Protein AF-0000000072197653 (afdb_homodimer)

Foldseek 3Di:
DQDEDQQLLLLLQQCLQCLQVVVLVLNLVSLVSNLVSPDAQQNSLLLLVLSCVPRNPVSSVSSVVSNVVSQVVCVVVVHHTHHADFWDDADPVDALLVQLQVQVCQLLVHRDDDDVCVVPVPVVSCNRRPNSRVRVPTVSDDPLSNLSSVLSSQLNDPPRLVVNLSSLSSNCSRPQPPSNVLVSLVSCCVRVHDVSSVSSVVSNVVVVD/DQDEDQQLLLLLQQCLQCLQVVVLVLNLVSLVSNLVSPDAQQNSLLLLVLSCVPRNPVSSVSSVVSNVVSQVVCVVVVHHGHHADFWDDADPVDALLVQLQVQVCQLLVHGDDDDVCVVPVPVVSCNRRPNSRVRVPTVSDDVLSNLSSVLSSQLNDPPRLVVNLSSLSSNCSRPQPPSNVLVSLVSCCVRVHDVSSVSSVVSNVVVVD

Radius of gyration: 21.04 Å; Cα contacts (8 Å, |Δi|>4): 638; chains: 2; bounding box: 53×63×52 Å

Sequence (418 aa):
MQEHFSGKEQAIIPIAAFTASGELEKLKMSLVEGLNAGLTISETKEILVQMYAYTGFPRSLNALGAFMSVIEERKQQGIFDTEGEPASPLPTDVSSLSFGTKNQTQLVGQVVSGPLFDFAPEIDQYLKAHLFGDIFQRDVLTWKERELATIAALANMQGVNGQLQAHFGISLNNGITPALLKTFIGELKQHCGEDVALNADQVLDNILGMQEHFSGKEQAIIPIAAFTASGELEKLKMSLVEGLNAGLTISETKEILVQMYAYTGFPRSLNALGAFMSVIEERKQQGIFDTEGEPASPLPTDVSSLSFGTKNQTQLVGQVVSGPLFDFAPEIDQYLKAHLFGDIFQRDVLTWKERELATIAALANMQGVNGQLQAHFGISLNNGITPALLKTFIGELKQHCGEDVALNADQVLDNILG

pLDDT: mean 96.57, std 5.11, range [48.0, 98.94]

Solvent-accessible surface area (backbone atoms only — not comparable to full-atom values): 21501 Å² total; per-residue (Å²): 131,85,66,70,70,53,60,42,59,53,29,39,31,52,34,29,20,24,36,48,60,56,42,58,72,62,23,48,53,28,46,52,52,18,46,74,44,62,41,25,52,40,45,51,49,51,54,36,53,53,39,16,55,57,34,0,42,59,34,22,53,52,44,48,48,46,49,54,50,51,52,51,53,36,42,75,70,71,44,81,78,53,54,63,64,74,56,66,83,73,70,84,89,53,54,42,49,58,52,1,45,52,45,43,22,62,46,59,72,46,83,84,80,55,71,64,41,70,76,40,49,66,55,44,46,45,46,24,21,43,50,28,17,62,51,64,59,35,68,58,52,53,71,48,57,51,43,46,28,48,44,28,19,36,44,50,45,81,90,34,62,71,56,32,40,52,44,51,53,26,28,57,65,44,80,42,45,72,64,40,50,53,49,49,35,50,52,34,30,75,73,68,30,62,68,39,20,51,51,45,48,54,44,50,40,73,73,72,103,129,86,65,71,70,52,62,42,59,54,27,38,32,53,35,29,18,24,36,48,61,54,41,58,70,63,22,47,53,27,48,53,52,18,45,74,43,64,40,25,52,39,45,50,49,49,53,37,54,54,41,16,58,56,35,0,43,59,35,23,53,53,43,49,48,46,49,53,50,52,54,51,53,34,43,76,70,71,44,81,78,54,52,63,65,74,56,67,82,74,69,84,90,55,54,42,49,58,50,1,45,53,44,44,22,62,45,59,71,44,83,84,80,56,69,64,42,71,75,38,48,66,56,45,47,46,46,24,19,43,49,29,16,63,53,63,60,37,68,58,53,55,70,49,57,50,43,46,27,47,45,28,19,36,44,50,44,82,92,34,61,70,55,34,40,52,44,51,53,25,29,56,65,44,80,42,47,74,65,41,50,52,49,48,37,52,51,35,30,75,74,69,30,61,67,39,19,50,51,46,50,54,44,50,40,72,73,72,103

Organism: NCBI:txid1219067

Structure (mmCIF, N/CA/C/O backbone):
data_AF-0000000072197653-model_v1
#
loop_
_entity.id
_entity.type
_entity.pdbx_description
1 polymer '4-carboxymuconolactone decarboxylase'
#
loop_
_atom_site.group_PDB
_atom_site.id
_atom_site.type_symbol
_atom_site.label_atom_id
_atom_site.label_alt_id
_atom_site.label_comp_id
_atom_site.label_asym_id
_atom_site.label_entity_id
_atom_site.label_seq_id
_atom_site.pdbx_PDB_ins_code
_atom_site.Cartn_x
_atom_site.Cartn_y
_atom_site.Cartn_z
_atom_site.occupancy
_atom_site.B_iso_or_equiv
_atom_site.auth_seq_id
_atom_site.auth_comp_id
_atom_site.auth_asym_id
_atom_site.auth_atom_id
_atom_site.pdbx_PDB_model_num
ATOM 1 N N . MET A 1 1 ? 10.156 -28.578 -24.328 1 48.41 1 MET A N 1
ATOM 2 C CA . MET A 1 1 ? 8.727 -28.453 -24.031 1 48.41 1 MET A CA 1
ATOM 3 C C . MET A 1 1 ? 8.414 -27.078 -23.438 1 48.41 1 MET A C 1
ATOM 5 O O . MET A 1 1 ? 9.18 -26.562 -22.625 1 48.41 1 MET A O 1
ATOM 9 N N . GLN A 1 2 ? 7.465 -26.266 -24.016 1 64.12 2 GLN A N 1
ATOM 10 C CA . GLN A 1 2 ? 7.199 -24.906 -23.578 1 64.12 2 GLN A CA 1
ATOM 11 C C . GLN A 1 2 ? 6.633 -24.891 -22.156 1 64.12 2 GLN A C 1
ATOM 13 O O . GLN A 1 2 ? 5.648 -25.562 -21.875 1 64.12 2 GLN A O 1
ATOM 18 N N . GLU A 1 3 ? 7.359 -24.406 -21.219 1 83.62 3 GLU A N 1
ATOM 19 C CA . GLU A 1 3 ? 6.867 -24.344 -19.844 1 83.62 3 GLU A CA 1
ATOM 20 C C . GLU A 1 3 ? 5.613 -23.469 -19.75 1 83.62 3 GLU A C 1
ATOM 22 O O . GLU A 1 3 ? 5.504 -22.453 -20.438 1 83.62 3 GLU A O 1
ATOM 27 N N . HIS A 1 4 ? 4.648 -24.031 -19.188 1 90.06 4 HIS A N 1
ATOM 28 C CA . HIS A 1 4 ? 3.387 -23.312 -19.062 1 90.06 4 HIS A CA 1
ATOM 29 C C . HIS A 1 4 ? 2.965 -23.188 -17.609 1 90.06 4 HIS A C 1
ATOM 31 O O . HIS A 1 4 ? 3.395 -23.984 -16.766 1 90.06 4 HIS A O 1
ATOM 37 N N . PHE A 1 5 ? 2.268 -22.125 -17.344 1 94.25 5 PHE A N 1
ATOM 38 C CA . PHE A 1 5 ? 1.635 -21.984 -16.031 1 94.25 5 PHE A CA 1
ATOM 39 C C . PHE A 1 5 ? 0.454 -22.938 -15.906 1 94.25 5 PHE A C 1
ATOM 41 O O . PHE A 1 5 ? -0.219 -23.25 -16.891 1 94.25 5 PHE A O 1
ATOM 48 N N . SER A 1 6 ? 0.283 -23.484 -14.695 1 95.5 6 SER A N 1
ATOM 49 C CA . SER A 1 6 ? -0.998 -24.141 -14.438 1 95.5 6 SER A CA 1
ATOM 50 C C . SER A 1 6 ? -2.158 -23.172 -14.625 1 95.5 6 SER A C 1
ATOM 52 O O . SER A 1 6 ? -1.956 -21.953 -14.688 1 95.5 6 SER A O 1
ATOM 54 N N . GLY A 1 7 ? -3.369 -23.688 -14.773 1 96.12 7 GLY A N 1
ATOM 55 C CA . GLY A 1 7 ? -4.543 -22.844 -14.891 1 96.12 7 GLY A CA 1
ATOM 56 C C . GLY A 1 7 ? -4.668 -21.844 -13.758 1 96.12 7 GLY A C 1
ATOM 57 O O . GLY A 1 7 ? -4.973 -20.672 -13.984 1 96.12 7 GLY A O 1
ATOM 58 N N . LYS A 1 8 ? -4.359 -22.312 -12.555 1 97.12 8 LYS A N 1
ATOM 59 C CA . LYS A 1 8 ? -4.43 -21.453 -11.383 1 97.12 8 LYS A CA 1
ATOM 60 C C . LYS A 1 8 ? -3.387 -20.344 -11.461 1 97.12 8 LYS A C 1
ATOM 62 O O . LYS A 1 8 ? -3.693 -19.172 -11.195 1 97.12 8 LYS A O 1
ATOM 67 N N . GLU A 1 9 ? -2.205 -20.734 -11.797 1 97.56 9 GLU A N 1
ATOM 68 C CA . GLU A 1 9 ? -1.122 -19.75 -11.891 1 97.56 9 GLU A CA 1
ATOM 69 C C . GLU A 1 9 ? -1.422 -18.703 -12.961 1 97.56 9 GLU A C 1
ATOM 71 O O . GLU A 1 9 ? -1.179 -17.516 -12.75 1 97.56 9 GLU A O 1
ATOM 76 N N . GLN A 1 10 ? -1.92 -19.172 -14.055 1 98.12 10 GLN A N 1
ATOM 77 C CA . GLN A 1 10 ? -2.262 -18.266 -15.141 1 98.12 10 GLN A CA 1
ATOM 78 C C . GLN A 1 10 ? -3.33 -17.266 -14.711 1 98.12 10 GLN A C 1
ATOM 80 O O . GLN A 1 10 ? -3.279 -16.094 -15.086 1 98.12 10 GLN A O 1
ATOM 85 N N . ALA A 1 11 ? -4.281 -17.672 -13.906 1 98.62 11 ALA A N 1
ATOM 86 C CA . ALA A 1 11 ? -5.395 -16.844 -13.461 1 98.62 11 ALA A CA 1
ATOM 87 C C . ALA A 1 11 ? -4.93 -15.781 -12.461 1 98.62 11 ALA A C 1
ATOM 89 O O . ALA A 1 11 ? -5.543 -14.719 -12.344 1 98.62 11 ALA A O 1
ATOM 90 N N . ILE A 1 12 ? -3.822 -16.031 -11.758 1 98.88 12 ILE A N 1
ATOM 91 C CA . ILE A 1 12 ? -3.287 -15.117 -10.758 1 98.88 12 ILE A CA 1
ATOM 92 C C . ILE A 1 12 ? -2.865 -13.812 -11.43 1 98.88 12 ILE A C 1
ATOM 94 O O . ILE A 1 12 ? -3.025 -12.734 -10.852 1 98.88 12 ILE A O 1
ATOM 98 N N . ILE A 1 13 ? -2.424 -13.875 -12.664 1 98.88 13 ILE A N 1
ATOM 99 C CA . ILE A 1 13 ? -1.768 -12.766 -13.352 1 98.88 13 ILE A CA 1
ATOM 100 C C . ILE A 1 13 ? -2.76 -11.625 -13.555 1 98.88 13 ILE A C 1
ATOM 102 O O . ILE A 1 13 ? -2.574 -10.531 -13.008 1 98.88 13 ILE A O 1
ATOM 106 N N . PRO A 1 14 ? -3.916 -11.844 -14.211 1 98.94 14 PRO A N 1
ATOM 107 C CA . PRO A 1 14 ? -4.836 -10.719 -14.398 1 98.94 14 PRO A CA 1
ATOM 108 C C . PRO A 1 14 ? -5.492 -10.281 -13.094 1 98.94 14 PRO A C 1
ATOM 110 O O . PRO A 1 14 ? -5.816 -9.102 -12.93 1 98.94 14 PRO A O 1
ATOM 113 N N . ILE A 1 15 ? -5.699 -11.211 -12.094 1 98.94 15 ILE A N 1
ATOM 114 C CA . ILE A 1 15 ? -6.289 -10.844 -10.812 1 98.94 15 ILE A CA 1
ATOM 115 C C . ILE A 1 15 ? -5.414 -9.805 -10.117 1 98.94 15 ILE A C 1
ATOM 117 O O . ILE A 1 15 ? -5.902 -8.75 -9.695 1 98.94 15 ILE A O 1
ATOM 121 N N . ALA A 1 16 ? -4.094 -10.055 -10.078 1 98.94 16 ALA A N 1
ATOM 122 C CA . ALA A 1 16 ? -3.17 -9.133 -9.422 1 98.94 16 ALA A CA 1
ATOM 123 C C . ALA A 1 16 ? -2.988 -7.859 -10.234 1 98.94 16 ALA A C 1
ATOM 125 O O . ALA A 1 16 ? -2.986 -6.758 -9.688 1 98.94 16 ALA A O 1
ATOM 126 N N . ALA A 1 17 ? -2.906 -7.98 -11.562 1 98.94 17 ALA A N 1
ATOM 127 C CA . ALA A 1 17 ? -2.676 -6.84 -12.438 1 98.94 17 ALA A CA 1
ATOM 128 C C . ALA A 1 17 ? -3.83 -5.844 -12.359 1 98.94 17 ALA A C 1
ATOM 130 O O . ALA A 1 17 ? -3.607 -4.637 -12.234 1 98.94 17 ALA A O 1
ATOM 131 N N . PHE A 1 18 ? -5.062 -6.355 -12.359 1 98.94 18 PHE A N 1
ATOM 132 C CA . PHE A 1 18 ? -6.219 -5.465 -12.391 1 98.94 18 PHE A CA 1
ATOM 133 C C . PHE A 1 18 ? -6.535 -4.934 -11 1 98.94 18 PHE A C 1
ATOM 135 O O . PHE A 1 18 ? -7.156 -3.879 -10.859 1 98.94 18 PHE A O 1
ATOM 142 N N . THR A 1 19 ? -6.086 -5.668 -9.93 1 98.88 19 THR A N 1
ATOM 143 C CA . THR A 1 19 ? -6.125 -5.07 -8.602 1 98.88 19 THR A CA 1
ATOM 144 C C . THR A 1 19 ? -5.242 -3.826 -8.547 1 98.88 19 THR A C 1
ATOM 146 O O . THR A 1 19 ? -5.648 -2.795 -8.008 1 98.88 19 THR A O 1
ATOM 149 N N . ALA A 1 20 ? -4.094 -3.904 -9.18 1 98.62 20 ALA A N 1
ATOM 150 C CA . ALA A 1 20 ? -3.127 -2.811 -9.156 1 98.62 20 ALA A CA 1
ATOM 151 C C . ALA A 1 20 ? -3.648 -1.597 -9.914 1 98.62 20 ALA A C 1
ATOM 153 O O . ALA A 1 20 ? -3.48 -0.458 -9.477 1 98.62 20 ALA A O 1
ATOM 154 N N . SER A 1 21 ? -4.352 -1.846 -11.047 1 97.62 21 SER A N 1
ATOM 155 C CA . SER A 1 21 ? -4.824 -0.733 -11.867 1 97.62 21 SER A CA 1
ATOM 156 C C . SER A 1 21 ? -6.184 -0.234 -11.391 1 97.62 21 SER A C 1
ATOM 158 O O . SER A 1 21 ? -6.625 0.846 -11.789 1 97.62 21 SER A O 1
ATOM 160 N N . GLY A 1 22 ? -6.867 -1.019 -10.57 1 98 22 GLY A N 1
ATOM 161 C CA . GLY A 1 22 ? -8.172 -0.625 -10.07 1 98 22 GLY A CA 1
ATOM 162 C C . GLY A 1 22 ? -9.281 -0.789 -11.094 1 98 22 GLY A C 1
ATOM 163 O O . GLY A 1 22 ? -10.344 -0.168 -10.969 1 98 22 GLY A O 1
ATOM 164 N N . GLU A 1 23 ? -9.008 -1.558 -12.156 1 98.31 23 GLU A N 1
ATOM 165 C CA . GLU A 1 23 ? -10.047 -1.844 -13.148 1 98.31 23 GLU A CA 1
ATOM 166 C C . GLU A 1 23 ? -10.977 -2.951 -12.664 1 98.31 23 GLU A C 1
ATOM 168 O O . GLU A 1 23 ? -10.828 -4.109 -13.062 1 98.31 23 GLU A O 1
ATOM 173 N N . LEU A 1 24 ? -12.008 -2.605 -11.969 1 98.5 24 LEU A N 1
ATOM 174 C CA . LEU A 1 24 ? -12.789 -3.531 -11.156 1 98.5 24 LEU A CA 1
ATOM 175 C C . LEU A 1 24 ? -13.625 -4.453 -12.039 1 98.5 24 LEU A C 1
ATOM 177 O O . LEU A 1 24 ? -13.859 -5.613 -11.695 1 98.5 24 LEU A O 1
ATOM 181 N N . GLU A 1 25 ? -14.109 -3.926 -13.148 1 98.38 25 GLU A N 1
ATOM 182 C CA . GLU A 1 25 ? -14.891 -4.789 -14.023 1 98.38 25 GLU A CA 1
ATOM 183 C C . GLU A 1 25 ? -14.023 -5.902 -14.617 1 98.38 25 GLU A C 1
ATOM 185 O O . GLU A 1 25 ? -14.445 -7.059 -14.672 1 98.38 25 GLU A O 1
ATOM 190 N N . LYS A 1 26 ? -12.836 -5.562 -15.047 1 98.81 26 LYS A N 1
ATOM 191 C CA . LYS A 1 26 ? -11.906 -6.574 -15.531 1 98.81 26 LYS A CA 1
ATOM 192 C C . LYS A 1 26 ? -11.484 -7.523 -14.414 1 98.81 26 LYS A C 1
ATOM 194 O O . LYS A 1 26 ? -11.312 -8.719 -14.641 1 98.81 26 LYS A O 1
ATOM 199 N N . LEU A 1 27 ? -11.352 -6.93 -13.227 1 98.88 27 LEU A N 1
ATOM 200 C CA . LEU A 1 27 ? -11 -7.75 -12.078 1 98.88 27 LEU A CA 1
ATOM 201 C C . LEU A 1 27 ? -12.086 -8.781 -11.789 1 98.88 27 LEU A C 1
ATOM 203 O O . LEU A 1 27 ? -11.789 -9.961 -11.57 1 98.88 27 LEU A O 1
ATOM 207 N N . LYS A 1 28 ? -13.32 -8.391 -11.805 1 98.88 28 LYS A N 1
ATOM 208 C CA . LYS A 1 28 ? -14.422 -9.312 -11.523 1 98.88 28 LYS A CA 1
ATOM 209 C C . LYS A 1 28 ? -14.43 -10.477 -12.508 1 98.88 28 LYS A C 1
ATOM 211 O O . LYS A 1 28 ? -14.625 -11.625 -12.117 1 98.88 28 LYS A O 1
ATOM 216 N N . MET A 1 29 ? -14.148 -10.117 -13.734 1 98.81 29 MET A N 1
ATOM 217 C CA . MET A 1 29 ? -14.094 -11.172 -14.75 1 98.81 29 MET A CA 1
ATOM 218 C C . MET A 1 29 ? -12.938 -12.125 -14.477 1 98.81 29 MET A C 1
ATOM 220 O O . MET A 1 29 ? -13.094 -13.344 -14.602 1 98.81 29 MET A O 1
ATOM 224 N N . SER A 1 30 ? -11.859 -11.547 -14.125 1 98.94 30 SER A N 1
ATOM 225 C CA . SER A 1 30 ? -10.688 -12.367 -13.844 1 98.94 30 SER A CA 1
ATOM 226 C C . SER A 1 30 ? -10.898 -13.242 -12.617 1 98.94 30 SER A C 1
ATOM 228 O O . SER A 1 30 ? -10.383 -14.359 -12.547 1 98.94 30 SER A O 1
ATOM 230 N N . LEU A 1 31 ? -11.602 -12.734 -11.625 1 98.94 31 LEU A N 1
ATOM 231 C CA . LEU A 1 31 ? -11.906 -13.5 -10.422 1 98.94 31 LEU A CA 1
ATOM 232 C C . LEU A 1 31 ? -12.773 -14.719 -10.758 1 98.94 31 LEU A C 1
ATOM 234 O O . LEU A 1 31 ? -12.516 -15.812 -10.258 1 98.94 31 LEU A O 1
ATOM 238 N N . VAL A 1 32 ? -13.734 -14.492 -11.602 1 98.88 32 VAL A N 1
ATOM 239 C CA . VAL A 1 32 ? -14.586 -15.594 -12.039 1 98.88 32 VAL A CA 1
ATOM 240 C C . VAL A 1 32 ? -13.742 -16.641 -12.758 1 98.88 32 VAL A C 1
ATOM 242 O O . VAL A 1 32 ? -13.875 -17.844 -12.484 1 98.88 32 VAL A O 1
ATOM 245 N N . GLU A 1 33 ? -12.891 -16.188 -13.641 1 98.75 33 GLU A N 1
ATOM 246 C CA . GLU A 1 33 ? -12.023 -17.094 -14.383 1 98.75 33 GLU A CA 1
ATOM 247 C C . GLU A 1 33 ? -11.094 -17.859 -13.445 1 98.75 33 GLU A C 1
ATOM 249 O O . GLU A 1 33 ? -10.812 -19.047 -13.672 1 98.75 33 GLU A O 1
ATOM 254 N N . GLY A 1 34 ? -10.586 -17.188 -12.43 1 98.88 34 GLY A N 1
ATOM 255 C CA . GLY A 1 34 ? -9.727 -17.844 -11.453 1 98.88 34 GLY A CA 1
ATOM 256 C C . GLY A 1 34 ? -10.438 -18.938 -10.672 1 98.88 34 GLY A C 1
ATOM 257 O O . GLY A 1 34 ? -9.891 -20.016 -10.477 1 98.88 34 GLY A O 1
ATOM 258 N N . LEU A 1 35 ? -11.633 -18.609 -10.234 1 98.81 35 LEU A N 1
ATOM 259 C CA . LEU A 1 35 ? -12.43 -19.609 -9.539 1 98.81 35 LEU A CA 1
ATOM 260 C C . LEU A 1 35 ? -12.727 -20.797 -10.445 1 98.81 35 LEU A C 1
ATOM 262 O O . LEU A 1 35 ? -12.633 -21.953 -10.008 1 98.81 35 LEU A O 1
ATOM 266 N N . ASN A 1 36 ? -13.008 -20.547 -11.703 1 98.56 36 ASN A N 1
ATOM 267 C CA . ASN A 1 36 ? -13.25 -21.609 -12.672 1 98.56 36 ASN A CA 1
ATOM 268 C C . ASN A 1 36 ? -12 -22.453 -12.906 1 98.56 36 ASN A C 1
ATOM 270 O O . ASN A 1 36 ? -12.102 -23.641 -13.203 1 98.56 36 ASN A O 1
ATOM 274 N N . ALA A 1 37 ? -10.859 -21.859 -12.75 1 98.31 37 ALA A N 1
ATOM 275 C CA . ALA A 1 37 ? -9.594 -22.531 -12.992 1 98.31 37 ALA A CA 1
ATOM 276 C C . ALA A 1 37 ? -9.148 -23.312 -11.766 1 98.31 37 ALA A C 1
ATOM 278 O O . ALA A 1 37 ? -8.148 -24.031 -11.805 1 98.31 37 ALA A O 1
ATOM 279 N N . GLY A 1 38 ? -9.867 -23.125 -10.641 1 98 38 GLY A N 1
ATOM 280 C CA . GLY A 1 38 ? -9.586 -23.969 -9.484 1 98 38 GLY A CA 1
ATOM 281 C C . GLY A 1 38 ? -9.031 -23.203 -8.305 1 98 38 GLY A C 1
ATOM 282 O O . GLY A 1 38 ? -8.758 -23.766 -7.25 1 98 38 GLY A O 1
ATOM 283 N N . LEU A 1 39 ? -8.844 -21.922 -8.469 1 98.69 39 LEU A N 1
ATOM 284 C CA . LEU A 1 39 ? -8.477 -21.141 -7.293 1 98.69 39 LEU A CA 1
ATOM 285 C C . LEU A 1 39 ? -9.555 -21.219 -6.223 1 98.69 39 LEU A C 1
ATOM 287 O O . LEU A 1 39 ? -10.75 -21.094 -6.52 1 98.69 39 LEU A O 1
ATOM 291 N N . THR A 1 40 ? -9.156 -21.438 -5.008 1 98.75 40 THR A N 1
ATOM 292 C CA . THR A 1 40 ? -10.102 -21.469 -3.902 1 98.75 40 THR A CA 1
ATOM 293 C C . THR A 1 40 ? -10.359 -20.047 -3.381 1 98.75 40 THR A C 1
ATOM 295 O O . THR A 1 40 ? -9.656 -19.109 -3.752 1 98.75 40 THR A O 1
ATOM 298 N N . ILE A 1 41 ? -11.359 -19.922 -2.541 1 98.81 41 ILE A N 1
ATOM 299 C CA . ILE A 1 41 ? -11.695 -18.656 -1.922 1 98.81 41 ILE A CA 1
ATOM 300 C C . ILE A 1 41 ? -10.523 -18.172 -1.054 1 98.81 41 ILE A C 1
ATOM 302 O O . ILE A 1 41 ? -10.125 -17.016 -1.121 1 98.81 41 ILE A O 1
ATOM 306 N N . SER A 1 42 ? -9.945 -19.109 -0.34 1 98.56 42 SER A N 1
ATOM 307 C CA . SER A 1 42 ? -8.844 -18.766 0.547 1 98.56 42 SER A CA 1
ATOM 308 C C . SER A 1 42 ? -7.621 -18.312 -0.244 1 98.56 42 SER A C 1
ATOM 310 O O . SER A 1 42 ? -6.969 -17.328 0.126 1 98.56 42 SER A O 1
ATOM 312 N N . GLU A 1 43 ? -7.305 -18.969 -1.32 1 98.81 43 GLU A N 1
ATOM 313 C CA . GLU A 1 43 ? -6.164 -18.594 -2.154 1 98.81 43 GLU A CA 1
ATOM 314 C C . GLU A 1 43 ? -6.367 -17.219 -2.783 1 98.81 43 GLU A C 1
ATOM 316 O O . GLU A 1 43 ? -5.445 -16.406 -2.812 1 98.81 43 GLU A O 1
ATOM 321 N N . THR A 1 44 ? -7.59 -16.984 -3.277 1 98.94 44 THR A N 1
ATOM 322 C CA . THR A 1 44 ? -7.895 -15.719 -3.926 1 98.94 44 THR A CA 1
ATOM 323 C C . THR A 1 44 ? -7.848 -14.578 -2.918 1 98.94 44 THR A C 1
ATOM 325 O O . THR A 1 44 ? -7.301 -13.508 -3.207 1 98.94 44 THR A O 1
ATOM 328 N N . LYS A 1 45 ? -8.367 -14.82 -1.72 1 98.81 45 LYS A N 1
ATOM 329 C CA . LYS A 1 45 ? -8.273 -13.82 -0.666 1 98.81 45 LYS A CA 1
ATOM 330 C C . LYS A 1 45 ? -6.816 -13.484 -0.349 1 98.81 45 LYS A C 1
ATOM 332 O O . LYS A 1 45 ? -6.465 -12.32 -0.166 1 98.81 45 LYS A O 1
ATOM 337 N N . GLU A 1 46 ? -6.023 -14.508 -0.33 1 98.69 46 GLU A N 1
ATOM 338 C CA . GLU A 1 46 ? -4.613 -14.328 0.001 1 98.69 46 GLU A CA 1
ATOM 339 C C . GLU A 1 46 ? -3.898 -13.484 -1.052 1 98.69 46 GLU A C 1
ATOM 341 O O . GLU A 1 46 ? -3.061 -12.648 -0.717 1 98.69 46 GLU A O 1
ATOM 346 N N . ILE A 1 47 ? -4.227 -13.656 -2.287 1 98.88 47 ILE A N 1
ATOM 347 C CA . ILE A 1 47 ? -3.672 -12.852 -3.369 1 98.88 47 ILE A CA 1
ATOM 348 C C . ILE A 1 47 ? -4.059 -11.383 -3.17 1 98.88 47 ILE A C 1
ATOM 350 O O . ILE A 1 47 ? -3.197 -10.5 -3.191 1 98.88 47 ILE A O 1
ATOM 354 N N . LEU A 1 48 ? -5.324 -11.219 -2.912 1 98.94 48 LEU A N 1
ATOM 355 C CA . LEU A 1 48 ? -5.848 -9.859 -2.84 1 98.94 48 LEU A CA 1
ATOM 356 C C . LEU A 1 48 ? -5.355 -9.156 -1.581 1 98.94 48 LEU A C 1
ATOM 358 O O . LEU A 1 48 ? -5.09 -7.949 -1.604 1 98.94 48 LEU A O 1
ATOM 362 N N . VAL A 1 49 ? -5.195 -9.875 -0.495 1 98.75 49 VAL A N 1
ATOM 363 C CA . VAL A 1 49 ? -4.656 -9.305 0.735 1 98.75 49 VAL A CA 1
ATOM 364 C C . VAL A 1 49 ? -3.199 -8.898 0.522 1 98.75 49 VAL A C 1
ATOM 366 O O . VAL A 1 49 ? -2.791 -7.805 0.903 1 98.75 49 VAL A O 1
ATOM 369 N N . GLN A 1 50 ? -2.438 -9.711 -0.148 1 98.62 50 GLN A N 1
ATOM 370 C CA . GLN A 1 50 ? -1.037 -9.406 -0.428 1 98.62 50 GLN A CA 1
ATOM 371 C C . GLN A 1 50 ? -0.904 -8.148 -1.281 1 98.62 50 GLN A C 1
ATOM 373 O O . GLN A 1 50 ? 0.048 -7.383 -1.12 1 98.62 50 GLN A O 1
ATOM 378 N N . MET A 1 51 ? -1.894 -7.844 -2.105 1 98.69 51 MET A N 1
ATOM 379 C CA . MET A 1 51 ? -1.798 -6.75 -3.068 1 98.69 51 MET A CA 1
ATOM 380 C C . MET A 1 51 ? -1.676 -5.406 -2.355 1 98.69 51 MET A C 1
ATOM 382 O O . MET A 1 51 ? -1.116 -4.457 -2.904 1 98.69 51 MET A O 1
ATOM 386 N N . TYR A 1 52 ? -2.203 -5.336 -1.116 1 98.25 52 TYR A N 1
ATOM 387 C CA . TYR A 1 52 ? -2.15 -4.016 -0.495 1 98.25 52 TYR A CA 1
ATOM 388 C C . TYR A 1 52 ? -0.708 -3.584 -0.258 1 98.25 52 TYR A C 1
ATOM 390 O O . TYR A 1 52 ? -0.409 -2.387 -0.235 1 98.25 52 TYR A O 1
ATOM 398 N N . ALA A 1 53 ? 0.223 -4.605 -0.114 1 98.44 53 ALA A N 1
ATOM 399 C CA . ALA A 1 53 ? 1.632 -4.281 0.088 1 98.44 53 ALA A CA 1
ATOM 400 C C . ALA A 1 53 ? 2.207 -3.555 -1.125 1 98.44 53 ALA A C 1
ATOM 402 O O . ALA A 1 53 ? 3.162 -2.785 -1 1 98.44 53 ALA A O 1
ATOM 403 N N . TYR A 1 54 ? 1.599 -3.707 -2.26 1 98.69 54 TYR A N 1
ATOM 404 C CA . TYR A 1 54 ? 2.16 -3.182 -3.498 1 98.69 54 TYR A CA 1
ATOM 405 C C . TYR A 1 54 ? 1.291 -2.062 -4.059 1 98.69 54 TYR A C 1
ATOM 407 O O . TYR A 1 54 ? 1.771 -1.213 -4.812 1 98.69 54 TYR A O 1
ATOM 415 N N . THR A 1 55 ? 0.002 -2.098 -3.633 1 98.25 55 THR A N 1
ATOM 416 C CA . THR A 1 55 ? -0.921 -1.176 -4.285 1 98.25 55 THR A CA 1
ATOM 417 C C . THR A 1 55 ? -1.707 -0.374 -3.254 1 98.25 55 THR A C 1
ATOM 419 O O . THR A 1 55 ? -2.527 0.475 -3.613 1 98.25 55 THR A O 1
ATOM 422 N N . GLY A 1 56 ? -1.47 -0.625 -1.94 1 98.44 56 GLY A N 1
ATOM 423 C CA . GLY A 1 56 ? -2.143 0.084 -0.864 1 98.44 56 GLY A CA 1
ATOM 424 C C . GLY A 1 56 ? -3.436 -0.58 -0.428 1 98.44 56 GLY A C 1
ATOM 425 O O . GLY A 1 56 ? -4.062 -1.3 -1.207 1 98.44 56 GLY A O 1
ATOM 426 N N . PHE A 1 57 ? -3.895 -0.237 0.765 1 98.69 57 PHE A N 1
ATOM 427 C CA . PHE A 1 57 ? -5.125 -0.779 1.329 1 98.69 57 PHE A CA 1
ATOM 428 C C . PHE A 1 57 ? -6.32 -0.432 0.453 1 98.69 57 PHE A C 1
ATOM 430 O O . PHE A 1 57 ? -7.199 -1.269 0.234 1 98.69 57 PHE A O 1
ATOM 437 N N . PRO A 1 58 ? -6.402 0.778 -0.111 1 98.69 58 PRO A N 1
ATOM 438 C CA . PRO A 1 58 ? -7.613 1.133 -0.859 1 98.69 58 PRO A CA 1
ATOM 439 C C . PRO A 1 58 ? -7.879 0.188 -2.029 1 98.69 58 PRO A C 1
ATOM 441 O O . PRO A 1 58 ? -9 -0.315 -2.176 1 98.69 58 PRO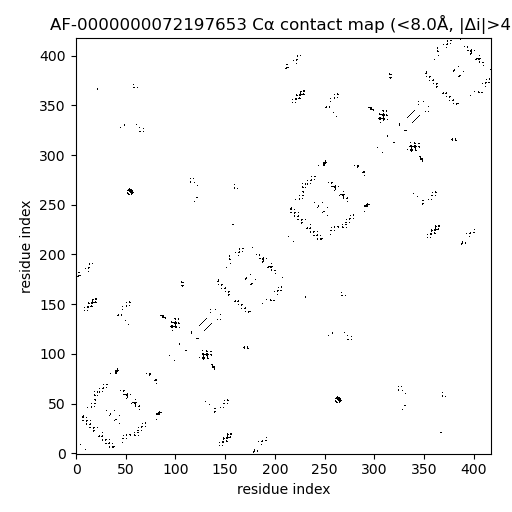 A O 1
ATOM 444 N N . ARG A 1 59 ? -6.844 -0.124 -2.771 1 98.56 59 ARG A N 1
ATOM 445 C CA . ARG A 1 59 ? -7.02 -1.002 -3.924 1 98.56 59 ARG A CA 1
ATOM 446 C C . ARG A 1 59 ? -7.336 -2.428 -3.484 1 98.56 59 ARG A C 1
ATOM 448 O O . ARG A 1 59 ? -8.172 -3.1 -4.09 1 98.56 59 ARG A O 1
ATOM 455 N N . SER A 1 60 ? -6.668 -2.865 -2.494 1 98.81 60 SER A N 1
ATOM 456 C CA . SER A 1 60 ? -6.887 -4.215 -1.982 1 98.81 60 SER A CA 1
ATOM 457 C C . SER A 1 60 ? -8.297 -4.371 -1.425 1 98.81 60 SER A C 1
ATOM 459 O O . SER A 1 60 ? -8.961 -5.383 -1.667 1 98.81 60 SER A O 1
ATOM 461 N N . LEU A 1 61 ? -8.75 -3.369 -0.645 1 98.75 61 LEU A N 1
ATOM 462 C CA . LEU A 1 61 ? -10.086 -3.408 -0.069 1 98.75 61 LEU A CA 1
ATOM 463 C C . LEU A 1 61 ? -11.148 -3.404 -1.163 1 98.75 61 LEU A C 1
ATOM 465 O O . LEU A 1 61 ? -12.133 -4.145 -1.084 1 98.75 61 LEU A O 1
ATOM 469 N N . ASN A 1 62 ? -10.961 -2.602 -2.197 1 98.81 62 ASN A N 1
ATOM 470 C CA . ASN A 1 62 ? -11.875 -2.613 -3.34 1 98.81 62 ASN A CA 1
ATOM 471 C C . ASN A 1 62 ? -11.914 -3.984 -4.008 1 98.81 62 ASN A C 1
ATOM 473 O O . ASN A 1 62 ? -12.984 -4.477 -4.363 1 98.81 62 ASN A O 1
ATOM 477 N N . ALA A 1 63 ? -10.758 -4.555 -4.16 1 98.94 63 ALA A N 1
ATOM 478 C CA . ALA A 1 63 ? -10.656 -5.863 -4.805 1 98.94 63 ALA A CA 1
ATOM 479 C C . ALA A 1 63 ? -11.352 -6.941 -3.979 1 98.94 63 ALA A C 1
ATOM 481 O O . ALA A 1 63 ? -12.062 -7.789 -4.523 1 98.94 63 ALA A O 1
ATOM 482 N N . LEU A 1 64 ? -11.141 -6.906 -2.686 1 98.88 64 LEU A N 1
ATOM 483 C CA . LEU A 1 64 ? -11.781 -7.871 -1.797 1 98.88 64 LEU A CA 1
ATOM 484 C C . LEU A 1 64 ? -13.297 -7.703 -1.81 1 98.88 64 LEU A C 1
ATOM 486 O O . LEU A 1 64 ? -14.031 -8.695 -1.756 1 98.88 64 LEU A O 1
ATOM 490 N N . GLY A 1 65 ? -13.734 -6.449 -1.862 1 98.81 65 GLY A N 1
ATOM 491 C CA . GLY A 1 65 ? -15.156 -6.211 -2.025 1 98.81 65 GLY A CA 1
ATOM 492 C C . GLY A 1 65 ? -15.719 -6.793 -3.309 1 98.81 65 GLY A C 1
ATOM 493 O O . GLY A 1 65 ? -16.781 -7.406 -3.305 1 98.81 65 GLY A O 1
ATOM 494 N N . ALA A 1 66 ? -15 -6.57 -4.395 1 98.88 66 ALA A N 1
ATOM 495 C CA . ALA A 1 66 ? -15.398 -7.145 -5.676 1 98.88 66 ALA A CA 1
ATOM 496 C C . ALA A 1 66 ? -15.477 -8.664 -5.594 1 98.88 66 ALA A C 1
ATOM 498 O O . ALA A 1 66 ? -16.406 -9.273 -6.113 1 98.88 66 ALA A O 1
ATOM 499 N N . PHE A 1 67 ? -14.5 -9.273 -4.953 1 98.94 67 PHE A N 1
ATOM 500 C CA . PHE A 1 67 ? -14.453 -10.727 -4.828 1 98.94 67 PHE A CA 1
ATOM 501 C C . PHE A 1 67 ? -15.633 -11.234 -4 1 98.94 67 PHE A C 1
ATOM 503 O O . PHE A 1 67 ? -16.266 -12.234 -4.355 1 98.94 67 PHE A O 1
ATOM 510 N N . MET A 1 68 ? -15.914 -10.547 -2.887 1 98.81 68 MET A N 1
ATOM 511 C CA . MET A 1 68 ? -17.062 -10.898 -2.047 1 98.81 68 MET A CA 1
ATOM 512 C C . MET A 1 68 ? -18.344 -10.891 -2.855 1 98.81 68 MET A C 1
ATOM 514 O O . MET A 1 68 ? -19.172 -11.805 -2.734 1 98.81 68 MET A O 1
ATOM 518 N N . SER A 1 69 ? -18.5 -9.883 -3.684 1 98.69 69 SER A N 1
ATOM 519 C CA . SER A 1 69 ? -19.688 -9.766 -4.531 1 98.69 69 SER A CA 1
ATOM 520 C C . SER A 1 69 ? -19.75 -10.898 -5.555 1 98.69 69 SER A C 1
ATOM 522 O O . SER A 1 69 ? -20.828 -11.438 -5.824 1 98.69 69 SER A O 1
ATOM 524 N N . VAL A 1 70 ? -18.609 -11.219 -6.137 1 98.88 70 VAL A N 1
ATOM 525 C CA . VAL A 1 70 ? -18.531 -12.289 -7.121 1 98.88 70 VAL A CA 1
ATOM 526 C C . VAL A 1 70 ? -18.969 -13.609 -6.488 1 98.88 70 VAL A C 1
ATOM 528 O O . VAL A 1 70 ? -19.75 -14.359 -7.074 1 98.88 70 VAL A O 1
ATOM 531 N N . ILE A 1 71 ? -18.484 -13.93 -5.289 1 98.75 71 ILE A N 1
ATOM 532 C CA . ILE A 1 71 ? -18.797 -15.164 -4.59 1 98.75 71 ILE A CA 1
ATOM 533 C C . ILE A 1 71 ? -20.297 -15.227 -4.32 1 98.75 71 ILE A C 1
ATOM 535 O O . ILE A 1 71 ? -20.938 -16.266 -4.516 1 98.75 71 ILE A O 1
ATOM 539 N N . GLU A 1 72 ? -20.828 -14.125 -3.855 1 98.31 72 GLU A N 1
ATOM 540 C CA . GLU A 1 72 ? -22.25 -14.062 -3.551 1 98.31 72 GLU A CA 1
ATOM 541 C C . GLU A 1 72 ? -23.094 -14.273 -4.805 1 98.31 72 GLU A C 1
ATOM 543 O O . GLU A 1 72 ? -24.094 -14.984 -4.773 1 98.31 72 GLU A O 1
ATOM 548 N N . GLU A 1 73 ? -22.719 -13.625 -5.844 1 98.5 73 GLU A N 1
ATOM 549 C CA . GLU A 1 73 ? -23.438 -13.75 -7.109 1 98.5 73 GLU A CA 1
ATOM 550 C C . GLU A 1 73 ? -23.406 -15.195 -7.609 1 98.5 73 GLU A C 1
ATOM 552 O O . GLU A 1 73 ? -24.422 -15.703 -8.094 1 98.5 73 GLU A O 1
ATOM 557 N N . ARG A 1 74 ? -22.328 -15.828 -7.492 1 98.62 74 ARG A N 1
ATOM 558 C CA . ARG A 1 74 ? -22.203 -17.219 -7.922 1 98.62 74 ARG A CA 1
ATOM 559 C C . ARG A 1 74 ? -23.047 -18.141 -7.043 1 98.62 74 ARG A C 1
ATOM 561 O O . ARG A 1 74 ? -23.703 -19.047 -7.539 1 98.62 74 ARG A O 1
ATOM 568 N N . LYS A 1 75 ? -23.031 -17.875 -5.773 1 98.12 75 LYS A N 1
ATOM 569 C CA . LYS A 1 75 ? -23.875 -18.641 -4.859 1 98.12 75 LYS A CA 1
ATOM 570 C C . LYS A 1 75 ? -25.344 -18.516 -5.25 1 98.12 75 LYS A C 1
ATOM 572 O O . LYS A 1 75 ? -26.094 -19.5 -5.203 1 98.12 75 LYS A O 1
ATOM 577 N N . GLN A 1 76 ? -25.734 -17.328 -5.59 1 98.12 76 GLN A N 1
ATOM 578 C CA . GLN A 1 76 ? -27.125 -17.078 -6 1 98.12 76 GLN A CA 1
ATOM 579 C C . GLN A 1 76 ? -27.453 -17.828 -7.281 1 98.12 76 GLN A C 1
ATOM 581 O O . GLN A 1 76 ? -28.625 -18.156 -7.527 1 98.12 76 GLN A O 1
ATOM 586 N N . GLN A 1 77 ? -26.5 -18.188 -8.016 1 98.12 77 GLN A N 1
ATOM 587 C CA . GLN A 1 77 ? -26.688 -18.938 -9.25 1 98.12 77 GLN A CA 1
ATOM 588 C C . GLN A 1 77 ? -26.547 -20.438 -9.016 1 98.12 77 GLN A C 1
ATOM 590 O O . GLN A 1 77 ? -26.562 -21.219 -9.961 1 98.12 77 GLN A O 1
ATOM 595 N N . GLY A 1 78 ? -26.281 -20.781 -7.777 1 98.06 78 GLY A N 1
ATOM 596 C CA . GLY A 1 78 ? -26.188 -22.188 -7.414 1 98.06 78 GLY A CA 1
ATOM 597 C C . GLY A 1 78 ? -24.781 -22.734 -7.52 1 98.06 78 GLY A C 1
ATOM 598 O O . GLY A 1 78 ? -24.578 -23.953 -7.461 1 98.06 78 GLY A O 1
ATOM 599 N N . ILE A 1 79 ? -23.797 -21.828 -7.785 1 98.31 79 ILE A N 1
ATOM 600 C CA . ILE A 1 79 ? -22.391 -22.234 -7.848 1 98.31 79 ILE A CA 1
ATOM 601 C C . ILE A 1 79 ? -21.734 -22.016 -6.488 1 98.31 79 ILE A C 1
ATOM 603 O O . ILE A 1 79 ? -21.672 -20.875 -5.996 1 98.31 79 ILE A O 1
ATOM 607 N N . PHE A 1 80 ? -21.25 -23.047 -5.863 1 98.12 80 PHE A N 1
ATOM 608 C CA . PHE A 1 80 ? -20.594 -22.969 -4.562 1 98.12 80 PHE A CA 1
ATOM 609 C C . PHE A 1 80 ? -19.094 -23.219 -4.699 1 98.12 80 PHE A C 1
ATOM 611 O O . PHE A 1 80 ? -18.672 -24.359 -4.914 1 98.12 80 PHE A O 1
ATOM 618 N N . ASP A 1 81 ? -18.359 -22.188 -4.613 1 98.31 81 ASP A N 1
ATOM 619 C CA . ASP A 1 81 ? -16.922 -22.25 -4.805 1 98.31 81 ASP A CA 1
ATOM 620 C C . ASP A 1 81 ? -16.234 -22.906 -3.609 1 98.31 81 ASP A C 1
ATOM 622 O O . ASP A 1 81 ? -16.734 -22.844 -2.486 1 98.31 81 ASP A O 1
ATOM 626 N N . THR A 1 82 ? -15.102 -23.531 -3.836 1 98.25 82 THR A N 1
ATOM 627 C CA . THR A 1 82 ? -14.344 -24.219 -2.805 1 98.25 82 THR A CA 1
ATOM 628 C C . THR A 1 82 ? -13.68 -23.234 -1.854 1 98.25 82 THR A C 1
ATOM 630 O O . THR A 1 82 ? -12.969 -22.328 -2.291 1 98.25 82 THR A O 1
ATOM 633 N N . GLU A 1 83 ? -13.875 -23.359 -0.633 1 97.75 83 GLU A N 1
ATOM 634 C CA . GLU A 1 83 ? -13.32 -22.438 0.362 1 97.75 83 GLU A CA 1
ATOM 635 C C . GLU A 1 83 ? -11.797 -22.531 0.403 1 97.75 83 GLU A C 1
ATOM 637 O O . GLU A 1 83 ? -11.109 -21.5 0.342 1 97.75 83 GLU A O 1
ATOM 642 N N . GLY A 1 84 ? -11.258 -23.688 0.343 1 97.44 84 GLY A N 1
ATOM 643 C CA . GLY A 1 84 ? -9.828 -23.906 0.47 1 97.44 84 GLY A CA 1
ATOM 644 C C . GLY A 1 84 ? -9.352 -23.938 1.91 1 97.44 84 GLY A C 1
ATOM 645 O O . GLY A 1 84 ? -10.141 -23.734 2.834 1 97.44 84 GLY A O 1
ATOM 646 N N . GLU A 1 85 ? -8.141 -24.203 2.113 1 95.38 85 GLU A N 1
ATOM 647 C CA . GLU A 1 85 ? -7.555 -24.328 3.443 1 95.38 85 GLU A CA 1
ATOM 648 C C . GLU A 1 85 ? -7.094 -22.969 3.967 1 95.38 85 GLU A C 1
ATOM 650 O O . GLU A 1 85 ? -6.566 -22.156 3.209 1 95.38 85 GLU A O 1
ATOM 655 N N . PRO A 1 86 ? -7.332 -22.719 5.219 1 93.25 86 PRO A N 1
ATOM 656 C CA . PRO A 1 86 ? -6.754 -21.5 5.812 1 93.25 86 PRO A CA 1
ATOM 657 C C . PRO A 1 86 ? -5.246 -21.609 6.027 1 93.25 86 PRO A C 1
ATOM 659 O O . PRO A 1 86 ? -4.684 -22.703 5.918 1 93.25 86 PRO A O 1
ATOM 662 N N . ALA A 1 87 ? -4.691 -20.5 6.293 1 94.75 87 ALA A N 1
ATOM 663 C CA . ALA A 1 87 ? -3.268 -20.516 6.609 1 94.75 87 ALA A CA 1
ATOM 664 C C . ALA A 1 87 ? -3.002 -21.25 7.918 1 94.75 87 ALA A C 1
ATOM 666 O O . ALA A 1 87 ? -3.803 -21.172 8.852 1 94.75 87 ALA A O 1
ATOM 667 N N . SER A 1 88 ? -1.908 -21.922 8.031 1 93.81 88 SER A N 1
ATOM 668 C CA . SER A 1 88 ? -1.44 -22.438 9.312 1 93.81 88 SER A CA 1
ATOM 669 C C . SER A 1 88 ? -1.099 -21.297 10.273 1 93.81 88 SER A C 1
ATOM 671 O O . SER A 1 88 ? -0.737 -20.203 9.836 1 93.81 88 SER A O 1
ATOM 673 N N . PRO A 1 89 ? -1.217 -21.562 11.523 1 89.62 89 PRO A N 1
ATOM 674 C CA . PRO A 1 89 ? -0.833 -20.516 12.477 1 89.62 89 PRO A CA 1
ATOM 675 C C . PRO A 1 89 ? 0.637 -20.125 12.367 1 89.62 89 PRO A C 1
ATOM 677 O O . PRO A 1 89 ? 1.492 -20.984 12.117 1 89.62 89 PRO A O 1
ATOM 680 N N . LEU A 1 90 ? 0.866 -18.859 12.531 1 88.5 90 LEU A N 1
ATOM 681 C CA . LEU A 1 90 ? 2.246 -18.391 12.539 1 88.5 90 LEU A CA 1
ATOM 682 C C . LEU A 1 90 ? 2.949 -18.797 13.836 1 88.5 90 LEU A C 1
ATOM 684 O O . LEU A 1 90 ? 2.318 -18.859 14.891 1 88.5 90 LEU A O 1
ATOM 688 N N . PRO A 1 91 ? 4.195 -18.969 13.727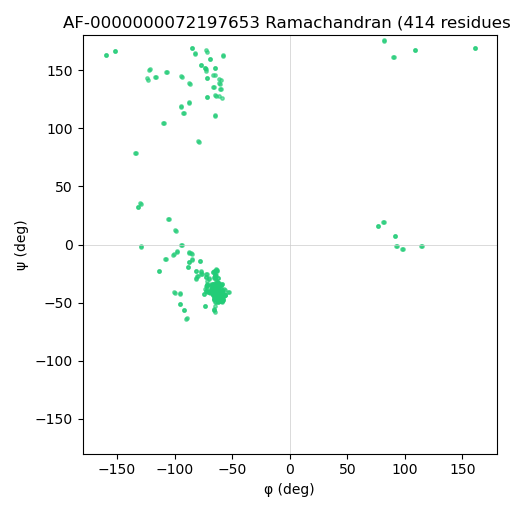 1 82.88 91 PRO A N 1
ATOM 689 C CA . PRO A 1 91 ? 4.934 -19.25 14.953 1 82.88 91 PRO A CA 1
ATOM 690 C C . PRO A 1 91 ? 4.84 -18.125 15.984 1 82.88 91 PRO A C 1
ATOM 692 O O . PRO A 1 91 ? 4.863 -16.953 15.617 1 82.88 91 PRO A O 1
ATOM 695 N N . THR A 1 92 ? 4.68 -18.5 17.219 1 81.88 92 THR A N 1
ATOM 696 C CA . THR A 1 92 ? 4.516 -17.5 18.266 1 81.88 92 THR A CA 1
ATOM 697 C C . THR A 1 92 ? 5.816 -17.297 19.031 1 81.88 92 THR A C 1
ATOM 699 O O . THR A 1 92 ? 5.949 -16.344 19.797 1 81.88 92 THR A O 1
ATOM 702 N N . ASP A 1 93 ? 6.754 -18.141 18.766 1 83.06 93 ASP A N 1
ATOM 703 C CA . ASP A 1 93 ? 7.996 -18.094 19.531 1 83.06 93 ASP A CA 1
ATOM 704 C C . ASP A 1 93 ? 9.078 -17.328 18.781 1 83.06 93 ASP A C 1
ATOM 706 O O . ASP A 1 93 ? 10.219 -17.25 19.25 1 83.06 93 ASP A O 1
ATOM 710 N N . VAL A 1 94 ? 8.789 -16.969 17.641 1 85.94 94 VAL A N 1
ATOM 711 C CA . VAL A 1 94 ? 9.719 -16.188 16.812 1 85.94 94 VAL A CA 1
ATOM 712 C C . VAL A 1 94 ? 9.039 -14.898 16.359 1 85.94 94 VAL A C 1
ATOM 714 O O . 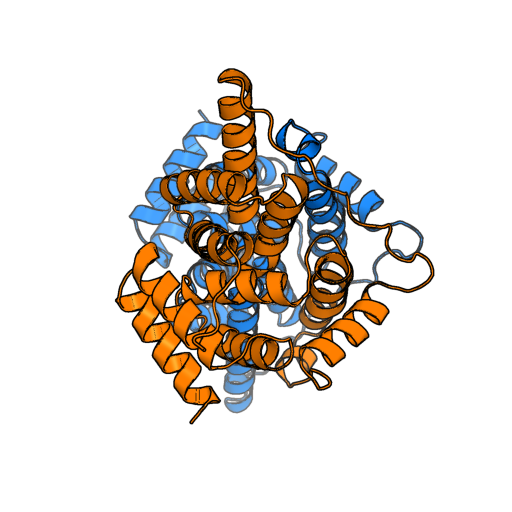VAL A 1 94 ? 7.848 -14.891 16.047 1 85.94 94 VAL A O 1
ATOM 717 N N . SER A 1 95 ? 9.781 -13.812 16.297 1 90 95 SER A N 1
ATOM 718 C CA . SER A 1 95 ? 9.203 -12.531 15.898 1 90 95 SER A CA 1
ATOM 719 C C . SER A 1 95 ? 9 -12.4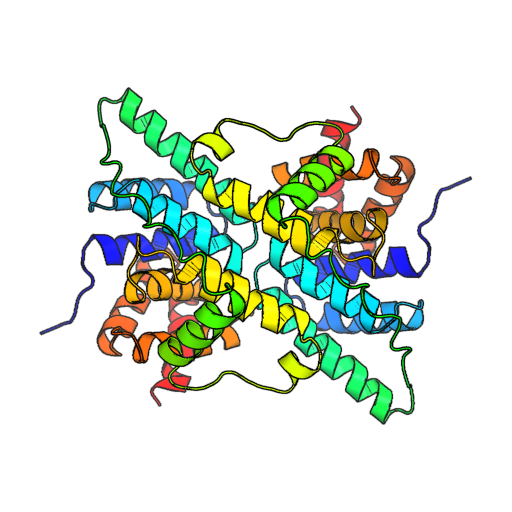69 14.391 1 90 95 SER A C 1
ATOM 721 O O . SER A 1 95 ? 9.727 -13.117 13.633 1 90 95 SER A O 1
ATOM 723 N N . SER A 1 96 ? 8.086 -11.672 13.977 1 91.12 96 SER A N 1
ATOM 724 C CA . SER A 1 96 ? 7.859 -11.43 12.555 1 91.12 96 SER A CA 1
ATOM 725 C C . SER A 1 96 ? 9.109 -10.875 11.883 1 91.12 96 SER A C 1
ATOM 727 O O . SER A 1 96 ? 9.383 -11.18 10.719 1 91.12 96 SER A O 1
ATOM 729 N N . LEU A 1 97 ? 9.852 -10.109 12.602 1 93.75 97 LEU A N 1
ATOM 730 C CA . LEU A 1 97 ? 11.086 -9.539 12.062 1 93.75 97 LEU A CA 1
ATOM 731 C C . LEU A 1 97 ? 12.117 -10.633 11.797 1 93.75 97 LEU A C 1
ATOM 733 O O . LEU A 1 97 ? 12.781 -10.625 10.758 1 93.75 97 LEU A O 1
ATOM 737 N N . SER A 1 98 ? 12.227 -11.531 12.703 1 94 98 SER A N 1
ATOM 738 C CA . SER A 1 98 ? 13.195 -12.609 12.562 1 94 98 SER A CA 1
ATOM 739 C C . SER A 1 98 ? 12.852 -13.516 11.383 1 94 98 SER A C 1
ATOM 741 O O . SER A 1 98 ? 13.68 -13.742 10.5 1 94 98 SER A O 1
ATOM 743 N N . PHE A 1 99 ? 11.656 -14.008 11.32 1 91.25 99 PHE A N 1
ATOM 744 C CA . PHE A 1 99 ? 11.312 -14.898 10.219 1 91.25 99 PHE A CA 1
ATOM 745 C C . PHE A 1 99 ? 11.203 -14.125 8.906 1 91.25 99 PHE A C 1
ATOM 747 O O . PHE A 1 99 ? 11.57 -14.641 7.848 1 91.25 99 PHE A O 1
ATOM 754 N N . GLY A 1 100 ? 10.766 -12.828 9 1 96.25 100 GLY A N 1
ATOM 755 C CA . GLY A 1 100 ? 10.703 -12.031 7.785 1 96.25 100 GLY A CA 1
ATOM 756 C C . GLY A 1 100 ? 12.062 -11.781 7.16 1 96.25 100 GLY A C 1
ATOM 757 O O . GLY A 1 100 ? 12.203 -11.805 5.934 1 96.25 100 GLY A O 1
ATOM 758 N N . THR A 1 101 ? 13.031 -11.594 8.055 1 96.75 101 THR A N 1
ATOM 759 C CA . THR A 1 101 ? 14.391 -11.406 7.574 1 96.75 101 THR A CA 1
ATOM 760 C C . THR A 1 101 ? 14.906 -12.672 6.902 1 96.75 101 THR A C 1
ATOM 762 O O . THR A 1 101 ? 15.531 -12.609 5.84 1 96.75 101 THR A O 1
ATOM 765 N N . LYS A 1 102 ? 14.672 -13.805 7.516 1 96.19 102 LYS A N 1
ATOM 766 C CA . LYS A 1 102 ? 15.078 -15.086 6.949 1 96.19 102 LYS A CA 1
ATOM 767 C C . LYS A 1 102 ? 14.391 -15.344 5.617 1 96.19 102 LYS A C 1
ATOM 769 O O . LYS A 1 102 ? 15.031 -15.742 4.645 1 96.19 102 LYS A O 1
ATOM 774 N N . ASN A 1 103 ? 13.047 -15.141 5.598 1 96.31 103 ASN A N 1
ATOM 775 C CA . ASN A 1 103 ? 12.273 -15.336 4.375 1 96.31 103 ASN A CA 1
ATOM 776 C C . ASN A 1 103 ? 12.773 -14.438 3.246 1 96.31 103 ASN A C 1
ATOM 778 O O . ASN A 1 103 ? 12.953 -14.898 2.117 1 96.31 103 ASN A O 1
ATOM 782 N N . GLN A 1 104 ? 12.945 -13.172 3.572 1 97.31 104 GLN A N 1
ATOM 783 C CA . GLN A 1 104 ? 13.414 -12.219 2.574 1 97.31 104 GLN A CA 1
ATOM 784 C C . GLN A 1 104 ? 14.758 -12.648 1.992 1 97.31 104 GLN A C 1
ATOM 786 O O . GLN A 1 104 ? 14.953 -12.633 0.774 1 97.31 104 GLN A O 1
ATOM 791 N N . THR A 1 105 ? 15.688 -13.016 2.883 1 97.38 105 THR A N 1
ATOM 792 C CA . THR A 1 105 ? 17.016 -13.438 2.455 1 97.38 105 THR A CA 1
ATOM 793 C C . THR A 1 105 ? 16.938 -14.656 1.547 1 97.38 105 THR A C 1
ATOM 795 O O . THR A 1 105 ? 17.609 -14.727 0.52 1 97.38 105 THR A O 1
ATOM 798 N N . GLN A 1 106 ? 16.141 -15.602 1.916 1 96.38 106 GLN A N 1
ATOM 799 C CA . GLN A 1 106 ? 15.977 -16.812 1.125 1 96.38 106 GLN A CA 1
ATOM 800 C C . GLN A 1 106 ? 15.336 -16.516 -0.225 1 96.38 106 GLN A C 1
ATOM 802 O O . GLN A 1 106 ? 15.781 -17 -1.259 1 96.38 106 GLN A O 1
ATOM 807 N N . LEU A 1 107 ? 14.328 -15.68 -0.253 1 96.44 107 LEU A N 1
ATOM 808 C CA . LEU A 1 107 ? 13.594 -15.344 -1.472 1 96.44 107 LEU A CA 1
ATOM 809 C C . LEU A 1 107 ? 14.477 -14.57 -2.441 1 96.44 107 LEU A C 1
ATOM 811 O O . LEU A 1 107 ? 14.438 -14.805 -3.652 1 96.44 107 LEU A O 1
ATOM 815 N N . VAL A 1 108 ? 15.227 -13.664 -1.885 1 95.88 108 VAL A N 1
ATOM 816 C CA . VAL A 1 108 ? 16.047 -12.781 -2.703 1 95.88 108 VAL A CA 1
ATOM 817 C C . VAL A 1 108 ? 17.344 -13.492 -3.094 1 95.88 108 VAL A C 1
ATOM 819 O O . VAL A 1 108 ? 17.891 -13.25 -4.172 1 95.88 108 VAL A O 1
ATOM 822 N N . GLY A 1 109 ? 17.812 -14.445 -2.232 1 95.38 109 GLY A N 1
ATOM 823 C CA . GLY A 1 109 ? 19.062 -15.164 -2.455 1 95.38 109 GLY A CA 1
ATOM 824 C C . GLY A 1 109 ? 20.25 -14.5 -1.793 1 95.38 109 GLY A C 1
ATOM 825 O O . GLY A 1 109 ? 21.391 -14.984 -1.912 1 95.38 109 GLY A O 1
ATOM 826 N N . GLN A 1 110 ? 20 -13.312 -1.108 1 95 110 GLN A N 1
ATOM 827 C CA . GLN A 1 110 ? 21.031 -12.586 -0.362 1 95 110 GLN A CA 1
ATOM 828 C C . GLN A 1 110 ? 20.391 -11.648 0.661 1 95 110 GLN A C 1
ATOM 830 O O . GLN A 1 110 ? 19.203 -11.352 0.587 1 95 110 GLN A O 1
ATOM 835 N N . VAL A 1 111 ? 21.203 -11.234 1.578 1 94.56 111 VAL A N 1
ATOM 836 C CA . VAL A 1 111 ? 20.734 -10.242 2.549 1 94.56 111 VAL A CA 1
ATOM 837 C C . VAL A 1 111 ? 20.422 -8.93 1.837 1 94.56 111 VAL A C 1
ATOM 839 O O . VAL A 1 111 ? 21.219 -8.445 1.034 1 94.56 111 VAL A O 1
ATOM 842 N N . VAL A 1 112 ? 19.25 -8.43 2.082 1 93.88 112 VAL A N 1
ATOM 843 C CA . VAL A 1 112 ? 18.844 -7.16 1.49 1 93.88 112 VAL A CA 1
ATOM 844 C C . VAL A 1 112 ? 19.297 -6.008 2.381 1 93.88 112 VAL A C 1
ATOM 846 O O . VAL A 1 112 ? 18.984 -5.969 3.57 1 93.88 112 VAL A O 1
ATOM 849 N N . SER A 1 113 ? 20.047 -5.145 1.878 1 93.25 113 SER A N 1
ATOM 850 C CA . SER A 1 113 ? 20.562 -3.957 2.551 1 93.25 113 SER A CA 1
ATOM 851 C C . SER A 1 113 ? 20.828 -2.83 1.559 1 93.25 113 SER A C 1
ATOM 853 O O . SER A 1 113 ? 20.703 -3.02 0.347 1 93.25 113 SER A O 1
ATOM 855 N N . GLY A 1 114 ? 21.047 -1.586 2.074 1 95.06 114 GLY A N 1
ATOM 856 C CA . GLY A 1 114 ? 21.359 -0.45 1.223 1 95.06 114 GLY A CA 1
ATOM 857 C C . GLY A 1 114 ? 21.125 0.887 1.898 1 95.06 114 GLY A C 1
ATOM 858 O O . GLY A 1 114 ? 20.547 0.943 2.988 1 95.06 114 GLY A O 1
ATOM 859 N N . PRO A 1 115 ? 21.578 1.916 1.281 1 97.25 115 PRO A N 1
ATOM 860 C CA . PRO A 1 115 ? 21.531 3.246 1.893 1 97.25 115 PRO A CA 1
ATOM 861 C C . PRO A 1 115 ? 20.109 3.695 2.225 1 97.25 115 PRO A C 1
ATOM 863 O O . PRO A 1 115 ? 19.906 4.391 3.221 1 97.25 115 PRO A O 1
ATOM 866 N N . LEU A 1 116 ? 19.203 3.297 1.392 1 97.62 116 LEU A N 1
ATOM 867 C CA . LEU A 1 116 ? 17.828 3.705 1.615 1 97.62 116 LEU A CA 1
ATOM 868 C C . LEU A 1 116 ? 17.312 3.16 2.941 1 97.62 116 LEU A C 1
ATOM 870 O O . LEU A 1 116 ? 16.594 3.857 3.666 1 97.62 116 LEU A O 1
ATOM 874 N N . PHE A 1 117 ? 17.656 1.935 3.256 1 97.31 117 PHE A N 1
ATOM 875 C CA . PHE A 1 117 ? 17.156 1.279 4.461 1 97.31 117 PHE A CA 1
ATOM 876 C C . PHE A 1 117 ? 17.891 1.787 5.695 1 97.31 117 PHE A C 1
ATOM 878 O O . PHE A 1 117 ? 17.344 1.758 6.801 1 97.31 117 PHE A O 1
ATOM 885 N N . ASP A 1 118 ? 19.125 2.326 5.559 1 97 118 ASP A N 1
ATOM 886 C CA . ASP A 1 118 ? 19.797 3.051 6.625 1 97 118 ASP A CA 1
ATOM 887 C C . ASP A 1 118 ? 19.141 4.402 6.887 1 97 118 ASP A C 1
ATOM 889 O O . ASP A 1 118 ? 19 4.824 8.039 1 97 118 ASP A O 1
ATOM 893 N N . PHE A 1 119 ? 18.75 5.047 5.785 1 97.94 119 PHE A N 1
ATOM 894 C CA . PHE A 1 119 ? 18.125 6.363 5.828 1 97.94 119 PHE A CA 1
ATOM 895 C C . PHE A 1 119 ? 16.75 6.289 6.465 1 97.94 119 PHE A C 1
ATOM 897 O O . PHE A 1 119 ? 16.359 7.18 7.23 1 97.94 119 PHE A O 1
ATOM 904 N N . ALA A 1 120 ? 16.047 5.191 6.164 1 97.38 120 ALA A N 1
ATOM 905 C CA . ALA A 1 120 ? 14.688 4.98 6.676 1 97.38 120 ALA A CA 1
ATOM 906 C C . ALA A 1 120 ? 14.523 3.561 7.215 1 97.38 120 ALA A C 1
ATOM 908 O O . ALA A 1 120 ? 13.828 2.74 6.609 1 97.38 120 ALA A O 1
ATOM 909 N N . PRO A 1 121 ? 15.008 3.336 8.383 1 96.75 121 PRO A N 1
ATOM 910 C CA . PRO A 1 121 ? 15 1.968 8.906 1 96.75 121 PRO A CA 1
ATOM 911 C C . PRO A 1 121 ? 13.586 1.447 9.172 1 96.75 121 PRO A C 1
ATOM 913 O O . PRO A 1 121 ? 13.359 0.234 9.164 1 96.75 121 PRO A O 1
ATOM 916 N N . GLU A 1 122 ? 12.617 2.297 9.375 1 96.56 122 GLU A N 1
ATOM 917 C CA . GLU A 1 122 ? 11.242 1.885 9.648 1 96.56 122 GLU A CA 1
ATOM 918 C C . GLU A 1 122 ? 10.648 1.139 8.461 1 96.56 122 GLU A C 1
ATOM 920 O O . GLU A 1 122 ? 9.953 0.135 8.633 1 96.56 122 GLU A O 1
ATOM 925 N N . ILE A 1 123 ? 10.891 1.655 7.238 1 97.88 123 ILE A N 1
ATOM 926 C CA . ILE A 1 123 ? 10.336 1.006 6.055 1 97.88 123 ILE A CA 1
ATOM 927 C C . ILE A 1 123 ? 10.977 -0.368 5.871 1 97.88 123 ILE A C 1
ATOM 929 O O . ILE A 1 123 ? 10.336 -1.302 5.391 1 97.88 123 ILE A O 1
ATOM 933 N N . ASP A 1 124 ? 12.273 -0.467 6.242 1 97.31 124 ASP A N 1
ATOM 934 C CA . ASP A 1 124 ? 12.961 -1.752 6.203 1 97.31 124 ASP A CA 1
ATOM 935 C C . ASP A 1 124 ? 12.328 -2.744 7.176 1 97.31 124 ASP A C 1
ATOM 937 O O . ASP A 1 124 ? 12.148 -3.918 6.844 1 97.31 124 ASP A O 1
ATOM 941 N N . GLN A 1 125 ? 12.031 -2.26 8.336 1 96.5 125 GLN A N 1
ATOM 942 C CA . GLN A 1 125 ? 11.359 -3.082 9.336 1 96.5 125 GLN A CA 1
ATOM 943 C C . GLN A 1 125 ? 10.008 -3.576 8.828 1 96.5 125 GLN A C 1
ATOM 945 O O . GLN A 1 125 ? 9.656 -4.742 9.008 1 96.5 125 GLN A O 1
ATOM 950 N N . TYR A 1 126 ? 9.234 -2.707 8.242 1 97.62 126 TYR A N 1
ATOM 951 C CA . TYR A 1 126 ? 7.918 -3.092 7.746 1 97.62 126 TYR A CA 1
ATOM 952 C C . TYR A 1 126 ? 8.039 -4.062 6.578 1 97.62 126 TYR A C 1
ATOM 954 O O . TYR A 1 126 ? 7.242 -4.996 6.453 1 97.62 126 TYR A O 1
ATOM 962 N N . LEU A 1 127 ? 9.047 -3.846 5.695 1 97.69 127 LEU A N 1
ATOM 963 C CA . LEU A 1 127 ? 9.289 -4.805 4.621 1 97.69 127 LEU A CA 1
ATOM 964 C C . LEU A 1 127 ? 9.586 -6.191 5.188 1 97.69 127 LEU A C 1
ATOM 966 O O . LEU A 1 127 ? 8.945 -7.172 4.805 1 97.69 127 LEU A O 1
ATOM 970 N N . LYS A 1 128 ? 10.461 -6.246 6.121 1 97.12 128 LYS A N 1
ATOM 971 C CA . LYS A 1 128 ? 10.914 -7.523 6.664 1 97.12 128 LYS A CA 1
ATOM 972 C C . LYS A 1 128 ? 9.844 -8.148 7.555 1 97.12 128 LYS A C 1
ATOM 974 O O . LYS A 1 128 ? 9.367 -9.258 7.285 1 97.12 128 LYS A O 1
ATOM 979 N N . ALA A 1 129 ? 9.367 -7.391 8.523 1 95.94 129 ALA A N 1
ATOM 980 C CA . ALA A 1 129 ? 8.469 -7.957 9.531 1 95.94 129 ALA A CA 1
ATOM 981 C C . ALA A 1 129 ? 7.074 -8.18 8.953 1 95.94 129 ALA A C 1
ATOM 983 O O . ALA A 1 129 ? 6.441 -9.203 9.227 1 95.94 129 ALA A O 1
ATOM 984 N N . HIS A 1 130 ? 6.613 -7.219 8.203 1 96.44 130 HIS A N 1
ATOM 985 C CA . HIS A 1 130 ? 5.223 -7.309 7.781 1 96.44 130 HIS A CA 1
ATOM 986 C C . HIS A 1 130 ? 5.098 -8.023 6.438 1 96.44 130 HIS A C 1
ATOM 988 O O . HIS A 1 130 ? 4.422 -9.055 6.336 1 96.44 130 HIS A O 1
ATOM 994 N N . LEU A 1 131 ? 5.758 -7.562 5.379 1 97.44 131 LEU A N 1
ATOM 995 C CA . LEU A 1 131 ? 5.609 -8.172 4.062 1 97.44 131 LEU A CA 1
ATOM 996 C C . LEU A 1 131 ? 6.152 -9.594 4.059 1 97.44 131 LEU A C 1
ATOM 998 O O . LEU A 1 131 ? 5.406 -10.547 3.826 1 97.44 131 LEU A O 1
ATOM 1002 N N . PHE A 1 132 ? 7.402 -9.734 4.438 1 97.12 132 PHE A N 1
ATOM 1003 C CA . PHE A 1 132 ? 8.031 -11.047 4.297 1 97.12 132 PHE A CA 1
ATOM 1004 C C . PHE A 1 132 ? 7.789 -11.898 5.535 1 97.12 132 PHE A C 1
ATOM 1006 O O . PHE A 1 132 ? 7.926 -13.125 5.488 1 97.12 132 PHE A O 1
ATOM 1013 N N . GLY A 1 133 ? 7.441 -11.297 6.633 1 95.38 133 GLY A N 1
ATOM 1014 C CA . GLY A 1 133 ? 7.133 -12.023 7.852 1 95.38 133 GLY A CA 1
ATOM 1015 C C . GLY A 1 133 ? 5.672 -12.406 7.965 1 95.38 133 GLY A C 1
ATOM 1016 O O . GLY A 1 133 ? 5.328 -13.586 7.887 1 95.38 133 GLY A O 1
ATOM 1017 N N . ASP A 1 134 ? 4.797 -11.422 8.039 1 94.81 134 ASP A N 1
ATOM 1018 C CA . ASP A 1 134 ? 3.377 -11.664 8.273 1 94.81 134 ASP A CA 1
ATOM 1019 C C . ASP A 1 134 ? 2.707 -12.242 7.031 1 94.81 134 ASP A C 1
ATOM 1021 O O . ASP A 1 134 ? 1.876 -13.148 7.133 1 94.81 134 ASP A O 1
ATOM 1025 N N . ILE A 1 135 ? 3.107 -11.758 5.863 1 96.62 135 ILE A N 1
ATOM 1026 C CA . ILE A 1 135 ? 2.354 -12.086 4.66 1 96.62 135 ILE A CA 1
ATOM 1027 C C . ILE A 1 135 ? 2.986 -13.289 3.967 1 96.62 135 ILE A C 1
ATOM 1029 O O . ILE A 1 135 ? 2.338 -14.328 3.791 1 96.62 135 ILE A O 1
ATOM 1033 N N . PHE A 1 136 ? 4.254 -13.297 3.713 1 96.12 136 PHE A N 1
ATOM 1034 C CA . PHE A 1 136 ? 4.895 -14.336 2.912 1 96.12 136 PHE A CA 1
ATOM 1035 C C . PHE A 1 136 ? 5.09 -15.602 3.73 1 96.12 136 PHE A C 1
ATOM 1037 O O . PHE A 1 136 ? 5.363 -16.672 3.174 1 96.12 136 PHE A O 1
ATOM 1044 N N . GLN A 1 137 ? 4.945 -15.492 5.047 1 94.5 137 GLN A N 1
ATOM 1045 C CA . GLN A 1 137 ? 5.07 -16.672 5.898 1 94.5 137 GLN A CA 1
ATOM 1046 C C . GLN A 1 137 ? 3.814 -17.531 5.828 1 94.5 137 GLN A C 1
ATOM 1048 O O . GLN A 1 137 ? 3.844 -18.703 6.191 1 94.5 137 GLN A O 1
ATOM 1053 N N . ARG A 1 138 ? 2.701 -16.922 5.504 1 95.75 138 ARG A N 1
ATOM 1054 C CA . ARG A 1 138 ? 1.455 -17.672 5.41 1 95.75 138 ARG A CA 1
ATOM 1055 C C . ARG A 1 138 ? 1.502 -18.672 4.262 1 95.75 138 ARG A C 1
ATOM 1057 O O . ARG A 1 138 ? 1.885 -18.328 3.145 1 95.75 138 ARG A O 1
ATOM 1064 N N . ASP A 1 139 ? 1.078 -19.859 4.434 1 96.38 139 ASP A N 1
ATOM 1065 C CA . ASP A 1 139 ? 1.391 -20.953 3.533 1 96.38 139 ASP A CA 1
ATOM 1066 C C . ASP A 1 139 ? 0.187 -21.312 2.664 1 96.38 139 ASP A C 1
ATOM 1068 O O . ASP A 1 139 ? 0.069 -22.453 2.191 1 96.38 139 ASP A O 1
ATOM 1072 N N . VAL A 1 140 ? -0.749 -20.344 2.504 1 98.06 140 VAL A N 1
ATOM 1073 C CA . VAL A 1 140 ? -1.896 -20.578 1.629 1 98.06 140 VAL A CA 1
ATOM 1074 C C . VAL A 1 140 ? -1.442 -20.562 0.171 1 98.06 140 VAL A C 1
ATOM 1076 O O . VAL A 1 140 ? -1.986 -21.297 -0.659 1 98.06 140 VAL A O 1
ATOM 1079 N N . LEU A 1 141 ? -0.462 -19.75 -0.17 1 97.81 141 LEU A N 1
ATOM 1080 C CA . LEU A 1 141 ? 0.162 -19.656 -1.485 1 97.81 141 LEU A CA 1
ATOM 1081 C C . LEU A 1 141 ? 1.634 -20.047 -1.418 1 97.81 141 LEU A C 1
ATOM 1083 O O . LEU A 1 141 ? 2.301 -19.797 -0.412 1 97.81 141 LEU A O 1
ATOM 1087 N N . THR A 1 142 ? 2.076 -20.688 -2.453 1 97 142 THR A N 1
ATOM 1088 C CA . THR A 1 142 ? 3.516 -20.891 -2.572 1 97 142 THR A CA 1
ATOM 1089 C C . THR A 1 142 ? 4.227 -19.578 -2.85 1 97 142 THR A C 1
ATOM 1091 O O . THR A 1 142 ? 3.6 -18.594 -3.277 1 97 142 THR A O 1
ATOM 1094 N N . TRP A 1 143 ? 5.508 -19.5 -2.588 1 96.88 143 TRP A N 1
ATOM 1095 C CA . TRP A 1 143 ? 6.285 -18.297 -2.893 1 96.88 143 TRP A CA 1
ATOM 1096 C C . TRP A 1 143 ? 6.285 -18.016 -4.391 1 96.88 143 TRP A C 1
ATOM 1098 O O . TRP A 1 143 ? 6.312 -16.859 -4.812 1 96.88 143 TRP A O 1
ATOM 1108 N N . LYS A 1 144 ? 6.254 -19.047 -5.184 1 97.19 144 LYS A N 1
ATOM 1109 C CA . LYS A 1 144 ? 6.156 -18.891 -6.633 1 97.19 144 LYS A CA 1
ATOM 1110 C C . LYS A 1 144 ? 4.875 -18.156 -7.016 1 97.19 144 LYS A C 1
ATOM 1112 O O . LYS A 1 144 ? 4.906 -17.219 -7.816 1 97.19 144 LYS A O 1
ATOM 1117 N N . GLU A 1 145 ? 3.754 -18.562 -6.434 1 97.88 145 GLU A N 1
ATOM 1118 C CA . GLU A 1 145 ? 2.469 -17.922 -6.699 1 97.88 145 GLU A CA 1
ATOM 1119 C C . GLU A 1 145 ? 2.457 -16.484 -6.207 1 97.88 145 GLU A C 1
ATOM 1121 O O . GLU A 1 145 ? 1.927 -15.594 -6.879 1 97.88 145 GLU A O 1
ATOM 1126 N N . ARG A 1 146 ? 3.064 -16.266 -5.051 1 98.31 146 ARG A N 1
ATOM 1127 C CA . ARG A 1 146 ? 3.135 -14.914 -4.496 1 98.31 146 ARG A CA 1
ATOM 1128 C C . ARG A 1 146 ? 3.951 -13.992 -5.398 1 98.31 146 ARG A C 1
ATOM 1130 O O . ARG A 1 146 ? 3.562 -12.852 -5.641 1 98.31 146 ARG A O 1
ATOM 1137 N N . GLU A 1 147 ? 5.07 -14.492 -5.879 1 98.19 147 GLU A N 1
ATOM 1138 C CA . GLU A 1 147 ? 5.91 -13.672 -6.754 1 98.19 147 GLU A CA 1
ATOM 1139 C C . GLU A 1 147 ? 5.23 -13.43 -8.094 1 98.19 147 GLU A C 1
ATOM 1141 O O . GLU A 1 147 ? 5.383 -12.359 -8.688 1 98.19 147 GLU A O 1
ATOM 1146 N N . LEU A 1 148 ? 4.492 -14.422 -8.547 1 98.5 148 LEU A N 1
ATOM 1147 C CA . LEU A 1 148 ? 3.74 -14.25 -9.789 1 98.5 148 LEU A CA 1
ATOM 1148 C C . LEU A 1 148 ? 2.727 -13.117 -9.656 1 98.5 148 LEU A C 1
ATOM 1150 O O . LEU A 1 148 ? 2.617 -12.273 -10.547 1 98.5 148 LEU A O 1
ATOM 1154 N N . ALA A 1 149 ? 2.002 -13.062 -8.555 1 98.81 149 ALA A N 1
ATOM 1155 C CA . ALA A 1 149 ? 1.065 -11.977 -8.289 1 98.81 149 ALA A CA 1
ATOM 1156 C C . ALA A 1 149 ? 1.794 -10.641 -8.188 1 98.81 149 ALA A C 1
ATOM 1158 O O . ALA A 1 149 ? 1.326 -9.633 -8.719 1 98.81 149 ALA A O 1
ATOM 1159 N N . THR A 1 150 ? 2.945 -10.656 -7.531 1 98.81 150 THR A N 1
ATOM 1160 C CA . THR A 1 150 ? 3.73 -9.445 -7.309 1 98.81 150 THR A CA 1
ATOM 1161 C C . THR A 1 150 ? 4.184 -8.844 -8.633 1 98.81 150 THR A C 1
ATOM 1163 O O . THR A 1 150 ? 3.934 -7.668 -8.906 1 98.81 150 THR A O 1
ATOM 1166 N N . ILE A 1 151 ? 4.77 -9.656 -9.516 1 98.88 151 ILE A N 1
ATOM 1167 C CA . ILE A 1 151 ? 5.301 -9.109 -10.758 1 98.88 151 ILE A CA 1
ATOM 1168 C C . ILE A 1 151 ? 4.152 -8.734 -11.688 1 98.88 151 ILE A C 1
ATOM 1170 O O . ILE A 1 151 ? 4.266 -7.781 -12.469 1 98.88 151 ILE A O 1
ATOM 1174 N N . ALA A 1 152 ? 2.994 -9.383 -11.609 1 98.94 152 ALA A N 1
ATOM 1175 C CA . ALA A 1 152 ? 1.832 -8.992 -12.406 1 98.94 152 ALA A CA 1
ATOM 1176 C C . ALA A 1 152 ? 1.326 -7.609 -11.992 1 98.94 152 ALA A C 1
ATOM 1178 O O . ALA A 1 152 ? 1.032 -6.77 -12.844 1 98.94 152 ALA A O 1
ATOM 1179 N N . ALA A 1 153 ? 1.271 -7.367 -10.68 1 98.94 153 ALA A N 1
ATOM 1180 C CA . ALA A 1 153 ? 0.848 -6.062 -10.172 1 98.94 153 ALA A CA 1
ATOM 1181 C C . ALA A 1 153 ? 1.831 -4.969 -10.586 1 98.94 153 ALA A C 1
ATOM 1183 O O . ALA A 1 153 ? 1.432 -3.945 -11.148 1 98.94 153 ALA A O 1
ATOM 1184 N N . LEU A 1 154 ? 3.096 -5.227 -10.359 1 98.88 154 LEU A N 1
ATOM 1185 C CA . LEU A 1 154 ? 4.129 -4.238 -10.656 1 98.88 154 LEU A CA 1
ATOM 1186 C C . LEU A 1 154 ? 4.164 -3.924 -12.148 1 98.88 154 LEU A C 1
ATOM 1188 O O . LEU A 1 154 ? 4.363 -2.77 -12.539 1 98.88 154 LEU A O 1
ATOM 1192 N N . ALA A 1 155 ? 3.945 -4.922 -12.977 1 98.88 155 ALA A N 1
ATOM 1193 C CA . ALA A 1 155 ? 3.99 -4.73 -14.43 1 98.88 155 ALA A CA 1
ATOM 1194 C C . ALA A 1 155 ? 2.859 -3.82 -14.891 1 98.88 155 ALA A C 1
ATOM 1196 O O . ALA A 1 155 ? 2.992 -3.121 -15.898 1 98.88 155 ALA A O 1
ATOM 1197 N N . ASN A 1 156 ? 1.786 -3.83 -14.148 1 98.75 156 ASN A N 1
ATOM 1198 C CA . ASN A 1 156 ? 0.632 -3.041 -14.57 1 98.75 156 ASN A CA 1
ATOM 1199 C C . ASN A 1 156 ? 0.558 -1.714 -13.82 1 98.75 156 ASN A C 1
ATOM 1201 O O . ASN A 1 156 ? -0.485 -1.056 -13.82 1 98.75 156 ASN A O 1
ATOM 1205 N N . MET A 1 157 ? 1.604 -1.351 -13.125 1 98.06 157 MET A N 1
ATOM 1206 C CA . MET A 1 157 ? 1.773 -0.043 -12.5 1 98.06 157 MET A CA 1
ATOM 1207 C C . MET A 1 157 ? 2.803 0.792 -13.25 1 98.06 157 MET A C 1
ATOM 1209 O O . MET A 1 157 ? 3.748 0.249 -13.828 1 98.06 157 MET A O 1
ATOM 1213 N N . GLN A 1 158 ? 2.625 2.07 -13.25 1 96.62 158 GLN A N 1
ATOM 1214 C CA . GLN A 1 158 ? 3.594 2.957 -13.883 1 96.62 158 GLN A CA 1
ATOM 1215 C C . GLN A 1 158 ? 4.617 3.465 -12.875 1 96.62 158 GLN A C 1
ATOM 1217 O O . GLN A 1 158 ? 4.301 3.645 -11.695 1 96.62 158 GLN A O 1
ATOM 1222 N N . GLY A 1 159 ? 5.812 3.602 -13.336 1 97.38 159 GLY A N 1
ATOM 1223 C CA . GLY A 1 159 ? 6.832 4.277 -12.555 1 97.38 159 GLY A CA 1
ATOM 1224 C C . GLY A 1 159 ? 7.484 3.379 -11.516 1 97.38 159 GLY A C 1
ATOM 1225 O O . GLY A 1 159 ? 8.07 3.861 -10.547 1 97.38 159 GLY A O 1
ATOM 1226 N N . VAL A 1 160 ? 7.375 2.029 -11.688 1 98.44 160 VAL A N 1
ATOM 1227 C CA . VAL A 1 160 ? 7.898 1.158 -10.641 1 98.44 160 VAL A CA 1
ATOM 1228 C C . VAL A 1 160 ? 8.773 0.07 -11.266 1 98.44 160 VAL A C 1
ATOM 1230 O O . VAL A 1 160 ? 8.789 -1.068 -10.789 1 98.44 160 VAL A O 1
ATOM 1233 N N . ASN A 1 161 ? 9.469 0.387 -12.375 1 98.5 161 ASN A N 1
ATOM 1234 C CA . ASN A 1 161 ? 10.289 -0.575 -13.094 1 98.5 161 ASN A CA 1
ATOM 1235 C C . ASN A 1 161 ? 11.438 -1.095 -12.227 1 98.5 161 ASN A C 1
ATOM 1237 O O . ASN A 1 161 ? 11.859 -2.242 -12.375 1 98.5 161 ASN A O 1
ATOM 1241 N N . GLY A 1 162 ? 11.977 -0.22 -11.32 1 97.88 162 GLY A N 1
ATOM 1242 C CA . GLY A 1 162 ? 13 -0.713 -10.414 1 97.88 162 GLY A CA 1
ATOM 1243 C C . GLY A 1 162 ? 12.523 -1.874 -9.555 1 97.88 162 GLY A C 1
ATOM 1244 O O . GLY A 1 162 ? 13.242 -2.867 -9.406 1 97.88 162 GLY A O 1
ATOM 1245 N N . GLN A 1 163 ? 11.352 -1.775 -9.031 1 98.44 163 GLN A N 1
ATOM 1246 C CA . GLN A 1 163 ? 10.773 -2.838 -8.219 1 98.44 163 GLN A CA 1
ATOM 1247 C C . GLN A 1 163 ? 10.43 -4.059 -9.07 1 98.44 163 GLN A C 1
ATOM 1249 O O . GLN A 1 163 ? 10.594 -5.195 -8.625 1 98.44 163 GLN A O 1
ATOM 1254 N N . LEU A 1 164 ? 9.859 -3.766 -10.312 1 98.75 164 LEU A N 1
ATOM 1255 C CA . LEU A 1 164 ? 9.578 -4.875 -11.219 1 98.75 164 LEU A CA 1
ATOM 1256 C C . LEU A 1 164 ? 10.844 -5.664 -11.523 1 98.75 164 LEU A C 1
ATOM 1258 O O . LEU A 1 164 ? 10.836 -6.895 -11.5 1 98.75 164 LEU A O 1
ATOM 1262 N N . GLN A 1 165 ? 11.93 -4.98 -11.766 1 98.25 165 GLN A N 1
ATOM 1263 C CA . GLN A 1 165 ? 13.211 -5.633 -12.047 1 98.25 165 GLN A CA 1
ATOM 1264 C C . GLN A 1 165 ? 13.664 -6.469 -10.859 1 98.25 165 GLN A C 1
ATOM 1266 O O . GLN A 1 165 ? 14.109 -7.609 -11.023 1 98.25 165 GLN A O 1
ATOM 1271 N N . ALA A 1 166 ? 13.594 -5.91 -9.703 1 97.12 166 ALA A N 1
ATOM 1272 C CA . ALA A 1 166 ? 13.992 -6.633 -8.492 1 97.12 166 ALA A CA 1
ATOM 1273 C C . ALA A 1 166 ? 13.18 -7.91 -8.328 1 97.12 166 ALA A C 1
ATOM 1275 O O . ALA A 1 166 ? 13.734 -8.969 -8.023 1 97.12 166 ALA A O 1
ATOM 1276 N N . HIS A 1 167 ? 11.922 -7.871 -8.555 1 98.38 167 HIS A N 1
ATOM 1277 C CA . HIS A 1 167 ? 11.062 -9.023 -8.305 1 98.38 167 HIS A CA 1
ATOM 1278 C C . HIS A 1 167 ? 11.156 -10.039 -9.438 1 98.38 167 HIS A C 1
ATOM 1280 O O . HIS A 1 167 ? 10.922 -11.227 -9.234 1 98.38 167 HIS A O 1
ATOM 1286 N N . PHE A 1 168 ? 11.484 -9.562 -10.688 1 98.38 168 PHE A N 1
ATOM 1287 C CA . PHE A 1 168 ? 11.875 -10.539 -11.695 1 98.38 168 PHE A CA 1
ATOM 1288 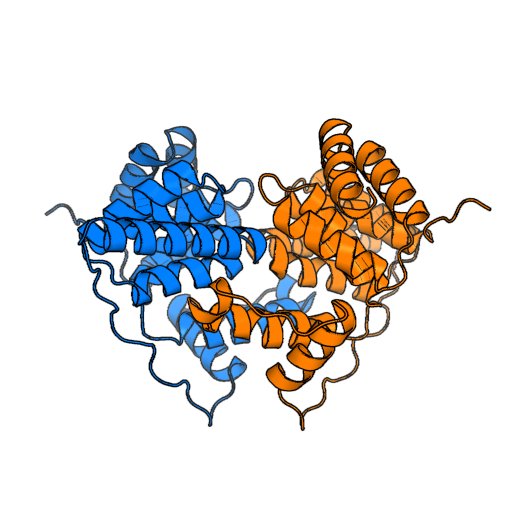C C . PHE A 1 168 ? 13.07 -11.359 -11.227 1 98.38 168 PHE A C 1
ATOM 1290 O O . PHE A 1 168 ? 13.094 -12.578 -11.375 1 98.38 168 PHE A O 1
ATOM 1297 N N . GLY A 1 169 ? 14.047 -10.656 -10.664 1 97 169 GLY A N 1
ATOM 1298 C CA . GLY A 1 169 ? 15.188 -11.359 -10.102 1 97 169 GLY A CA 1
ATOM 1299 C C . GLY A 1 169 ? 14.797 -12.352 -9.023 1 97 169 GLY A C 1
ATOM 1300 O O . GLY A 1 169 ? 15.258 -13.492 -9.023 1 97 169 GLY A O 1
ATOM 1301 N N . ILE A 1 170 ? 13.969 -11.938 -8.109 1 97.19 170 ILE A N 1
ATOM 1302 C CA . ILE A 1 170 ? 13.5 -12.797 -7.035 1 97.19 170 ILE A CA 1
ATOM 1303 C C . ILE A 1 170 ? 12.75 -13.992 -7.621 1 97.19 170 ILE A C 1
ATOM 1305 O O . ILE A 1 170 ? 12.898 -15.125 -7.148 1 97.19 170 ILE A O 1
ATOM 1309 N N . SER A 1 171 ? 11.945 -13.727 -8.641 1 97.25 171 SER A N 1
ATOM 1310 C CA . SER A 1 171 ? 11.188 -14.781 -9.305 1 97.25 171 SER A CA 1
ATOM 1311 C C . SER A 1 171 ? 12.117 -15.844 -9.883 1 97.25 171 SER A C 1
ATOM 1313 O O . SER A 1 171 ? 11.836 -17.047 -9.773 1 97.25 171 SER A O 1
ATOM 1315 N N . LEU A 1 172 ? 13.164 -15.422 -10.461 1 95.94 172 LEU A N 1
ATOM 1316 C CA . LEU A 1 172 ? 14.125 -16.328 -11.07 1 95.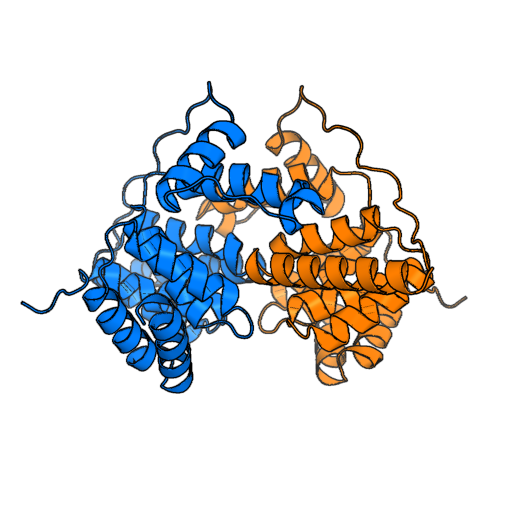94 172 LEU A CA 1
ATOM 1317 C C . LEU A 1 172 ? 14.797 -17.203 -10.016 1 95.94 172 LEU A C 1
ATOM 1319 O O . LEU A 1 172 ? 15.25 -18.312 -10.305 1 95.94 172 LEU A O 1
ATOM 1323 N N . ASN A 1 173 ? 14.797 -16.734 -8.797 1 93.75 173 ASN A N 1
ATOM 1324 C CA . ASN A 1 173 ? 15.375 -17.484 -7.676 1 93.75 173 ASN A CA 1
ATOM 1325 C C . ASN A 1 173 ? 14.359 -18.422 -7.047 1 93.75 173 ASN A C 1
ATOM 1327 O O . ASN A 1 173 ? 14.711 -19.25 -6.207 1 93.75 173 ASN A O 1
ATOM 1331 N N . ASN A 1 174 ? 13.055 -18.328 -7.508 1 92.88 174 ASN A N 1
ATOM 1332 C CA . ASN A 1 174 ? 11.992 -19.062 -6.824 1 92.88 174 ASN A CA 1
ATOM 1333 C C . ASN A 1 174 ? 11.141 -19.859 -7.805 1 92.88 174 ASN A C 1
ATOM 1335 O O . ASN A 1 174 ? 9.922 -19.906 -7.68 1 92.88 174 ASN A O 1
ATOM 1339 N N . GLY A 1 175 ? 11.727 -20.375 -8.789 1 90.75 175 GLY A N 1
ATOM 1340 C CA . GLY A 1 175 ? 11.086 -21.406 -9.57 1 90.75 175 GLY A CA 1
ATOM 1341 C C . GLY A 1 175 ? 10.414 -20.891 -10.828 1 90.75 175 GLY A C 1
ATOM 1342 O O . GLY A 1 175 ? 9.859 -21.672 -11.609 1 90.75 175 GLY A O 1
ATOM 1343 N N . ILE A 1 176 ? 10.414 -19.594 -11.016 1 96.31 176 ILE A N 1
ATOM 1344 C CA . ILE A 1 176 ? 9.922 -19.062 -12.281 1 96.31 176 ILE A CA 1
ATOM 1345 C C . ILE A 1 176 ? 11.086 -18.906 -13.258 1 96.31 176 ILE A C 1
ATOM 1347 O O . ILE A 1 176 ? 11.945 -18.031 -13.07 1 96.31 176 ILE A O 1
ATOM 1351 N N . THR A 1 177 ? 11.078 -19.672 -14.297 1 96.5 177 THR A N 1
ATOM 1352 C CA . THR A 1 177 ? 12.18 -19.719 -15.25 1 96.5 177 THR A CA 1
ATOM 1353 C C . THR A 1 177 ? 12.078 -18.578 -16.25 1 96.5 177 THR A C 1
ATOM 1355 O O . THR A 1 177 ? 11.016 -17.969 -16.391 1 96.5 177 THR A O 1
ATOM 1358 N N . PRO A 1 178 ? 13.164 -18.297 -16.969 1 96.75 178 PRO A N 1
ATOM 1359 C CA . PRO A 1 178 ? 13.094 -17.281 -18.031 1 96.75 178 PRO A CA 1
ATOM 1360 C C . PRO A 1 178 ? 12.008 -17.578 -19.062 1 96.75 178 PRO A C 1
ATOM 1362 O O . PRO A 1 178 ? 11.32 -16.672 -19.516 1 96.75 178 PRO A O 1
ATOM 1365 N N . ALA A 1 179 ? 11.875 -18.781 -19.375 1 96.62 179 ALA A N 1
ATOM 1366 C CA . ALA A 1 179 ? 10.852 -19.172 -20.344 1 96.62 179 ALA A CA 1
ATOM 1367 C C . ALA A 1 179 ? 9.453 -18.875 -19.812 1 96.62 179 ALA A C 1
ATOM 1369 O O . ALA A 1 179 ? 8.586 -18.406 -20.547 1 96.62 179 ALA A O 1
ATOM 1370 N N . LEU A 1 180 ? 9.258 -19.172 -18.547 1 97.44 180 LEU A N 1
ATOM 1371 C CA . LEU A 1 180 ? 7.969 -18.891 -17.938 1 97.44 180 LEU A CA 1
ATOM 1372 C C . LEU A 1 180 ? 7.723 -17.391 -17.859 1 97.44 180 LEU A C 1
ATOM 1374 O O . LEU A 1 180 ? 6.586 -16.922 -17.984 1 97.44 180 LEU A O 1
ATOM 1378 N N . LEU A 1 181 ? 8.805 -16.609 -17.641 1 98.25 181 LEU A N 1
ATOM 1379 C CA . LEU A 1 181 ? 8.656 -15.164 -17.609 1 98.25 181 LEU A CA 1
ATOM 1380 C C . LEU A 1 181 ? 8.25 -14.625 -18.984 1 98.25 181 LEU A C 1
ATOM 1382 O O . LEU A 1 181 ? 7.512 -13.641 -19.062 1 98.25 181 LEU A O 1
ATOM 1386 N N . LYS A 1 182 ? 8.734 -15.266 -20.016 1 97.38 182 LYS A N 1
ATOM 1387 C CA . LYS A 1 182 ? 8.289 -14.883 -21.359 1 97.38 182 LYS A CA 1
ATOM 1388 C C . LYS A 1 182 ? 6.812 -15.211 -21.562 1 97.38 182 LYS A C 1
ATOM 1390 O O . LYS A 1 182 ? 6.074 -14.438 -22.172 1 97.38 182 LYS A O 1
ATOM 1395 N N . THR A 1 183 ? 6.414 -16.391 -21.078 1 98 183 THR A N 1
ATOM 1396 C CA . THR A 1 183 ? 4.996 -16.734 -21.094 1 98 183 THR A CA 1
ATOM 1397 C C . THR A 1 183 ? 4.188 -15.711 -20.297 1 98 183 THR A C 1
ATOM 1399 O O . THR A 1 183 ? 3.102 -15.305 -20.719 1 98 183 THR A O 1
ATOM 1402 N N . PHE A 1 184 ? 4.691 -15.297 -19.156 1 98.62 184 PHE A N 1
ATOM 1403 C CA . PHE A 1 184 ? 4.094 -14.273 -18.297 1 98.62 184 PHE A CA 1
ATOM 1404 C C . PHE A 1 184 ? 3.881 -12.977 -19.078 1 98.62 184 PHE A C 1
ATOM 1406 O O . PHE A 1 184 ? 2.807 -12.375 -19.016 1 98.62 184 PHE A O 1
ATOM 1413 N N . ILE A 1 185 ? 4.848 -12.594 -19.844 1 98.56 185 ILE A N 1
ATOM 1414 C CA . ILE A 1 185 ? 4.762 -11.375 -20.641 1 98.56 185 ILE A CA 1
ATOM 1415 C C . ILE A 1 185 ? 3.666 -11.523 -21.703 1 98.56 185 ILE A C 1
ATOM 1417 O O . ILE A 1 185 ? 2.945 -10.57 -22 1 98.56 185 ILE A O 1
ATOM 1421 N N . GLY A 1 186 ? 3.547 -12.695 -22.25 1 98.25 186 GLY A N 1
ATOM 1422 C CA . GLY A 1 186 ? 2.447 -12.961 -23.156 1 98.25 186 GLY A CA 1
ATOM 1423 C C . GLY A 1 186 ? 1.083 -12.805 -22.516 1 98.25 186 GLY A C 1
ATOM 1424 O O . GLY A 1 186 ? 0.162 -12.258 -23.125 1 98.25 186 GLY A O 1
ATOM 1425 N N . GLU A 1 187 ? 0.961 -13.266 -21.312 1 98.5 187 GLU A N 1
ATOM 1426 C CA . GLU A 1 187 ? -0.282 -13.102 -20.562 1 98.5 187 GLU A CA 1
ATOM 1427 C C . GLU A 1 187 ? -0.58 -11.625 -20.312 1 98.5 187 GLU A C 1
ATOM 1429 O O . GLU A 1 187 ? -1.732 -11.195 -20.406 1 98.5 187 GLU A O 1
ATOM 1434 N N . LEU A 1 188 ? 0.443 -10.859 -19.953 1 98.75 188 LEU A N 1
ATOM 1435 C CA . LEU A 1 188 ? 0.266 -9.422 -19.766 1 98.75 188 LEU A CA 1
ATOM 1436 C C . LEU A 1 188 ? -0.257 -8.766 -21.047 1 98.75 188 LEU A C 1
ATOM 1438 O O . LEU A 1 188 ? -1.132 -7.898 -20.984 1 98.75 188 LEU A O 1
ATOM 1442 N N . LYS A 1 189 ? 0.344 -9.18 -22.156 1 98.75 189 LYS A N 1
ATOM 1443 C CA . LYS A 1 189 ? -0.086 -8.617 -23.438 1 98.75 189 LYS A CA 1
ATOM 1444 C C . LYS A 1 189 ? -1.569 -8.883 -23.688 1 98.75 189 LYS A C 1
ATOM 1446 O O . LYS A 1 189 ? -2.309 -7.984 -24.094 1 98.75 189 LYS A O 1
ATOM 1451 N N . GLN A 1 190 ? -1.963 -10.062 -23.438 1 98.38 190 GLN A N 1
ATOM 1452 C CA . GLN A 1 190 ? -3.338 -10.484 -23.672 1 98.38 190 GLN A CA 1
ATOM 1453 C C . GLN A 1 190 ? -4.309 -9.742 -22.75 1 98.38 190 GLN A C 1
ATOM 1455 O O . GLN A 1 190 ? -5.395 -9.352 -23.188 1 98.38 190 GLN A O 1
ATOM 1460 N N . HIS A 1 191 ? -3.945 -9.5 -21.531 1 98.62 191 HIS A N 1
ATOM 1461 C CA . HIS A 1 191 ? -4.891 -8.984 -20.547 1 98.62 191 HIS A CA 1
ATOM 1462 C C . HIS A 1 191 ? -4.742 -7.48 -20.375 1 98.62 191 HIS A C 1
ATOM 1464 O O . HIS A 1 191 ? -5.738 -6.766 -20.219 1 98.62 191 HIS A O 1
ATOM 1470 N N . CYS A 1 192 ? -3.453 -7.035 -20.344 1 98.62 192 CYS A N 1
ATOM 1471 C CA . CYS A 1 192 ? -3.201 -5.664 -19.922 1 98.62 192 CYS A CA 1
ATOM 1472 C C . CYS A 1 192 ? -2.797 -4.785 -21.094 1 98.62 192 CYS A C 1
ATOM 1474 O O . CYS A 1 192 ? -2.695 -3.566 -20.953 1 98.62 192 CYS A O 1
ATOM 1476 N N . GLY A 1 193 ? -2.48 -5.375 -22.25 1 98.56 193 GLY A N 1
ATOM 1477 C CA . GLY A 1 193 ? -2.203 -4.605 -23.438 1 98.56 193 GLY A CA 1
ATOM 1478 C C . GLY A 1 193 ? -0.736 -4.613 -23.828 1 98.56 193 GLY A C 1
ATOM 1479 O O . GLY A 1 193 ? 0.117 -5.027 -23.047 1 98.56 193 GLY A O 1
ATOM 1480 N N . GLU A 1 194 ? -0.45 -4.156 -25 1 98.56 194 GLU A N 1
ATOM 1481 C CA . GLU A 1 194 ? 0.862 -4.23 -25.641 1 98.56 194 GLU A CA 1
ATOM 1482 C C . GLU A 1 194 ? 1.884 -3.375 -24.891 1 98.56 194 GLU A C 1
ATOM 1484 O O . GLU A 1 194 ? 3.031 -3.789 -24.703 1 98.56 194 GLU A O 1
ATOM 1489 N N . ASP A 1 195 ? 1.518 -2.211 -24.5 1 98.56 195 ASP A N 1
ATOM 1490 C CA . ASP A 1 195 ? 2.451 -1.291 -23.859 1 98.56 195 ASP A CA 1
ATOM 1491 C C . ASP A 1 195 ? 2.965 -1.858 -22.531 1 98.56 195 ASP A C 1
ATOM 1493 O O . ASP A 1 195 ? 4.152 -1.75 -22.219 1 98.56 195 ASP A O 1
ATOM 1497 N N . VAL A 1 196 ? 2.051 -2.459 -21.75 1 98.75 196 VAL A N 1
ATOM 1498 C CA . VAL A 1 196 ? 2.422 -3.064 -20.469 1 98.75 196 VAL A CA 1
ATOM 1499 C C . VAL A 1 196 ? 3.395 -4.219 -20.703 1 98.75 196 VAL A C 1
ATOM 1501 O O . VAL A 1 196 ? 4.41 -4.336 -20.016 1 98.75 196 VAL A O 1
ATOM 1504 N N . ALA A 1 197 ? 3.045 -5.031 -21.672 1 98.75 197 ALA A N 1
ATOM 1505 C CA . ALA A 1 197 ? 3.873 -6.188 -22.016 1 98.75 197 ALA A CA 1
ATOM 1506 C C . ALA A 1 197 ? 5.246 -5.75 -22.516 1 98.75 197 ALA A C 1
ATOM 1508 O O . ALA A 1 197 ? 6.266 -6.344 -22.141 1 98.75 197 ALA A O 1
ATOM 1509 N N . LEU A 1 198 ? 5.281 -4.723 -23.344 1 98.62 198 LEU A N 1
ATOM 1510 C CA . LEU A 1 198 ? 6.543 -4.234 -23.906 1 98.62 198 LEU A CA 1
ATOM 1511 C C . LEU A 1 198 ? 7.445 -3.691 -22.797 1 98.62 198 LEU A C 1
ATOM 1513 O O . LEU A 1 198 ? 8.648 -3.941 -22.797 1 98.62 198 LEU A O 1
ATOM 1517 N N . ASN A 1 199 ? 6.867 -2.949 -21.906 1 98.75 199 ASN A N 1
ATOM 1518 C CA . ASN A 1 199 ? 7.645 -2.438 -20.781 1 98.75 199 ASN A CA 1
ATOM 1519 C C . ASN A 1 199 ? 8.219 -3.57 -19.938 1 98.75 199 ASN A C 1
ATOM 1521 O O . ASN A 1 199 ? 9.406 -3.555 -19.594 1 98.75 199 ASN A O 1
ATOM 1525 N N . ALA A 1 200 ? 7.371 -4.527 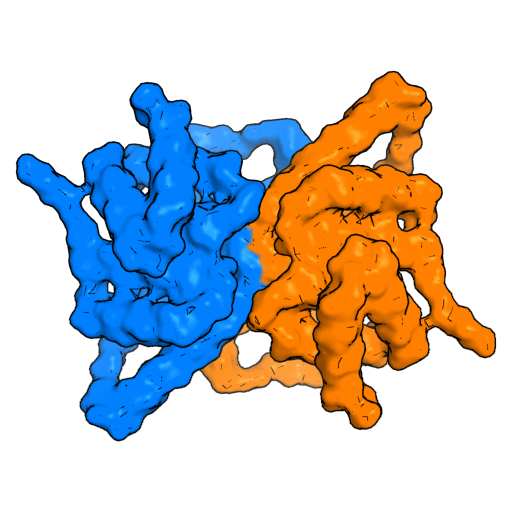-19.578 1 98.81 200 ALA A N 1
ATOM 1526 C CA . ALA A 1 200 ? 7.816 -5.66 -18.781 1 98.81 200 ALA A CA 1
ATOM 1527 C C . ALA A 1 200 ? 8.938 -6.426 -19.484 1 98.81 200 ALA A C 1
ATOM 1529 O O . ALA A 1 200 ? 9.883 -6.879 -18.828 1 98.81 200 ALA A O 1
ATOM 1530 N N . ASP A 1 201 ? 8.742 -6.543 -20.781 1 98.62 201 ASP A N 1
ATOM 1531 C CA . ASP A 1 201 ? 9.75 -7.242 -21.562 1 98.62 201 ASP A CA 1
ATOM 1532 C C . ASP A 1 201 ? 11.086 -6.508 -21.531 1 98.62 201 ASP A C 1
ATOM 1534 O O . ASP A 1 201 ? 12.141 -7.133 -21.422 1 98.62 201 ASP A O 1
ATOM 1538 N N . GLN A 1 202 ? 11.078 -5.242 -21.656 1 98.5 202 GLN A N 1
ATOM 1539 C CA . GLN A 1 202 ? 12.297 -4.438 -21.594 1 98.5 202 GLN A CA 1
ATOM 1540 C C . GLN A 1 202 ? 12.969 -4.566 -20.219 1 98.5 202 GLN A C 1
ATOM 1542 O O . GLN A 1 202 ? 14.188 -4.676 -20.141 1 98.5 202 GLN A O 1
ATOM 1547 N N . VAL A 1 203 ? 12.148 -4.535 -19.188 1 98.56 203 VAL A N 1
ATOM 1548 C CA . VAL A 1 203 ? 12.688 -4.676 -17.828 1 98.56 203 VAL A CA 1
ATOM 1549 C C . VAL A 1 203 ? 13.328 -6.051 -17.672 1 98.56 203 VAL A C 1
ATOM 1551 O O . VAL A 1 203 ? 14.398 -6.18 -17.062 1 98.56 203 VAL A O 1
ATOM 1554 N N . LEU A 1 204 ? 12.641 -7.078 -18.125 1 98.31 204 LEU A N 1
ATOM 1555 C CA . LEU A 1 204 ? 13.164 -8.438 -18.047 1 98.31 204 LEU A CA 1
ATOM 1556 C C . LEU A 1 204 ? 14.492 -8.562 -18.781 1 98.31 204 LEU A C 1
ATOM 1558 O O . LEU A 1 204 ? 15.406 -9.242 -18.312 1 98.31 204 LEU A O 1
ATOM 1562 N N . ASP A 1 205 ? 14.641 -7.895 -19.938 1 96.94 205 ASP A N 1
ATOM 1563 C CA . ASP A 1 205 ? 15.852 -7.938 -20.75 1 96.94 205 ASP A CA 1
ATOM 1564 C C . ASP A 1 205 ? 17.047 -7.383 -19.984 1 96.94 205 ASP A C 1
ATOM 1566 O O . ASP A 1 205 ? 18.172 -7.844 -20.156 1 96.94 205 ASP A O 1
ATOM 1570 N N . ASN A 1 206 ? 16.781 -6.422 -19.156 1 95.25 206 ASN A N 1
ATOM 1571 C CA . ASN A 1 206 ? 17.844 -5.832 -18.344 1 95.25 206 ASN A CA 1
ATOM 1572 C C . ASN A 1 206 ? 18.438 -6.848 -17.375 1 95.25 206 ASN A C 1
ATOM 1574 O O . ASN A 1 206 ? 19.562 -6.68 -16.922 1 95.25 206 ASN A O 1
ATOM 1578 N N . ILE A 1 207 ? 17.719 -7.863 -17.047 1 93.44 207 ILE A N 1
ATOM 1579 C CA . ILE A 1 207 ? 18.156 -8.867 -16.078 1 93.44 207 ILE A CA 1
ATOM 1580 C C . ILE A 1 207 ? 18.781 -10.047 -16.812 1 93.44 207 ILE A C 1
ATOM 1582 O O . ILE A 1 207 ? 19.781 -10.609 -16.359 1 93.44 207 ILE A O 1
ATOM 1586 N N . LEU A 1 208 ? 18.141 -10.422 -17.891 1 92 208 LEU A N 1
ATOM 1587 C CA . LEU A 1 208 ? 18.578 -11.633 -18.578 1 92 208 LEU A CA 1
ATOM 1588 C C . LEU A 1 208 ? 19.719 -11.328 -19.547 1 92 208 LEU A C 1
ATOM 1590 O O . LEU A 1 208 ? 20.5 -12.219 -19.891 1 92 208 LEU A O 1
ATOM 1594 N N . GLY A 1 209 ? 20.016 -10.039 -19.891 1 81.75 209 GLY A N 1
ATOM 1595 C CA . GLY A 1 209 ? 21.047 -9.688 -20.859 1 81.75 209 GLY A CA 1
ATOM 1596 C C . GLY A 1 209 ? 20.578 -9.797 -22.297 1 81.75 209 GLY A C 1
ATOM 1597 O O . GLY A 1 209 ? 19.625 -10.516 -22.594 1 81.75 209 GLY A O 1
ATOM 1598 N N . MET B 1 1 ? -12.586 34.188 11.094 1 48 1 MET B N 1
ATOM 1599 C CA . MET B 1 1 ? -11.195 34.125 10.656 1 48 1 MET B CA 1
ATOM 1600 C C . MET B 1 1 ? -10.945 32.875 9.852 1 48 1 MET B C 1
ATOM 1602 O O . MET B 1 1 ? -11.43 31.781 10.211 1 48 1 MET B O 1
ATOM 1606 N N . GLN B 1 2 ? -10.445 32.938 8.562 1 63.41 2 GLN B N 1
ATOM 1607 C CA . GLN B 1 2 ? -10.305 31.766 7.695 1 63.41 2 GLN B CA 1
ATOM 1608 C C . GLN B 1 2 ? -9.281 30.781 8.25 1 63.41 2 GLN B C 1
ATOM 1610 O O . GLN B 1 2 ? -8.148 31.172 8.562 1 63.41 2 GLN B O 1
ATOM 1615 N N . GLU B 1 3 ? -9.688 29.656 8.695 1 82.94 3 GLU B N 1
ATOM 1616 C CA . GLU B 1 3 ? -8.758 28.656 9.219 1 82.94 3 GLU B CA 1
ATOM 1617 C C . GLU B 1 3 ? -7.73 28.25 8.172 1 82.94 3 GLU B C 1
ATOM 1619 O O . GLU B 1 3 ? -8.062 28.094 6.996 1 82.94 3 GLU B O 1
ATOM 1624 N N . HIS B 1 4 ? -6.531 28.359 8.547 1 89.94 4 HIS B N 1
ATOM 1625 C CA . HIS B 1 4 ? -5.457 28.016 7.617 1 89.94 4 HIS B CA 1
ATOM 1626 C C . HIS B 1 4 ? -4.566 26.906 8.188 1 89.94 4 HIS B C 1
ATOM 1628 O O . HIS B 1 4 ? -4.516 26.719 9.406 1 89.94 4 HIS B O 1
ATOM 1634 N N . PHE B 1 5 ? -4.02 26.156 7.293 1 94.19 5 PHE B N 1
ATOM 1635 C CA . PHE B 1 5 ? -2.994 25.188 7.691 1 94.19 5 PHE B CA 1
ATOM 1636 C C . PHE B 1 5 ? -1.697 25.906 8.055 1 94.19 5 PHE B C 1
ATOM 1638 O O . PHE B 1 5 ? -1.382 26.953 7.484 1 94.19 5 PHE B O 1
ATOM 1645 N N . SER B 1 6 ? -1.017 25.391 9.062 1 95.44 6 SER B N 1
ATOM 1646 C CA . SER B 1 6 ? 0.363 25.844 9.227 1 95.44 6 SER B CA 1
ATOM 1647 C C . SER B 1 6 ? 1.188 25.562 7.98 1 95.44 6 SER B C 1
ATOM 1649 O O . SER B 1 6 ? 0.771 24.781 7.113 1 95.44 6 SER B O 1
ATOM 1651 N N . GLY B 1 7 ? 2.33 26.219 7.848 1 96.12 7 GLY B N 1
ATOM 1652 C CA . GLY B 1 7 ? 3.215 25.953 6.723 1 96.12 7 GLY B CA 1
ATOM 1653 C C . GLY B 1 7 ? 3.568 24.484 6.562 1 96.12 7 GLY B C 1
ATOM 1654 O O . GLY B 1 7 ? 3.561 23.969 5.449 1 96.12 7 GLY B O 1
ATOM 1655 N N . LYS B 1 8 ? 3.803 23.844 7.703 1 97.06 8 LYS B N 1
ATOM 1656 C CA . LYS B 1 8 ? 4.141 22.422 7.688 1 97.06 8 LYS B CA 1
ATOM 1657 C C . LYS B 1 8 ? 2.967 21.594 7.188 1 97.06 8 LYS B C 1
ATOM 1659 O O . LYS B 1 8 ? 3.143 20.703 6.352 1 97.06 8 LYS B O 1
ATOM 1664 N N . GLU B 1 9 ? 1.832 21.891 7.727 1 97.56 9 GLU B N 1
ATOM 1665 C CA . GLU B 1 9 ? 0.638 21.141 7.332 1 97.56 9 GLU B CA 1
ATOM 1666 C C . GLU B 1 9 ? 0.344 21.312 5.844 1 97.56 9 GLU B C 1
ATOM 1668 O O . GLU B 1 9 ? -0.008 20.359 5.16 1 97.56 9 GLU B O 1
ATOM 1673 N N . GLN B 1 10 ? 0.483 22.531 5.402 1 98.06 10 GLN B N 1
ATOM 1674 C CA . GLN B 1 10 ? 0.245 22.828 3.99 1 98.06 10 GLN B CA 1
ATOM 1675 C C . GLN B 1 10 ? 1.208 22.047 3.1 1 98.06 10 GLN B C 1
ATOM 1677 O O . GLN B 1 10 ? 0.824 21.562 2.029 1 98.06 10 GLN B O 1
ATOM 1682 N N . ALA B 1 11 ? 2.441 21.859 3.51 1 98.62 11 ALA B N 1
ATOM 1683 C CA . ALA B 1 11 ? 3.477 21.188 2.73 1 98.62 11 ALA B CA 1
ATOM 1684 C C . ALA B 1 11 ? 3.225 19.688 2.668 1 98.62 11 ALA B C 1
ATOM 1686 O O . ALA B 1 11 ? 3.641 19.016 1.718 1 98.62 11 ALA B O 1
ATOM 1687 N N . ILE B 1 12 ? 2.516 19.125 3.654 1 98.88 12 ILE B N 1
ATOM 1688 C CA . ILE B 1 12 ? 2.227 17.703 3.719 1 98.88 12 ILE B CA 1
ATOM 1689 C C . ILE B 1 12 ? 1.368 17.297 2.523 1 98.88 12 ILE B C 1
ATOM 1691 O O . ILE B 1 12 ? 1.533 16.203 1.979 1 98.88 12 ILE B O 1
ATOM 1695 N N . ILE B 1 13 ? 0.524 18.172 2.043 1 98.88 13 ILE B N 1
ATOM 1696 C CA . ILE B 1 13 ? -0.518 17.875 1.068 1 98.88 13 ILE B CA 1
ATOM 1697 C C . ILE B 1 13 ? 0.12 17.453 -0.257 1 98.88 13 ILE B C 1
ATOM 1699 O O . ILE B 1 13 ? -0.044 16.328 -0.706 1 98.88 13 ILE B O 1
ATOM 1703 N N . PRO B 1 14 ? 0.975 18.297 -0.876 1 98.94 14 PRO B N 1
ATOM 1704 C CA . PRO B 1 14 ? 1.553 17.875 -2.152 1 98.94 14 PRO B CA 1
ATOM 1705 C C . PRO B 1 14 ? 2.553 16.734 -1.996 1 98.94 14 PRO B C 1
ATOM 1707 O O . PRO B 1 14 ? 2.703 15.906 -2.904 1 98.94 14 PRO B O 1
ATOM 1710 N N . ILE B 1 15 ? 3.268 16.609 -0.817 1 98.94 15 ILE B N 1
ATOM 1711 C CA . ILE B 1 15 ? 4.207 15.516 -0.59 1 98.94 15 ILE B CA 1
ATOM 1712 C C . ILE B 1 15 ? 3.477 14.18 -0.664 1 98.94 15 ILE B C 1
ATOM 1714 O O . ILE B 1 15 ? 3.889 13.281 -1.398 1 98.94 15 ILE B O 1
ATOM 1718 N N . ALA B 1 16 ? 2.326 14.086 0.021 1 98.94 16 ALA B N 1
ATOM 1719 C CA . ALA B 1 16 ? 1.556 12.844 0.036 1 98.94 16 ALA B CA 1
ATOM 1720 C C . ALA B 1 16 ? 0.873 12.602 -1.308 1 98.94 16 ALA B C 1
ATOM 1722 O O . ALA B 1 16 ? 0.878 11.484 -1.823 1 98.94 16 ALA B O 1
ATOM 1723 N N . ALA B 1 17 ? 0.339 13.664 -1.921 1 98.94 17 ALA B N 1
ATOM 1724 C CA . ALA B 1 17 ? -0.387 13.547 -3.184 1 98.94 17 ALA B CA 1
ATOM 1725 C C . ALA B 1 17 ? 0.526 13.047 -4.297 1 98.94 17 ALA B C 1
ATOM 1727 O O . ALA B 1 17 ? 0.16 12.141 -5.051 1 98.94 17 ALA B O 1
ATOM 1728 N N . PHE B 1 18 ? 1.746 13.586 -4.363 1 98.94 18 PHE B N 1
ATOM 1729 C CA . PHE B 1 18 ? 2.635 13.242 -5.465 1 98.94 18 PHE B CA 1
ATOM 1730 C C . PHE B 1 18 ? 3.338 11.914 -5.199 1 98.94 18 PHE B C 1
ATOM 1732 O O . PHE B 1 18 ? 3.783 11.242 -6.133 1 98.94 18 PHE B O 1
ATOM 1739 N N . THR B 1 19 ? 3.439 11.508 -3.893 1 98.88 19 THR B N 1
ATOM 1740 C CA . THR B 1 19 ? 3.85 10.133 -3.615 1 98.88 19 THR B CA 1
ATOM 1741 C C . THR B 1 19 ? 2.844 9.141 -4.191 1 98.88 19 THR B C 1
ATOM 1743 O O . THR B 1 19 ? 3.229 8.148 -4.809 1 98.88 19 THR B O 1
ATOM 1746 N N . ALA B 1 20 ? 1.578 9.469 -4.07 1 98.62 20 ALA B N 1
ATOM 1747 C CA . ALA B 1 20 ? 0.512 8.586 -4.52 1 98.62 20 ALA B CA 1
ATOM 1748 C C . ALA B 1 20 ? 0.501 8.469 -6.043 1 98.62 20 ALA B C 1
ATOM 1750 O O . ALA B 1 20 ? 0.307 7.375 -6.586 1 98.62 20 ALA B O 1
ATOM 1751 N N . SER B 1 21 ? 0.779 9.594 -6.738 1 97.62 21 SER B N 1
ATOM 1752 C CA . SER B 1 21 ? 0.72 9.57 -8.195 1 97.62 21 SER B CA 1
ATOM 1753 C C . SER B 1 21 ? 2.053 9.141 -8.797 1 97.62 21 SER B C 1
ATOM 1755 O O . SER B 1 21 ? 2.129 8.82 -9.984 1 97.62 21 SER B O 1
ATOM 1757 N N . GLY B 1 22 ? 3.109 9.148 -8.008 1 98 22 GLY B N 1
ATOM 1758 C CA . GLY B 1 22 ? 4.422 8.75 -8.492 1 98 22 GLY B CA 1
ATOM 1759 C C . GLY B 1 22 ? 5.09 9.812 -9.344 1 98 22 GLY B C 1
ATOM 1760 O O . GLY B 1 22 ? 5.992 9.516 -10.125 1 98 22 GLY B O 1
ATOM 1761 N N . GLU B 1 23 ? 4.59 11.047 -9.281 1 98.31 23 GLU B N 1
ATOM 1762 C CA . GLU B 1 23 ? 5.227 12.148 -9.992 1 98.31 23 GLU B CA 1
ATOM 1763 C C . GLU B 1 23 ? 6.449 12.664 -9.234 1 98.31 23 GLU B C 1
ATOM 1765 O O . GLU B 1 23 ? 6.371 13.68 -8.539 1 98.31 23 GLU B O 1
ATOM 1770 N N . LEU B 1 24 ? 7.59 12.086 -9.469 1 98.5 24 LEU B N 1
ATOM 1771 C CA . LEU B 1 24 ? 8.766 12.211 -8.609 1 98.5 24 LEU B CA 1
ATOM 1772 C C . LEU B 1 24 ? 9.367 13.602 -8.719 1 98.5 24 LEU B C 1
ATOM 1774 O O . LEU B 1 24 ? 9.906 14.133 -7.738 1 98.5 24 LEU B O 1
ATOM 1778 N N . GLU B 1 25 ? 9.32 14.18 -9.891 1 98.38 25 GLU B N 1
ATOM 1779 C CA . GLU B 1 25 ? 9.867 15.523 -10.023 1 98.38 25 GLU B CA 1
ATOM 1780 C C . GLU B 1 25 ? 9.062 16.531 -9.203 1 98.38 25 GLU B C 1
ATOM 1782 O O . GLU B 1 25 ? 9.633 17.375 -8.523 1 98.38 25 GLU B O 1
ATOM 1787 N N . LYS B 1 26 ? 7.75 16.422 -9.258 1 98.81 26 LYS B N 1
ATOM 1788 C CA . LYS B 1 26 ? 6.898 17.281 -8.438 1 98.81 26 LYS B CA 1
ATOM 1789 C C . LYS B 1 26 ? 7.078 16.969 -6.957 1 98.81 26 LYS B C 1
ATOM 1791 O O . LYS B 1 26 ? 7.043 17.891 -6.125 1 98.81 26 LYS B O 1
ATOM 1796 N N . LEU B 1 27 ? 7.293 15.688 -6.691 1 98.88 27 LEU B N 1
ATOM 1797 C CA . LEU B 1 27 ? 7.527 15.289 -5.309 1 98.88 27 LEU B CA 1
ATOM 1798 C C . LEU B 1 27 ? 8.805 15.922 -4.77 1 98.88 27 LEU B C 1
ATOM 1800 O O . LEU B 1 27 ? 8.82 16.469 -3.662 1 98.88 27 LEU B O 1
ATOM 1804 N N . LYS B 1 28 ? 9.852 15.906 -5.516 1 98.88 28 LYS B N 1
ATOM 1805 C CA . LYS B 1 28 ? 11.117 16.469 -5.066 1 98.88 28 LYS B CA 1
ATOM 1806 C C . LYS B 1 28 ? 10.977 17.969 -4.754 1 98.88 28 LYS B C 1
ATOM 1808 O O . LYS B 1 28 ? 11.5 18.438 -3.74 1 98.88 28 LYS B O 1
ATOM 1813 N N . MET B 1 29 ? 10.219 18.594 -5.613 1 98.81 29 MET B N 1
ATOM 1814 C CA . MET B 1 29 ? 9.977 20.016 -5.371 1 98.81 29 MET B CA 1
ATOM 1815 C C . MET B 1 29 ? 9.188 20.234 -4.086 1 98.81 29 MET B C 1
ATOM 1817 O O . MET B 1 29 ? 9.492 21.125 -3.299 1 98.81 29 MET B O 1
ATOM 1821 N N . SER B 1 30 ? 8.234 19.406 -3.916 1 98.94 30 SER B N 1
ATOM 1822 C CA . SER B 1 30 ? 7.398 19.516 -2.725 1 98.94 30 SER B CA 1
ATOM 1823 C C . SER B 1 30 ? 8.188 19.188 -1.463 1 98.94 30 SER B C 1
ATOM 1825 O O . SER B 1 30 ? 7.934 19.766 -0.401 1 98.94 30 SER B O 1
ATOM 1827 N N . LEU B 1 31 ? 9.102 18.266 -1.551 1 98.94 31 LEU B N 1
ATOM 1828 C CA . LEU B 1 31 ? 9.953 17.906 -0.421 1 98.94 31 LEU B CA 1
ATOM 1829 C C . LEU B 1 31 ? 10.836 19.078 -0.01 1 98.94 31 LEU B C 1
ATOM 1831 O O . LEU B 1 31 ? 10.977 19.359 1.181 1 98.94 31 LEU B O 1
ATOM 1835 N N . VAL B 1 32 ? 11.375 19.734 -0.997 1 98.88 32 VAL B N 1
ATOM 1836 C CA . VAL B 1 32 ? 12.195 20.922 -0.725 1 98.88 32 VAL B CA 1
ATOM 1837 C C . VAL B 1 32 ? 11.344 21.984 -0.036 1 98.88 32 VAL B C 1
ATOM 1839 O O . VAL B 1 32 ? 11.766 22.578 0.963 1 98.88 32 VAL B O 1
ATOM 1842 N N . GLU B 1 33 ? 10.164 22.203 -0.557 1 98.75 33 GLU B N 1
ATOM 1843 C CA . GLU B 1 33 ? 9.258 23.188 0.019 1 98.75 33 GLU B CA 1
ATOM 1844 C C . GLU B 1 33 ? 8.875 22.828 1.449 1 98.75 33 GLU B C 1
ATOM 1846 O O . GLU B 1 33 ? 8.742 23.703 2.307 1 98.75 33 GLU B O 1
ATOM 1851 N N . GLY B 1 34 ? 8.664 21.531 1.701 1 98.81 34 GLY B N 1
ATOM 1852 C CA . GLY B 1 34 ? 8.336 21.078 3.045 1 98.81 34 GLY B CA 1
ATOM 1853 C C . GLY B 1 34 ? 9.461 21.312 4.039 1 98.81 34 GLY B C 1
ATOM 1854 O O . GLY B 1 34 ? 9.219 21.766 5.156 1 98.81 34 GLY B O 1
ATOM 1855 N N . LEU B 1 35 ? 10.656 20.984 3.604 1 98.81 35 LEU B N 1
ATOM 1856 C CA . LEU B 1 35 ? 11.812 21.25 4.453 1 98.81 35 LEU B CA 1
ATOM 1857 C C . LEU B 1 35 ? 11.961 22.734 4.738 1 98.81 35 LEU B C 1
ATOM 1859 O O . LEU B 1 35 ? 12.242 23.125 5.871 1 98.81 35 LEU B O 1
ATOM 1863 N N . ASN B 1 36 ? 11.727 23.562 3.746 1 98.5 36 ASN B N 1
ATOM 1864 C CA . ASN B 1 36 ? 11.789 25.016 3.912 1 98.5 36 ASN B CA 1
ATOM 1865 C C . ASN B 1 36 ? 10.703 25.516 4.859 1 98.5 36 ASN B C 1
ATOM 1867 O O . ASN B 1 36 ? 10.898 26.516 5.555 1 98.5 36 ASN B O 1
ATOM 1871 N N . ALA B 1 37 ? 9.617 24.797 4.914 1 98.31 37 ALA B N 1
ATOM 1872 C CA . ALA B 1 37 ? 8.477 25.203 5.742 1 98.31 37 ALA B CA 1
ATOM 1873 C C . ALA B 1 37 ? 8.648 24.703 7.176 1 98.31 37 ALA B C 1
ATOM 1875 O O . ALA B 1 37 ? 7.836 25.031 8.047 1 98.31 37 ALA B O 1
ATOM 1876 N N . GLY B 1 38 ? 9.68 23.875 7.398 1 98 38 GLY B N 1
ATOM 1877 C CA . GLY B 1 38 ? 9.984 23.5 8.773 1 98 38 GLY B CA 1
ATOM 1878 C C . GLY B 1 38 ? 9.758 22.031 9.047 1 98 38 GLY B C 1
ATOM 1879 O O . GLY B 1 38 ? 9.992 21.562 10.164 1 98 38 GLY B O 1
ATOM 1880 N N . LEU B 1 39 ? 9.305 21.312 8.07 1 98.69 39 LEU B N 1
ATOM 1881 C CA . LEU B 1 39 ? 9.258 19.859 8.273 1 98.69 39 LEU B CA 1
ATOM 1882 C C . LEU B 1 39 ? 10.648 19.297 8.547 1 98.69 39 LEU B C 1
ATOM 1884 O O . LEU B 1 39 ? 11.609 19.656 7.852 1 98.69 39 LEU B O 1
ATOM 1888 N N . THR B 1 40 ? 10.758 18.469 9.531 1 98.75 40 THR B N 1
ATOM 1889 C CA . THR B 1 40 ? 12.031 17.828 9.828 1 98.75 40 THR B CA 1
ATOM 1890 C C . THR B 1 40 ? 12.211 16.578 8.969 1 98.75 40 THR B C 1
ATOM 1892 O O . THR B 1 40 ? 11.273 16.125 8.312 1 98.75 40 THR B O 1
ATOM 1895 N N . ILE B 1 41 ? 13.406 16.031 8.977 1 98.81 41 ILE B N 1
ATOM 1896 C CA . ILE B 1 41 ? 13.711 14.812 8.25 1 98.81 41 ILE B CA 1
ATOM 1897 C C . ILE B 1 41 ? 12.875 13.656 8.797 1 98.81 41 ILE B C 1
ATOM 1899 O O . ILE B 1 41 ? 12.281 12.898 8.039 1 98.81 41 ILE B O 1
ATOM 1903 N N . SER B 1 42 ? 12.766 13.617 10.102 1 98.56 42 SER B N 1
ATOM 1904 C CA . SER B 1 42 ? 12.016 12.539 10.742 1 98.56 42 SER B CA 1
ATOM 1905 C C . SER B 1 42 ? 10.531 12.625 10.398 1 98.56 42 SER B C 1
ATOM 1907 O O . SER B 1 42 ? 9.898 11.609 10.109 1 98.56 42 SER B O 1
ATOM 1909 N N . GLU B 1 43 ? 9.969 13.789 10.406 1 98.81 43 GLU B N 1
ATOM 1910 C CA . GLU B 1 43 ? 8.555 13.984 10.07 1 98.81 43 GLU B CA 1
ATOM 1911 C C . GLU B 1 43 ? 8.281 13.609 8.617 1 98.81 43 GLU B C 1
ATOM 1913 O O . GLU B 1 43 ? 7.281 12.945 8.328 1 98.81 43 GLU B O 1
ATOM 1918 N N . THR B 1 44 ? 9.18 14.047 7.738 1 98.94 44 THR B N 1
ATOM 1919 C CA . THR B 1 44 ? 9.008 13.773 6.32 1 98.94 44 THR B CA 1
ATOM 1920 C C . THR B 1 44 ? 9.133 12.273 6.039 1 98.94 44 THR B C 1
ATOM 1922 O O . THR B 1 44 ? 8.344 11.711 5.277 1 98.94 44 THR B O 1
ATOM 1925 N N . LYS B 1 45 ? 10.078 11.633 6.707 1 98.81 45 LYS B N 1
ATOM 1926 C CA . LYS B 1 45 ? 10.195 10.18 6.578 1 98.81 45 LYS B CA 1
ATOM 1927 C C . LYS B 1 45 ? 8.922 9.477 7.031 1 98.81 45 LYS B C 1
ATOM 1929 O O . LYS B 1 45 ? 8.461 8.531 6.387 1 98.81 45 LYS B O 1
ATOM 1934 N N . GLU B 1 46 ? 8.375 9.984 8.086 1 98.69 46 GLU B N 1
ATOM 1935 C CA . GLU B 1 46 ? 7.168 9.375 8.648 1 98.69 46 GLU B CA 1
ATOM 1936 C C . GLU B 1 46 ? 5.992 9.5 7.688 1 98.69 46 GLU B C 1
ATOM 1938 O O . GLU B 1 46 ? 5.195 8.57 7.547 1 98.69 46 GLU B O 1
ATOM 1943 N N . ILE B 1 47 ? 5.879 10.594 7.012 1 98.88 47 ILE B N 1
ATOM 1944 C CA . ILE B 1 47 ? 4.84 10.789 6.004 1 98.88 47 ILE B CA 1
ATOM 1945 C C . ILE B 1 47 ? 5.012 9.766 4.883 1 98.88 47 ILE B C 1
ATOM 1947 O O . ILE B 1 47 ? 4.062 9.07 4.523 1 98.88 47 ILE B O 1
ATOM 1951 N N . LEU B 1 48 ? 6.23 9.688 4.438 1 98.94 48 LEU B N 1
ATOM 1952 C CA . LEU B 1 48 ? 6.504 8.852 3.275 1 98.94 48 LEU B CA 1
ATOM 1953 C C . LEU B 1 48 ? 6.383 7.371 3.627 1 98.94 48 LEU B C 1
ATOM 1955 O O . LEU B 1 48 ? 5.918 6.57 2.812 1 98.94 48 LEU B O 1
ATOM 1959 N N . VAL B 1 49 ? 6.762 6.996 4.836 1 98.75 49 VAL B N 1
ATOM 1960 C CA . VAL B 1 49 ? 6.609 5.621 5.289 1 98.75 49 VAL B CA 1
ATOM 1961 C C . VAL B 1 49 ? 5.125 5.27 5.395 1 98.75 49 VAL B C 1
ATOM 1963 O O . VAL B 1 49 ? 4.695 4.211 4.93 1 98.75 49 VAL B O 1
ATOM 1966 N N . GLN B 1 50 ? 4.324 6.156 5.902 1 98.62 50 GLN B N 1
ATOM 1967 C CA . GLN B 1 50 ? 2.889 5.93 6.027 1 98.62 50 GLN B CA 1
ATOM 1968 C C . GLN B 1 50 ? 2.238 5.742 4.66 1 98.62 50 GLN B C 1
ATOM 1970 O O . GLN B 1 50 ? 1.294 4.961 4.52 1 98.62 50 GLN B O 1
ATOM 1975 N N . MET B 1 51 ? 2.793 6.34 3.613 1 98.75 51 MET B N 1
ATOM 1976 C CA . MET B 1 51 ? 2.166 6.34 2.295 1 98.75 51 MET B CA 1
ATOM 1977 C C . MET B 1 51 ? 2.084 4.922 1.732 1 98.75 51 MET B C 1
ATOM 1979 O O . MET B 1 51 ? 1.209 4.625 0.917 1 98.75 51 MET B O 1
ATOM 1983 N N . TYR B 1 52 ? 3.002 4.039 2.176 1 98.31 52 TYR B N 1
ATOM 1984 C CA . TYR B 1 52 ? 2.951 2.721 1.558 1 98.31 52 TYR B CA 1
ATOM 1985 C C . TYR B 1 52 ? 1.64 2.016 1.885 1 98.31 52 TYR B C 1
ATOM 1987 O O . TYR B 1 52 ? 1.166 1.181 1.11 1 98.31 52 TYR B O 1
ATOM 1995 N N . ALA B 1 53 ? 1.021 2.398 3.068 1 98.5 53 ALA B N 1
ATOM 1996 C CA . ALA B 1 53 ? -0.251 1.791 3.447 1 98.5 53 ALA B CA 1
ATOM 1997 C C . ALA B 1 53 ? -1.344 2.133 2.438 1 98.5 53 ALA B C 1
ATOM 1999 O O . ALA B 1 53 ? -2.309 1.38 2.279 1 98.5 53 ALA B O 1
ATOM 2000 N N . TYR B 1 54 ? -1.18 3.184 1.694 1 98.69 54 TYR B N 1
ATOM 2001 C CA . TYR B 1 54 ? -2.234 3.672 0.813 1 98.69 54 TYR B CA 1
ATOM 2002 C C . TYR B 1 54 ? -1.835 3.521 -0.65 1 98.69 54 TYR B C 1
ATOM 2004 O O . TYR B 1 5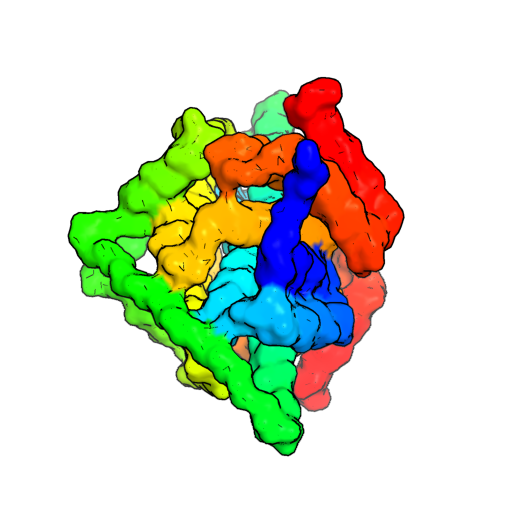4 ? -2.695 3.447 -1.53 1 98.69 54 TYR B O 1
ATOM 2012 N N . THR B 1 55 ? -0.497 3.455 -0.856 1 98.19 55 THR B N 1
ATOM 2013 C CA . THR B 1 55 ? -0.052 3.516 -2.244 1 98.19 55 THR B CA 1
ATOM 2014 C C . THR B 1 55 ? 0.899 2.363 -2.557 1 98.19 55 THR B C 1
ATOM 2016 O O . THR B 1 55 ? 1.36 2.223 -3.691 1 98.19 55 THR B O 1
ATOM 2019 N N . GLY B 1 56 ? 1.22 1.509 -1.542 1 98.44 56 GLY B N 1
ATOM 2020 C CA . GLY B 1 56 ? 2.1 0.366 -1.719 1 98.44 56 GLY B CA 1
ATOM 2021 C C . GLY B 1 56 ? 3.559 0.688 -1.448 1 98.44 56 GLY B C 1
ATOM 2022 O O . GLY B 1 56 ? 3.977 1.842 -1.567 1 98.44 56 GLY B O 1
ATOM 2023 N N . PHE B 1 57 ? 4.348 -0.344 -1.209 1 98.69 57 PHE B N 1
ATOM 2024 C CA . PHE B 1 57 ? 5.773 -0.209 -0.933 1 98.69 57 PHE B CA 1
ATOM 2025 C C . PHE B 1 57 ? 6.496 0.428 -2.115 1 98.69 57 PHE B C 1
ATOM 2027 O O . PHE B 1 57 ? 7.371 1.277 -1.93 1 98.69 57 PHE B O 1
ATOM 2034 N N . PRO B 1 58 ? 6.16 0.085 -3.361 1 98.69 58 PRO B N 1
ATOM 2035 C CA . PRO B 1 58 ? 6.938 0.622 -4.48 1 98.69 58 PRO B CA 1
ATOM 2036 C C . PRO B 1 58 ? 6.926 2.148 -4.527 1 98.69 58 PRO B C 1
ATOM 2038 O O . PRO B 1 58 ? 7.984 2.771 -4.633 1 98.69 58 PRO B O 1
ATOM 2041 N N . ARG B 1 59 ? 5.77 2.729 -4.336 1 98.56 59 ARG B N 1
ATOM 2042 C CA . ARG B 1 59 ? 5.672 4.184 -4.395 1 98.56 59 ARG B CA 1
ATOM 2043 C C . ARG B 1 59 ? 6.352 4.828 -3.189 1 98.56 59 ARG B C 1
ATOM 2045 O O . ARG B 1 59 ? 7.012 5.859 -3.32 1 98.56 59 ARG B O 1
ATOM 2052 N N . SER B 1 60 ? 6.164 4.238 -2.066 1 98.81 60 SER B N 1
ATOM 2053 C CA . SER B 1 60 ? 6.781 4.758 -0.85 1 98.81 60 SER B CA 1
ATOM 2054 C C . SER B 1 60 ? 8.305 4.688 -0.929 1 98.81 60 SER B C 1
ATOM 2056 O O . SER B 1 60 ? 8.992 5.637 -0.548 1 98.81 60 SER B O 1
ATOM 2058 N N . LEU B 1 61 ? 8.828 3.553 -1.406 1 98.75 61 LEU B N 1
ATOM 2059 C CA . LEU B 1 61 ? 10.273 3.381 -1.537 1 98.75 61 LEU B CA 1
ATOM 2060 C C . LEU B 1 61 ? 10.852 4.379 -2.535 1 98.75 61 LEU B C 1
ATOM 2062 O O . LEU B 1 61 ? 11.906 4.965 -2.293 1 98.75 61 LEU B O 1
ATOM 2066 N N . ASN B 1 62 ? 10.164 4.605 -3.641 1 98.81 62 ASN B N 1
ATOM 2067 C CA . ASN B 1 62 ? 10.586 5.621 -4.598 1 98.81 62 ASN B CA 1
ATOM 2068 C C . ASN B 1 62 ? 10.617 7.008 -3.961 1 98.81 62 ASN B C 1
ATOM 2070 O O . ASN B 1 62 ? 11.562 7.773 -4.18 1 98.81 62 ASN B O 1
ATOM 2074 N N . ALA B 1 63 ? 9.609 7.281 -3.209 1 98.94 63 ALA B N 1
ATOM 2075 C CA . ALA B 1 63 ? 9.5 8.586 -2.557 1 98.94 63 ALA B CA 1
ATOM 2076 C C . ALA B 1 63 ? 10.625 8.781 -1.538 1 98.94 63 ALA B C 1
ATOM 2078 O O . ALA B 1 63 ? 11.219 9.852 -1.462 1 98.94 63 ALA B O 1
ATOM 2079 N N . LEU B 1 64 ? 10.898 7.754 -0.763 1 98.88 64 LEU B N 1
ATOM 2080 C CA . LEU B 1 64 ? 11.969 7.82 0.227 1 98.88 64 LEU B CA 1
ATOM 2081 C C . LEU B 1 64 ? 13.328 7.988 -0.45 1 98.88 64 LEU B C 1
ATOM 2083 O O . LEU B 1 64 ? 14.195 8.711 0.052 1 98.88 64 LEU B O 1
ATOM 2087 N N . GLY B 1 65 ? 13.484 7.305 -1.578 1 98.81 65 GLY B N 1
ATOM 2088 C CA . GLY B 1 65 ? 14.688 7.52 -2.361 1 98.81 65 GLY B CA 1
ATOM 2089 C C . GLY B 1 65 ? 14.844 8.953 -2.844 1 98.81 65 GLY B C 1
ATOM 2090 O O . GLY B 1 65 ? 15.93 9.523 -2.771 1 98.81 65 GLY B O 1
ATOM 2091 N N . ALA B 1 66 ? 13.75 9.484 -3.355 1 98.88 66 ALA B N 1
ATOM 2092 C CA . ALA B 1 66 ? 13.758 10.883 -3.785 1 98.88 66 ALA B CA 1
ATOM 2093 C C . ALA B 1 66 ? 14.117 11.812 -2.631 1 98.88 66 ALA B C 1
ATOM 2095 O O . ALA B 1 66 ? 14.898 12.75 -2.803 1 98.88 66 ALA B O 1
ATOM 2096 N N . PHE B 1 67 ? 13.57 11.547 -1.468 1 98.94 67 PHE B N 1
ATOM 2097 C CA . PHE B 1 67 ? 13.82 12.383 -0.296 1 98.94 67 PHE B CA 1
ATOM 2098 C C . PHE B 1 67 ? 15.281 12.289 0.124 1 98.94 67 PHE B C 1
ATOM 2100 O O . PHE B 1 67 ? 15.906 13.305 0.442 1 98.94 67 PHE B O 1
ATOM 2107 N N . MET B 1 68 ? 15.828 11.07 0.127 1 98.81 68 MET B N 1
ATOM 2108 C CA . MET B 1 68 ? 17.234 10.859 0.443 1 98.81 68 MET B CA 1
ATOM 2109 C C . MET B 1 68 ? 18.125 11.68 -0.48 1 98.81 68 MET B C 1
ATOM 2111 O O . MET B 1 68 ? 19.078 12.32 -0.025 1 98.81 68 MET B O 1
ATOM 2115 N N . SER B 1 69 ? 17.797 11.688 -1.754 1 98.69 69 SER B N 1
ATOM 2116 C CA . SER B 1 69 ? 18.547 12.453 -2.738 1 98.69 69 SER B CA 1
ATOM 2117 C C . SER B 1 69 ? 18.438 13.953 -2.482 1 98.69 69 SER B C 1
ATOM 2119 O O . SER B 1 69 ? 19.422 14.688 -2.615 1 98.69 69 SER B O 1
ATOM 2121 N N . VAL B 1 70 ? 17.25 14.391 -2.15 1 98.88 70 VAL B N 1
ATOM 2122 C CA . VAL B 1 70 ? 17 15.805 -1.871 1 98.88 70 VAL B CA 1
ATOM 2123 C C . VAL B 1 70 ? 17.859 16.25 -0.686 1 98.88 70 VAL B C 1
ATOM 2125 O O . VAL B 1 70 ? 18.5 17.297 -0.736 1 98.88 70 VAL B O 1
ATOM 2128 N N . ILE B 1 71 ? 17.891 15.477 0.393 1 98.75 71 ILE B N 1
ATOM 2129 C CA . ILE B 1 71 ? 18.656 15.797 1.591 1 98.75 71 ILE B CA 1
ATOM 2130 C C . ILE B 1 71 ? 20.141 15.891 1.246 1 98.75 71 ILE B C 1
ATOM 2132 O O . ILE B 1 71 ? 20.828 16.812 1.686 1 98.75 71 ILE B O 1
ATOM 2136 N N . GLU B 1 72 ? 20.594 14.938 0.496 1 98.31 72 GLU B N 1
ATOM 2137 C CA . GLU B 1 72 ? 22 14.914 0.105 1 98.31 72 GLU B CA 1
ATOM 2138 C C . GLU B 1 72 ? 22.359 16.125 -0.743 1 98.31 72 GLU B C 1
ATOM 2140 O O . GLU B 1 72 ? 23.422 16.734 -0.557 1 98.31 72 GLU B O 1
ATOM 2145 N N . GLU B 1 73 ? 21.531 16.422 -1.674 1 98.5 73 GLU B N 1
ATOM 2146 C CA . GLU B 1 73 ? 21.75 17.562 -2.539 1 98.5 73 GLU B CA 1
ATOM 2147 C C . GLU B 1 73 ? 21.812 18.859 -1.733 1 98.5 73 GLU B C 1
ATOM 2149 O O . GLU B 1 73 ? 22.641 19.734 -1.993 1 98.5 73 GLU B O 1
ATOM 2154 N N . ARG B 1 74 ? 20.969 18.984 -0.807 1 98.69 74 ARG B N 1
ATOM 2155 C CA . ARG B 1 74 ? 20.953 20.188 0.034 1 98.69 74 ARG B CA 1
ATOM 2156 C C . ARG B 1 74 ? 22.203 20.266 0.91 1 98.69 74 ARG B C 1
ATOM 2158 O O . ARG B 1 74 ? 22.781 21.328 1.079 1 98.69 74 ARG B O 1
ATOM 2165 N N . LYS B 1 75 ? 22.578 19.141 1.433 1 98.06 75 LYS B N 1
ATOM 2166 C CA . LYS B 1 75 ? 23.812 19.094 2.203 1 98.06 75 LYS B CA 1
ATOM 2167 C C . LYS B 1 75 ? 25 19.562 1.366 1 98.06 75 LYS B C 1
ATOM 2169 O O . LYS B 1 75 ? 25.875 20.281 1.861 1 98.06 75 LYS B O 1
ATOM 2174 N N . GLN B 1 76 ? 25.047 19.125 0.16 1 98.12 76 GLN B N 1
ATOM 2175 C CA . GLN B 1 76 ? 26.109 19.5 -0.756 1 98.12 76 GLN B CA 1
ATOM 2176 C C . GLN B 1 76 ? 26.094 21 -1.027 1 98.12 76 GLN B C 1
ATOM 2178 O O . GLN B 1 76 ? 27.125 21.594 -1.336 1 98.12 76 GLN B O 1
ATOM 2183 N N . GLN B 1 77 ? 25.016 21.609 -0.834 1 98.12 77 GLN B N 1
ATOM 2184 C CA . GLN B 1 77 ? 24.875 23.047 -1.03 1 98.12 77 GLN B CA 1
ATOM 2185 C C . GLN B 1 77 ? 25.094 23.812 0.276 1 98.12 77 GLN B C 1
ATOM 2187 O O . GLN B 1 77 ? 24.906 25.031 0.329 1 98.12 77 GLN B O 1
ATOM 2192 N N . GLY B 1 78 ? 25.359 23.062 1.31 1 98.06 78 GLY B N 1
ATOM 2193 C CA . GLY B 1 78 ? 25.641 23.672 2.596 1 98.06 78 GLY B CA 1
ATOM 2194 C C . GLY B 1 78 ? 24.406 23.859 3.455 1 98.06 78 GLY B C 1
ATOM 2195 O O . GLY B 1 78 ? 24.453 24.562 4.469 1 98.06 78 GLY B O 1
ATOM 2196 N N . ILE B 1 79 ? 23.25 23.312 2.99 1 98.31 79 ILE B N 1
ATOM 2197 C CA . ILE B 1 79 ? 22.016 23.375 3.764 1 98.31 79 ILE B CA 1
ATOM 2198 C C . ILE B 1 79 ? 21.859 22.109 4.594 1 98.31 79 ILE B C 1
ATOM 2200 O O . ILE B 1 79 ? 21.781 21 4.047 1 98.31 79 ILE B O 1
ATOM 2204 N N . PHE B 1 80 ? 21.812 22.219 5.887 1 98.12 80 PHE B N 1
ATOM 2205 C CA . PHE B 1 80 ? 21.672 21.078 6.789 1 98.12 80 PHE B CA 1
ATOM 2206 C C . PHE B 1 80 ? 20.297 21.094 7.449 1 98.12 80 PHE B C 1
ATOM 2208 O O . PHE B 1 80 ? 20.016 21.906 8.336 1 98.12 80 PHE B O 1
ATOM 2215 N N . ASP B 1 81 ? 19.469 20.234 6.988 1 98.31 81 ASP B N 1
ATOM 2216 C CA . ASP B 1 81 ? 18.078 20.172 7.445 1 98.31 81 ASP B CA 1
ATOM 2217 C C . ASP B 1 81 ? 18 19.578 8.852 1 98.31 81 ASP B C 1
ATOM 2219 O O . ASP B 1 81 ? 18.844 18.766 9.25 1 98.31 81 ASP B O 1
ATOM 2223 N N . THR B 1 82 ? 17 19.953 9.602 1 98.25 82 THR B N 1
ATOM 2224 C CA . THR B 1 82 ? 16.797 19.5 10.969 1 98.25 82 THR B CA 1
ATOM 2225 C C . THR B 1 82 ? 16.359 18.031 10.992 1 98.25 82 THR B C 1
ATOM 2227 O O . THR B 1 82 ? 15.398 17.672 10.328 1 98.25 82 THR B O 1
ATOM 2230 N N . GLU B 1 83 ? 17 17.234 11.695 1 97.81 83 GLU B N 1
ATOM 2231 C CA . GLU B 1 83 ? 16.688 15.812 11.766 1 97.81 83 GLU B CA 1
ATOM 2232 C C . GLU B 1 83 ? 15.32 15.57 12.406 1 97.81 83 GLU B C 1
ATOM 2234 O O . GLU B 1 83 ? 14.492 14.844 11.852 1 97.81 83 GLU B O 1
ATOM 2239 N N . GLY B 1 84 ? 15.016 16.281 13.445 1 97.5 84 GLY B N 1
ATOM 2240 C CA . GLY B 1 84 ? 13.789 16.062 14.195 1 97.5 84 GLY B CA 1
ATOM 2241 C C . GLY B 1 84 ? 13.883 14.914 15.188 1 97.5 84 GLY B C 1
ATOM 2242 O O . GLY B 1 84 ? 14.906 14.234 15.25 1 97.5 84 GLY B O 1
ATOM 2243 N N . GLU B 1 85 ? 12.898 14.727 15.938 1 95.44 85 GLU B N 1
ATOM 2244 C CA . GLU B 1 85 ? 12.859 13.703 16.984 1 95.44 85 GLU B CA 1
ATOM 2245 C C . GLU B 1 85 ? 12.391 12.359 16.422 1 95.44 85 GLU B C 1
ATOM 2247 O O . GLU B 1 85 ? 11.492 12.32 15.578 1 95.44 85 GLU B O 1
ATOM 2252 N N . PRO B 1 86 ? 13.016 11.305 16.828 1 93.38 86 PRO B N 1
ATOM 2253 C CA . PRO B 1 86 ? 12.492 9.984 16.469 1 93.38 86 PRO B CA 1
ATOM 2254 C C . PRO B 1 86 ? 11.203 9.633 17.219 1 93.38 86 PRO B C 1
ATOM 2256 O O . PRO B 1 86 ? 10.836 10.32 18.172 1 93.38 86 PRO B O 1
ATOM 2259 N N . ALA B 1 87 ? 10.594 8.633 16.719 1 94.81 87 ALA B N 1
ATOM 2260 C CA . ALA B 1 87 ? 9.406 8.156 17.422 1 94.81 87 ALA B CA 1
ATOM 2261 C C . ALA B 1 87 ? 9.766 7.605 18.797 1 94.81 87 ALA B C 1
ATOM 2263 O O . ALA B 1 87 ? 10.82 6.988 18.969 1 94.81 87 ALA B O 1
ATOM 2264 N N . SER B 1 88 ? 8.922 7.766 19.766 1 93.81 88 SER B N 1
ATOM 2265 C CA . SER B 1 88 ? 9.055 7.055 21.031 1 93.81 88 SER B CA 1
ATOM 2266 C C . SER B 1 88 ? 8.891 5.551 20.844 1 93.81 88 SER B C 1
ATOM 2268 O O . SER B 1 88 ? 8.203 5.105 19.922 1 93.81 88 SER B O 1
ATOM 2270 N N . PRO B 1 89 ? 9.508 4.82 21.688 1 89.56 89 PRO B N 1
ATOM 2271 C CA . PRO B 1 89 ? 9.328 3.369 21.594 1 89.56 89 PRO B CA 1
ATOM 2272 C C . PRO B 1 89 ? 7.871 2.943 21.766 1 89.56 89 PRO B C 1
ATOM 2274 O O . PRO B 1 89 ? 7.152 3.527 22.594 1 89.56 89 PRO B O 1
ATOM 2277 N N . LEU B 1 90 ? 7.516 1.961 20.984 1 87.94 90 LEU B N 1
ATOM 2278 C CA . LEU B 1 90 ? 6.176 1.408 21.156 1 87.94 90 LEU B CA 1
ATOM 2279 C C . LEU B 1 90 ? 6.082 0.579 22.438 1 87.94 90 LEU B C 1
ATOM 2281 O O . LEU B 1 90 ? 7.051 -0.072 22.828 1 87.94 90 LEU B O 1
ATOM 2285 N N . PRO B 1 91 ? 4.941 0.574 22.984 1 82.75 91 PRO B N 1
ATOM 2286 C CA . PRO B 1 91 ? 4.773 -0.287 24.156 1 82.75 91 PRO B CA 1
ATOM 2287 C C . PRO B 1 91 ? 5.004 -1.764 23.844 1 82.75 91 PRO B C 1
ATOM 2289 O O . PRO B 1 91 ? 4.613 -2.24 22.781 1 82.75 91 PRO B O 1
ATOM 2292 N N . THR B 1 92 ? 5.672 -2.428 24.734 1 81.69 92 THR B N 1
ATOM 2293 C CA . THR B 1 92 ? 6.008 -3.826 24.484 1 81.69 92 THR B CA 1
ATOM 2294 C C . THR B 1 92 ? 5.047 -4.754 25.219 1 81.69 92 THR B C 1
ATOM 2296 O O . THR B 1 92 ? 5.02 -5.961 24.969 1 81.69 92 THR B O 1
ATOM 2299 N N . ASP B 1 93 ? 4.234 -4.195 26.047 1 83.5 93 ASP B N 1
ATOM 2300 C CA . ASP B 1 93 ? 3.359 -5.016 26.875 1 83.5 93 ASP B CA 1
ATOM 2301 C C . ASP B 1 93 ? 1.961 -5.117 26.266 1 83.5 93 ASP B C 1
ATOM 2303 O O . ASP B 1 93 ? 1.063 -5.719 26.859 1 83.5 93 ASP B O 1
ATOM 2307 N N . VAL B 1 94 ? 1.755 -4.41 25.266 1 86.19 94 VAL B N 1
ATOM 2308 C CA . VAL B 1 94 ? 0.477 -4.438 24.562 1 86.19 94 VAL B CA 1
ATOM 2309 C C . VAL B 1 94 ? 0.7 -4.797 23.094 1 86.19 94 VAL B C 1
ATOM 2311 O O . VAL B 1 94 ? 1.681 -4.367 22.484 1 86.19 94 VAL B O 1
ATOM 2314 N N . SER B 1 95 ? -0.187 -5.586 22.531 1 90.25 95 SER B N 1
ATOM 2315 C CA . SER B 1 95 ? -0.028 -6.012 21.141 1 90.25 95 SER B CA 1
ATOM 2316 C C . SER B 1 95 ? -0.407 -4.898 20.172 1 90.25 95 SER B C 1
ATOM 2318 O O . SER B 1 95 ? -1.227 -4.035 20.5 1 90.25 95 SER B O 1
ATOM 2320 N N . SER B 1 96 ? 0.143 -4.949 19.016 1 91.25 96 SER B N 1
ATOM 2321 C CA . SER B 1 96 ? -0.206 -4.008 17.953 1 91.25 96 SER B CA 1
ATOM 2322 C C . SER B 1 96 ? -1.692 -4.078 17.625 1 91.25 96 SER B C 1
ATOM 2324 O O . SER B 1 96 ? -2.309 -3.059 17.297 1 91.25 96 SER B O 1
ATOM 2326 N N . LEU B 1 97 ? -2.252 -5.238 17.734 1 93.88 97 LEU B N 1
ATOM 2327 C CA . LEU B 1 97 ? -3.676 -5.41 17.469 1 93.88 97 LEU B CA 1
ATOM 2328 C C . LEU B 1 97 ? -4.52 -4.68 18.5 1 93.88 97 LEU B C 1
ATOM 2330 O O . LEU B 1 97 ? -5.508 -4.027 18.156 1 93.88 97 LEU B O 1
ATOM 2334 N N . SER B 1 98 ? -4.125 -4.801 19.719 1 94.06 98 SER B N 1
ATOM 2335 C CA . SER B 1 98 ? -4.871 -4.148 20.781 1 94.06 98 SER B CA 1
ATOM 2336 C C . SER B 1 98 ? -4.801 -2.631 20.672 1 94.06 98 SER B C 1
ATOM 2338 O O . SER B 1 98 ? -5.836 -1.957 20.656 1 94.06 98 SER B O 1
ATOM 2340 N N . PHE B 1 99 ? -3.592 -2.076 20.484 1 91.75 99 PHE B N 1
ATOM 2341 C CA . PHE B 1 99 ? -3.461 -0.631 20.344 1 91.75 99 PHE B CA 1
ATOM 2342 C C . PHE B 1 99 ? -4.105 -0.159 19.047 1 91.75 99 PHE B C 1
ATOM 2344 O O . PHE B 1 99 ? -4.742 0.896 19 1 91.75 99 PHE B O 1
ATOM 2351 N N . GLY B 1 100 ? -3.936 -0.977 18.031 1 96.25 100 GLY B N 1
ATOM 2352 C CA . GLY B 1 100 ? -4.477 -0.582 16.734 1 96.25 100 GLY B CA 1
ATOM 2353 C C . GLY B 1 100 ? -5.992 -0.51 16.719 1 96.25 100 GLY B C 1
ATOM 2354 O O . GLY B 1 100 ? -6.57 0.391 16.109 1 96.25 100 GLY B O 1
ATOM 2355 N N . THR B 1 101 ? -6.57 -1.458 17.453 1 96.75 101 THR B N 1
ATOM 2356 C CA . THR B 1 101 ? -8.023 -1.458 17.562 1 96.75 101 THR B CA 1
ATOM 2357 C C . THR B 1 101 ? -8.508 -0.228 18.312 1 96.75 101 THR B C 1
ATOM 2359 O O . THR B 1 101 ? -9.477 0.416 17.906 1 96.75 101 THR B O 1
ATOM 2362 N N . LYS B 1 102 ? -7.875 0.081 19.406 1 96.19 102 LYS B N 1
ATOM 2363 C CA . LYS B 1 102 ? -8.219 1.256 20.203 1 96.19 102 LYS B CA 1
ATOM 2364 C C . LYS B 1 102 ? -8.023 2.539 19.406 1 96.19 102 LYS B C 1
ATOM 2366 O O . LYS B 1 102 ? -8.906 3.406 19.391 1 96.19 102 LYS B O 1
ATOM 2371 N N . ASN B 1 103 ? -6.844 2.654 18.75 1 96.31 103 ASN B N 1
ATOM 2372 C CA . ASN B 1 103 ? -6.547 3.83 17.938 1 96.31 103 ASN B CA 1
ATOM 2373 C C . ASN B 1 103 ? -7.57 4.008 16.812 1 96.31 103 ASN B C 1
ATOM 2375 O O . ASN B 1 103 ? -8.062 5.117 16.594 1 96.31 103 ASN B O 1
ATOM 2379 N N . GLN B 1 104 ? -7.828 2.92 16.109 1 97.38 104 GLN B N 1
ATOM 2380 C CA . GLN B 1 104 ? -8.789 2.971 15.016 1 97.38 104 GLN B CA 1
ATOM 2381 C C . GLN B 1 104 ? -10.156 3.449 15.508 1 97.38 104 GLN B C 1
ATOM 2383 O O . GLN B 1 104 ? -10.781 4.309 14.883 1 97.38 104 GLN B O 1
ATOM 2388 N N . THR B 1 105 ? -10.625 2.873 16.609 1 97.38 105 THR B N 1
ATOM 2389 C CA . THR B 1 105 ? -11.922 3.232 17.172 1 97.38 105 THR B CA 1
ATOM 2390 C C . THR B 1 105 ? -11.953 4.711 17.547 1 97.38 105 THR B C 1
ATOM 2392 O O . THR B 1 105 ? -12.938 5.402 17.281 1 97.38 105 THR B O 1
ATOM 2395 N N . GLN B 1 106 ? -10.938 5.172 18.172 1 96.31 106 GLN B N 1
ATOM 2396 C CA . GLN B 1 106 ? -10.859 6.57 18.578 1 96.31 106 GLN B CA 1
ATOM 2397 C C . GLN B 1 106 ? -10.812 7.496 17.375 1 96.31 106 GLN B C 1
ATOM 2399 O O . GLN B 1 106 ? -11.516 8.508 17.328 1 96.31 106 GLN B O 1
ATOM 2404 N N . LEU B 1 107 ? -10.047 7.156 16.359 1 96.44 107 LEU B N 1
ATOM 2405 C CA . LEU B 1 107 ? -9.883 7.98 15.172 1 96.44 107 LEU B CA 1
ATOM 2406 C C . LEU B 1 107 ? -11.18 8.055 14.375 1 96.44 107 LEU B C 1
ATOM 2408 O O . LEU B 1 107 ? -11.539 9.125 13.867 1 96.44 107 LEU B O 1
ATOM 2412 N N . VAL B 1 108 ? -11.812 6.93 14.281 1 95.88 108 VAL B N 1
ATOM 2413 C CA . VAL B 1 108 ? -13.016 6.836 13.469 1 95.88 108 VAL B CA 1
ATOM 2414 C C . VAL B 1 108 ? -14.211 7.359 14.25 1 95.88 108 VAL B C 1
ATOM 2416 O O . VAL B 1 108 ? -15.156 7.906 13.672 1 95.88 108 VAL B O 1
ATOM 2419 N N . GLY B 1 109 ? -14.172 7.234 15.594 1 95.31 109 GLY B N 1
ATOM 2420 C CA . GLY B 1 109 ? -15.266 7.645 16.453 1 95.31 109 GLY B CA 1
ATOM 2421 C C . GLY B 1 109 ? -16.234 6.52 16.766 1 95.31 109 GLY B C 1
ATOM 2422 O O . GLY B 1 109 ? -17.219 6.719 17.484 1 95.31 109 GLY B O 1
ATOM 2423 N N . GLN B 1 110 ? -15.961 5.293 16.172 1 94.94 110 GLN B N 1
ATOM 2424 C CA . GLN B 1 110 ? -16.75 4.09 16.422 1 94.94 110 GLN B CA 1
ATOM 2425 C C . GLN B 1 110 ? -15.969 2.834 16.062 1 94.94 110 GLN B C 1
ATOM 2427 O O . GLN B 1 110 ? -14.953 2.906 15.367 1 94.94 110 GLN B O 1
ATOM 2432 N N . VAL B 1 111 ? -16.438 1.747 16.562 1 94.38 111 VAL B N 1
ATOM 2433 C CA . VAL B 1 111 ? -15.844 0.468 16.188 1 94.38 111 VAL B CA 1
ATOM 2434 C C . VAL B 1 111 ? -16.047 0.209 14.703 1 94.38 111 VAL B C 1
ATOM 2436 O O . VAL B 1 111 ? -17.156 0.36 14.188 1 94.38 111 VAL B O 1
ATOM 2439 N N . VAL B 1 112 ? -14.977 -0.091 14.031 1 93.88 112 VAL B N 1
ATOM 2440 C CA . VAL B 1 112 ? -15.047 -0.39 12.609 1 93.88 112 VAL B CA 1
ATOM 2441 C C . VAL B 1 112 ? -15.344 -1.875 12.406 1 93.88 112 VAL B C 1
ATOM 2443 O O . VAL B 1 112 ? -14.625 -2.732 12.922 1 93.88 112 VAL B O 1
ATOM 2446 N N . SER B 1 113 ? -16.359 -2.178 11.75 1 93.06 113 SER B N 1
ATOM 2447 C CA . SER B 1 113 ? -16.797 -3.531 11.422 1 93.06 113 SER B CA 1
ATOM 2448 C C . SER B 1 113 ? -17.594 -3.559 10.117 1 93.06 113 SER B C 1
ATOM 2450 O O . SER B 1 113 ? -17.875 -2.51 9.539 1 93.06 113 SER B O 1
ATOM 2452 N N . GLY B 1 114 ? -17.828 -4.789 9.547 1 95 114 GLY B N 1
ATOM 2453 C CA . GLY B 1 114 ? -18.609 -4.934 8.336 1 95 114 GLY B CA 1
ATOM 2454 C C . GLY B 1 114 ? -18.375 -6.254 7.625 1 95 114 GLY B C 1
ATOM 2455 O O . GLY B 1 114 ? -17.469 -7.008 7.984 1 95 114 GLY B O 1
ATOM 2456 N N . PRO B 1 115 ? -19.203 -6.527 6.668 1 97.25 115 PRO B N 1
ATOM 2457 C CA . PRO B 1 115 ? -19.172 -7.828 5.996 1 97.25 115 PRO B CA 1
ATOM 2458 C C . PRO B 1 115 ? -17.812 -8.117 5.336 1 97.25 115 PRO B C 1
ATOM 2460 O O . PRO B 1 115 ? -17.375 -9.266 5.297 1 97.25 115 PRO B O 1
ATOM 2463 N N . LEU B 1 116 ? -17.219 -7.09 4.844 1 97.62 116 LEU B N 1
ATOM 2464 C CA . LEU B 1 116 ? -15.938 -7.277 4.164 1 97.62 116 LEU B CA 1
ATOM 2465 C C . LEU B 1 116 ? -14.891 -7.828 5.125 1 97.62 116 LEU B C 1
ATOM 2467 O O . LEU B 1 116 ? -14.094 -8.688 4.75 1 97.62 116 LEU B O 1
ATOM 2471 N N . PHE B 1 117 ? -14.883 -7.34 6.34 1 97.31 117 PHE B N 1
ATOM 2472 C CA . PHE B 1 117 ? -13.875 -7.734 7.32 1 97.31 117 PHE B CA 1
ATOM 2473 C C . PHE B 1 117 ? -14.188 -9.109 7.891 1 97.31 117 PHE B C 1
ATOM 2475 O O . PHE B 1 117 ? -13.289 -9.82 8.336 1 97.31 117 PHE B O 1
ATOM 2482 N N . ASP B 1 118 ? -15.461 -9.57 7.852 1 97 118 ASP B N 1
ATOM 2483 C CA . ASP B 1 118 ? -15.828 -10.953 8.148 1 97 118 ASP B CA 1
ATOM 2484 C C . ASP B 1 118 ? -15.359 -11.898 7.047 1 97 118 ASP B C 1
ATOM 2486 O O . ASP B 1 118 ? -14.898 -13.008 7.324 1 97 118 ASP B O 1
ATOM 2490 N N . PHE B 1 119 ? -15.516 -11.422 5.812 1 97.94 119 PHE B N 1
ATOM 2491 C CA . PHE B 1 119 ? -15.156 -12.188 4.625 1 97.94 119 PHE B CA 1
ATOM 2492 C C . PHE B 1 119 ? -13.648 -12.375 4.535 1 97.94 119 PHE B C 1
ATOM 2494 O O . PHE B 1 119 ? -13.172 -13.445 4.16 1 97.94 119 PHE B O 1
ATOM 2501 N N . ALA B 1 120 ? -12.914 -11.32 4.938 1 97.38 120 ALA B N 1
ATOM 2502 C CA . ALA B 1 120 ? -11.461 -11.328 4.891 1 97.38 120 ALA B CA 1
ATOM 2503 C C . ALA B 1 120 ? -10.867 -10.797 6.195 1 97.38 120 ALA B C 1
ATOM 2505 O O . ALA B 1 120 ? -10.312 -9.695 6.227 1 97.38 120 ALA B O 1
ATOM 2506 N N . PRO B 1 121 ? -10.844 -11.602 7.188 1 96.75 121 PRO B N 1
ATOM 2507 C CA . PRO B 1 121 ? -10.406 -11.125 8.5 1 96.75 121 PRO B CA 1
ATOM 2508 C C . PRO B 1 121 ? -8.93 -10.742 8.531 1 96.75 121 PRO B C 1
ATOM 2510 O O . PRO B 1 121 ? -8.516 -9.922 9.359 1 96.75 121 PRO B O 1
ATOM 2513 N N . GLU B 1 122 ? -8.117 -11.273 7.656 1 96.56 122 GLU B N 1
ATOM 2514 C CA . GLU B 1 122 ? -6.691 -10.977 7.621 1 96.56 122 GLU B CA 1
ATOM 2515 C C . GLU B 1 122 ? -6.441 -9.5 7.301 1 96.56 122 GLU B C 1
ATOM 2517 O O . GLU B 1 122 ? -5.57 -8.867 7.902 1 96.56 122 GLU B O 1
ATOM 2522 N N . ILE B 1 123 ? -7.191 -8.961 6.328 1 97.88 123 ILE B N 1
ATOM 2523 C CA . ILE B 1 123 ? -7.004 -7.559 5.957 1 97.88 123 ILE B CA 1
ATOM 2524 C C . ILE B 1 123 ? -7.418 -6.656 7.117 1 97.88 123 ILE B C 1
ATOM 2526 O O . ILE B 1 123 ? -6.84 -5.586 7.312 1 97.88 123 ILE B O 1
ATOM 2530 N N . ASP B 1 124 ? -8.453 -7.094 7.859 1 97.31 124 ASP B N 1
ATOM 2531 C CA . ASP B 1 124 ? -8.875 -6.367 9.055 1 97.31 124 ASP B CA 1
ATOM 2532 C C . ASP B 1 124 ? -7.77 -6.348 10.109 1 97.31 124 ASP B C 1
ATOM 2534 O O . ASP B 1 124 ? -7.523 -5.32 10.734 1 97.31 124 ASP B O 1
ATOM 2538 N N . GLN B 1 125 ? -7.164 -7.473 10.281 1 96.5 125 GLN B N 1
ATOM 2539 C CA . GLN B 1 125 ? -6.043 -7.578 11.211 1 96.5 125 GLN B CA 1
ATOM 2540 C C . GLN B 1 125 ? -4.906 -6.648 10.812 1 96.5 125 GLN B C 1
ATOM 2542 O O . GLN B 1 125 ? -4.312 -5.98 11.664 1 96.5 125 GLN B O 1
ATOM 2547 N N . TYR B 1 126 ? -4.566 -6.637 9.547 1 97.62 126 TYR B N 1
ATOM 2548 C CA . TYR B 1 126 ? -3.471 -5.793 9.086 1 97.62 126 TYR B CA 1
ATOM 2549 C C . TYR B 1 126 ? -3.832 -4.316 9.203 1 97.62 126 TYR B C 1
ATOM 2551 O O . TYR B 1 126 ? -2.984 -3.488 9.539 1 97.62 126 TYR B O 1
ATOM 2559 N N . LEU B 1 127 ? -5.113 -3.965 8.922 1 97.69 127 LEU B N 1
ATOM 2560 C CA . LEU B 1 127 ? -5.559 -2.592 9.133 1 97.69 127 LEU B CA 1
ATOM 2561 C C . LEU B 1 127 ? -5.383 -2.18 10.586 1 97.69 127 LEU B C 1
ATOM 2563 O O . LEU B 1 127 ? -4.766 -1.15 10.875 1 97.69 127 LEU B O 1
ATOM 2567 N N . LYS B 1 128 ? -5.836 -2.994 11.461 1 97.12 128 LYS B N 1
ATOM 2568 C CA . LYS B 1 128 ? -5.828 -2.66 12.883 1 97.12 128 LYS B CA 1
ATOM 2569 C C . LYS B 1 128 ? -4.418 -2.738 13.461 1 97.12 128 LYS B C 1
ATOM 2571 O O . LYS B 1 128 ? -3.893 -1.744 13.969 1 97.12 128 LYS B O 1
ATOM 2576 N N . ALA B 1 129 ? -3.768 -3.863 13.258 1 95.94 129 ALA B N 1
ATOM 2577 C CA . ALA B 1 129 ? -2.482 -4.094 13.914 1 95.94 129 ALA B CA 1
ATOM 2578 C C . ALA B 1 129 ? -1.376 -3.275 13.258 1 95.94 129 ALA B C 1
ATOM 2580 O O . ALA B 1 129 ? -0.522 -2.707 13.945 1 95.94 129 ALA B O 1
ATOM 2581 N N . HIS B 1 130 ? -1.399 -3.256 11.953 1 96.38 130 HIS B N 1
ATOM 2582 C CA . HIS B 1 130 ? -0.262 -2.641 11.281 1 96.38 130 HIS B CA 1
ATOM 2583 C C . HIS B 1 130 ? -0.508 -1.157 11.023 1 96.38 130 HIS B C 1
ATOM 2585 O O . HIS B 1 130 ? 0.252 -0.307 11.492 1 96.38 130 HIS B O 1
ATOM 2591 N N . LEU B 1 131 ? -1.572 -0.771 10.328 1 97.44 131 LEU B N 1
ATOM 2592 C CA . LEU B 1 131 ? -1.805 0.631 10 1 97.44 131 LEU B CA 1
ATOM 2593 C C . LEU B 1 131 ? -2.059 1.449 11.266 1 97.44 131 LEU B C 1
ATOM 2595 O O . LEU B 1 131 ? -1.295 2.365 11.578 1 97.44 131 LEU B O 1
ATOM 2599 N N . PHE B 1 132 ? -3.039 1.035 12.031 1 97.12 132 PHE B N 1
ATOM 2600 C CA . PHE B 1 132 ? -3.447 1.865 13.156 1 97.12 132 PHE B CA 1
ATOM 2601 C C . PHE B 1 132 ? -2.627 1.534 14.398 1 97.12 132 PHE B C 1
ATOM 2603 O O . PHE B 1 132 ? -2.562 2.33 15.336 1 97.12 132 PHE B O 1
ATOM 2610 N N . GLY B 1 133 ? -2.014 0.392 14.438 1 95.44 133 GLY B N 1
ATOM 2611 C CA . GLY B 1 133 ? -1.162 0.005 15.555 1 95.44 133 GLY B CA 1
ATOM 2612 C C . GLY B 1 133 ? 0.286 0.42 15.367 1 95.44 133 GLY B C 1
ATOM 2613 O O . GLY B 1 133 ? 0.778 1.304 16.078 1 95.44 133 GLY B O 1
ATOM 2614 N N . ASP B 1 134 ? 0.949 -0.129 14.352 1 94.81 134 ASP B N 1
ATOM 2615 C CA . ASP B 1 134 ? 2.377 0.095 14.148 1 94.81 134 ASP B CA 1
ATOM 2616 C C . ASP B 1 134 ? 2.645 1.514 13.656 1 94.81 134 ASP B C 1
ATOM 2618 O O . ASP B 1 134 ? 3.605 2.156 14.078 1 94.81 134 ASP B O 1
ATOM 2622 N N . ILE B 1 135 ? 1.768 2.01 12.789 1 96.62 135 ILE B N 1
ATOM 2623 C CA . ILE B 1 135 ? 2.082 3.252 12.086 1 96.62 135 ILE B CA 1
ATOM 2624 C C . ILE B 1 135 ? 1.463 4.43 12.836 1 96.62 135 ILE B C 1
ATOM 2626 O O . ILE B 1 135 ? 2.174 5.34 13.273 1 96.62 135 ILE B O 1
ATOM 2630 N N . PHE B 1 136 ? 0.21 4.402 13.164 1 96.12 136 PHE B N 1
ATOM 2631 C CA . PHE B 1 136 ? -0.484 5.559 13.727 1 96.12 136 PHE B CA 1
ATOM 2632 C C . PHE B 1 136 ? -0.144 5.73 15.195 1 96.12 136 PHE B C 1
ATOM 2634 O O . PHE B 1 136 ? -0.406 6.781 15.781 1 96.12 136 PHE B O 1
ATOM 2641 N N . GLN B 1 137 ? 0.448 4.699 15.797 1 94.5 137 GLN B N 1
ATOM 2642 C CA . GLN B 1 137 ? 0.847 4.797 17.188 1 94.5 137 GLN B CA 1
ATOM 2643 C C . GLN B 1 137 ? 2.119 5.625 17.344 1 94.5 137 GLN B C 1
ATOM 2645 O O . GLN B 1 137 ? 2.43 6.105 18.438 1 94.5 137 GLN B O 1
ATOM 2650 N N . ARG B 1 138 ? 2.906 5.668 16.297 1 95.69 138 ARG B N 1
ATOM 2651 C CA . ARG B 1 138 ? 4.145 6.434 16.359 1 95.69 138 ARG B CA 1
ATOM 2652 C C . ARG B 1 138 ? 3.859 7.93 16.484 1 95.69 138 ARG B C 1
ATOM 2654 O O . ARG B 1 138 ? 3.039 8.477 15.742 1 95.69 138 ARG B O 1
ATOM 2661 N N . ASP B 1 139 ? 4.52 8.625 17.312 1 96.44 139 ASP B N 1
ATOM 2662 C CA . ASP B 1 139 ? 4.098 9.953 17.75 1 96.44 139 ASP B CA 1
ATOM 2663 C C . ASP B 1 139 ? 4.949 11.039 17.094 1 96.44 139 ASP B C 1
ATOM 2665 O O . ASP B 1 139 ? 5.078 12.141 17.625 1 96.44 139 ASP B O 1
ATOM 2669 N N . VAL B 1 140 ? 5.582 10.703 15.945 1 98.06 140 VAL B N 1
ATOM 2670 C CA . VAL B 1 140 ? 6.355 11.703 15.211 1 98.06 140 VAL B CA 1
ATOM 2671 C C . VAL B 1 140 ? 5.41 12.703 14.555 1 98.06 140 VAL B C 1
ATOM 2673 O O . VAL B 1 140 ? 5.734 13.891 14.445 1 98.06 140 VAL B O 1
ATOM 2676 N N . LEU B 1 141 ? 4.25 12.266 14.109 1 97.81 141 LEU B N 1
ATOM 2677 C CA . LEU B 1 141 ? 3.188 13.078 13.531 1 97.81 141 LEU B CA 1
ATOM 2678 C C . LEU B 1 141 ? 1.932 13.031 14.398 1 97.81 141 LEU B C 1
ATOM 2680 O O . LEU B 1 141 ? 1.638 12 15.016 1 97.81 141 LEU B O 1
ATOM 2684 N N . THR B 1 142 ? 1.271 14.133 14.453 1 96.94 142 THR B N 1
ATOM 2685 C CA . THR B 1 142 ? -0.056 14.109 15.055 1 96.94 142 THR B CA 1
ATOM 2686 C C . THR B 1 142 ? -1.039 13.344 14.172 1 96.94 142 THR B C 1
ATOM 2688 O O . THR B 1 142 ? -0.789 13.156 12.977 1 96.94 142 THR B O 1
ATOM 2691 N N . TRP B 1 143 ? -2.139 12.883 14.727 1 96.94 143 TRP B N 1
ATOM 2692 C CA . TRP B 1 143 ? -3.168 12.203 13.938 1 96.94 143 TRP B CA 1
ATOM 2693 C C . TRP B 1 143 ? -3.76 13.148 12.898 1 96.94 143 TRP B C 1
ATOM 2695 O O . TRP B 1 143 ? -4.137 12.711 11.805 1 96.94 143 TRP B O 1
ATOM 2705 N N . LYS B 1 144 ? -3.832 14.414 13.211 1 97.25 144 LYS B N 1
ATOM 2706 C CA . LYS B 1 144 ? -4.293 15.398 12.242 1 97.25 144 LYS B CA 1
ATOM 2707 C C . LYS B 1 144 ? -3.383 15.438 11.016 1 97.25 144 LYS B C 1
ATOM 2709 O O . LYS B 1 144 ? -3.861 15.43 9.883 1 97.25 144 LYS B O 1
ATOM 2714 N N . GLU B 1 145 ? -2.078 15.453 11.25 1 97.88 145 GLU B N 1
ATOM 2715 C CA . GLU B 1 145 ? -1.104 15.461 10.164 1 97.88 145 GLU B CA 1
ATOM 2716 C C . GLU B 1 145 ? -1.169 14.172 9.352 1 97.88 145 GLU B C 1
ATOM 2718 O O . GLU B 1 145 ? -1.08 14.203 8.125 1 97.88 145 GLU B O 1
ATOM 2723 N N . ARG B 1 146 ? -1.348 13.07 10.055 1 98.31 146 ARG B N 1
ATOM 2724 C CA . ARG B 1 146 ? -1.447 11.781 9.383 1 98.31 146 ARG B CA 1
ATOM 2725 C C . ARG B 1 146 ? -2.68 11.719 8.484 1 98.31 146 ARG B C 1
ATOM 2727 O O . ARG B 1 146 ? -2.609 11.234 7.355 1 98.31 146 ARG B O 1
ATOM 2734 N N . GLU B 1 147 ? -3.789 12.203 8.992 1 98.12 147 GLU B N 1
ATOM 2735 C CA . GLU B 1 147 ? -5.012 12.188 8.195 1 98.12 147 GLU B CA 1
ATOM 2736 C C . GLU B 1 147 ? -4.918 13.156 7.02 1 98.12 147 GLU B C 1
ATOM 2738 O O . GLU B 1 147 ? -5.457 12.883 5.941 1 98.12 147 GLU B O 1
ATOM 2743 N N . LEU B 1 148 ? -4.23 14.258 7.242 1 98.5 148 LEU B N 1
ATOM 2744 C CA . LEU B 1 148 ? -4.02 15.203 6.152 1 98.5 148 LEU B CA 1
ATOM 2745 C C . LEU B 1 148 ? -3.242 14.555 5.012 1 98.5 148 LEU B C 1
ATOM 2747 O O . LEU B 1 148 ? -3.613 14.695 3.846 1 98.5 148 LEU B O 1
ATOM 2751 N N . ALA B 1 149 ? -2.191 13.82 5.32 1 98.81 149 ALA B N 1
ATOM 2752 C CA . ALA B 1 149 ? -1.428 13.086 4.316 1 98.81 149 ALA B CA 1
ATOM 2753 C C . ALA B 1 149 ? -2.293 12.023 3.639 1 98.81 149 ALA B C 1
ATOM 2755 O O . ALA B 1 149 ? -2.232 11.852 2.418 1 98.81 149 ALA B O 1
ATOM 2756 N N . THR B 1 150 ? -3.102 11.352 4.438 1 98.81 150 THR B N 1
ATOM 2757 C CA . THR B 1 150 ? -3.953 10.273 3.945 1 98.81 150 THR B CA 1
ATOM 2758 C C . THR B 1 150 ? -4.953 10.797 2.918 1 98.81 150 THR B C 1
ATOM 2760 O O . THR B 1 150 ? -5.027 10.289 1.8 1 98.81 150 THR B O 1
ATOM 2763 N N . ILE B 1 151 ? -5.664 11.883 3.246 1 98.88 151 ILE B N 1
ATOM 2764 C CA . ILE B 1 151 ? -6.699 12.367 2.338 1 98.88 151 ILE B CA 1
ATOM 2765 C C . ILE B 1 151 ? -6.051 13.016 1.118 1 98.88 151 ILE B C 1
ATOM 2767 O O . ILE B 1 151 ? -6.602 12.969 0.016 1 98.88 151 ILE B O 1
ATOM 2771 N N . ALA B 1 152 ? -4.844 13.578 1.225 1 98.94 152 ALA B N 1
ATOM 2772 C CA . ALA B 1 152 ? -4.133 14.117 0.067 1 98.94 152 ALA B CA 1
ATOM 2773 C C . ALA B 1 152 ? -3.762 13.008 -0.914 1 98.94 152 ALA B C 1
ATOM 2775 O O . ALA B 1 152 ? -3.947 13.156 -2.125 1 98.94 152 ALA B O 1
ATOM 2776 N N . ALA B 1 153 ? -3.283 11.875 -0.385 1 98.94 153 ALA B N 1
ATOM 2777 C CA . ALA B 1 153 ? -2.941 10.734 -1.228 1 98.94 153 ALA B CA 1
ATOM 2778 C C . ALA B 1 153 ? -4.18 10.172 -1.918 1 98.94 153 ALA B C 1
ATOM 2780 O O . ALA B 1 153 ? -4.195 10 -3.139 1 98.94 153 ALA B O 1
ATOM 2781 N N . LEU B 1 154 ? -5.211 9.945 -1.142 1 98.88 154 LEU B N 1
ATOM 2782 C CA . LEU B 1 154 ? -6.434 9.359 -1.672 1 98.88 154 LEU B CA 1
ATOM 2783 C C . LEU B 1 154 ? -7.062 10.266 -2.727 1 98.88 154 LEU B C 1
ATOM 2785 O O . LEU B 1 154 ? -7.578 9.781 -3.736 1 98.88 154 LEU B O 1
ATOM 2789 N N . ALA B 1 155 ? -6.996 11.57 -2.523 1 98.88 155 ALA B N 1
ATOM 2790 C CA . ALA B 1 155 ? -7.594 12.523 -3.457 1 98.88 155 ALA B CA 1
ATOM 2791 C C . ALA B 1 155 ? -6.879 12.484 -4.809 1 98.88 155 ALA B C 1
ATOM 2793 O O . ALA B 1 155 ? -7.488 12.758 -5.844 1 98.88 155 ALA B O 1
ATOM 2794 N N . ASN B 1 156 ? -5.621 12.133 -4.77 1 98.75 156 ASN B N 1
ATOM 2795 C CA . ASN B 1 156 ? -4.855 12.141 -6.012 1 98.75 156 ASN B CA 1
ATOM 2796 C C . ASN B 1 156 ? -4.75 10.742 -6.617 1 98.75 156 ASN B C 1
ATOM 2798 O O . ASN B 1 156 ? -3.912 10.5 -7.488 1 98.75 156 ASN B O 1
ATOM 2802 N N . MET B 1 157 ? -5.512 9.805 -6.113 1 98.06 157 MET B N 1
ATOM 2803 C CA . MET B 1 157 ? -5.672 8.469 -6.68 1 98.06 157 MET B CA 1
ATOM 2804 C C . MET B 1 157 ? -7.035 8.32 -7.352 1 98.06 157 MET B C 1
ATOM 2806 O O . MET B 1 157 ? -8.008 8.945 -6.93 1 98.06 157 MET B O 1
ATOM 2810 N N . GLN B 1 158 ? -7.102 7.527 -8.367 1 96.62 158 GLN B N 1
ATOM 2811 C CA . GLN B 1 158 ? -8.375 7.27 -9.031 1 96.62 158 GLN B CA 1
ATOM 2812 C C . GLN B 1 158 ? -9.031 6.004 -8.484 1 96.62 158 GLN B C 1
ATOM 2814 O O . GLN B 1 158 ? -8.352 5.066 -8.078 1 96.62 158 GLN B O 1
ATOM 2819 N N . GLY B 1 159 ? -10.32 6.055 -8.422 1 97.44 159 GLY B N 1
ATOM 2820 C CA . GLY B 1 159 ? -11.086 4.859 -8.117 1 97.44 159 GLY B CA 1
ATOM 2821 C C . GLY B 1 159 ? -11.148 4.547 -6.637 1 97.44 159 GLY B C 1
ATOM 2822 O O . GLY B 1 159 ? -11.422 3.412 -6.246 1 97.44 159 GLY B O 1
ATOM 2823 N N . VAL B 1 160 ? -10.875 5.562 -5.762 1 98.44 160 VAL B N 1
ATOM 2824 C CA . VAL B 1 160 ? -10.828 5.246 -4.336 1 98.44 160 VAL B CA 1
ATOM 2825 C C . VAL B 1 160 ? -11.664 6.258 -3.553 1 98.44 160 VAL B C 1
ATOM 2827 O O . VAL B 1 160 ? -11.305 6.629 -2.432 1 98.44 160 VAL B O 1
ATOM 2830 N N . ASN B 1 161 ? -12.75 6.766 -4.152 1 98.5 161 ASN B N 1
ATOM 2831 C CA . ASN B 1 161 ? -13.602 7.777 -3.537 1 98.5 161 ASN B CA 1
ATOM 2832 C C . ASN B 1 161 ? -14.242 7.266 -2.252 1 98.5 161 ASN B C 1
ATOM 2834 O O . ASN B 1 161 ? -14.492 8.039 -1.324 1 98.5 161 ASN B O 1
ATOM 2838 N N . GLY B 1 162 ? -14.562 5.934 -2.203 1 97.88 162 GLY B N 1
ATOM 2839 C CA . GLY B 1 162 ? -15.086 5.391 -0.96 1 97.88 162 GLY B CA 1
ATOM 2840 C C . GLY B 1 162 ? -14.148 5.578 0.215 1 97.88 162 GLY B C 1
ATOM 2841 O O . GLY B 1 162 ? -14.57 5.973 1.302 1 97.88 162 GLY B O 1
ATOM 2842 N N . GLN B 1 163 ? -12.898 5.32 0.007 1 98.44 163 GLN B N 1
ATOM 2843 C CA . GLN B 1 163 ? -11.891 5.492 1.043 1 98.44 163 GLN B CA 1
ATOM 2844 C C . GLN B 1 163 ? -11.672 6.969 1.355 1 98.44 163 GLN B C 1
ATOM 2846 O O . GLN B 1 163 ? -11.469 7.34 2.514 1 98.44 163 GLN B O 1
ATOM 2851 N N . LEU B 1 164 ? -11.648 7.816 0.245 1 98.75 164 LEU B N 1
ATOM 2852 C CA . LEU B 1 164 ? -11.523 9.25 0.466 1 98.75 164 LEU B CA 1
ATOM 2853 C C . LEU B 1 164 ? -12.664 9.766 1.346 1 98.75 164 LEU B C 1
ATOM 2855 O O . LEU B 1 164 ? -12.43 10.539 2.277 1 98.75 164 LEU B O 1
ATOM 2859 N N . GLN B 1 165 ? -13.859 9.328 1.094 1 98.25 165 GLN B N 1
ATOM 2860 C CA . GLN B 1 165 ? -15.016 9.734 1.887 1 98.25 165 GLN B CA 1
ATOM 2861 C C . GLN B 1 165 ? -14.867 9.305 3.342 1 98.25 165 GLN B C 1
ATOM 2863 O O . GLN B 1 165 ? -15.133 10.086 4.258 1 98.25 165 GLN B O 1
ATOM 2868 N N . ALA B 1 166 ? -14.469 8.086 3.539 1 97.06 166 ALA B N 1
ATOM 2869 C CA . ALA B 1 166 ? -14.273 7.578 4.891 1 97.06 166 ALA B CA 1
ATOM 2870 C C . ALA B 1 166 ? -13.242 8.414 5.648 1 97.06 166 ALA B C 1
ATOM 2872 O O . ALA B 1 166 ? -13.461 8.773 6.809 1 97.06 166 ALA B O 1
ATOM 2873 N N . HIS B 1 167 ? -12.188 8.781 5.031 1 98.38 167 HIS B N 1
ATOM 2874 C CA . HIS B 1 167 ? -11.102 9.477 5.715 1 98.38 167 HIS B CA 1
ATOM 2875 C C . HIS B 1 167 ? -11.422 10.961 5.875 1 98.38 167 HIS B C 1
ATOM 2877 O O . HIS B 1 167 ? -10.922 11.609 6.793 1 98.38 167 HIS B O 1
ATOM 2883 N N . PHE B 1 168 ? -12.258 11.531 4.949 1 98.31 168 PHE B N 1
ATOM 2884 C CA . PHE B 1 168 ? -12.812 12.852 5.258 1 98.31 168 PHE B CA 1
ATOM 2885 C C . PHE B 1 168 ? -13.602 12.812 6.566 1 98.31 168 PHE B C 1
ATOM 2887 O O . PHE B 1 168 ? -13.461 13.703 7.402 1 98.31 168 PHE B O 1
ATOM 2894 N N . GLY B 1 169 ? -14.406 11.773 6.711 1 96.94 169 GLY B N 1
ATOM 2895 C CA . GLY B 1 169 ? -15.125 11.602 7.969 1 96.94 169 GLY B CA 1
ATOM 2896 C C . GLY B 1 169 ? -14.203 11.5 9.172 1 96.94 169 GLY B C 1
ATOM 2897 O O . GLY B 1 169 ? -14.43 12.156 10.188 1 96.94 169 GLY B O 1
ATOM 2898 N N . ILE B 1 170 ? -13.188 10.695 9.055 1 97.19 170 ILE B N 1
ATOM 2899 C CA . ILE B 1 170 ? -12.219 10.523 10.125 1 97.19 170 ILE B CA 1
ATOM 2900 C C . ILE B 1 170 ? -11.531 11.859 10.422 1 97.19 170 ILE B C 1
ATOM 2902 O O . ILE B 1 170 ? -11.305 12.195 11.586 1 97.19 170 ILE B O 1
ATOM 2906 N N . SER B 1 171 ? -11.219 12.586 9.375 1 97.25 171 SER B N 1
ATOM 2907 C CA . SER B 1 171 ? -10.578 13.891 9.516 1 97.25 171 SER B CA 1
ATOM 2908 C C . SER B 1 171 ? -11.445 14.844 10.328 1 97.25 171 SER B C 1
ATOM 2910 O O . SER B 1 171 ? -10.945 15.586 11.18 1 97.25 171 SER B O 1
ATOM 2912 N N . LEU B 1 172 ? -12.688 14.82 10.078 1 95.94 172 LEU B N 1
ATOM 2913 C CA . LEU B 1 172 ? -13.633 15.695 10.773 1 95.94 172 LEU B CA 1
ATOM 2914 C C . LEU B 1 172 ? -13.711 15.336 12.25 1 95.94 172 LEU B C 1
ATOM 2916 O O . LEU B 1 172 ? -14.031 16.188 13.086 1 95.94 172 LEU B O 1
ATOM 2920 N N . ASN B 1 173 ? -13.352 14.133 12.578 1 93.75 173 ASN B N 1
ATOM 2921 C CA . ASN B 1 173 ? -13.344 13.664 13.961 1 93.75 173 ASN B CA 1
ATOM 2922 C C . ASN B 1 173 ? -12.016 13.977 14.648 1 93.75 173 ASN B C 1
ATOM 2924 O O . ASN B 1 173 ? -11.891 13.812 15.859 1 93.75 173 ASN B O 1
ATOM 2928 N N . ASN B 1 174 ? -11.008 14.477 13.852 1 92.94 174 ASN B N 1
ATOM 2929 C CA . ASN B 1 174 ? -9.664 14.617 14.391 1 92.94 174 ASN B CA 1
ATOM 2930 C C . ASN B 1 174 ? -9.094 16.016 14.141 1 92.94 174 ASN B C 1
ATOM 2932 O O . ASN B 1 174 ? -7.922 16.156 13.797 1 92.94 174 ASN B O 1
ATOM 2936 N N . GLY B 1 175 ? -9.906 16.969 14.172 1 90.75 175 GLY B N 1
ATOM 2937 C CA . GLY B 1 175 ? -9.414 18.344 14.289 1 90.75 175 GLY B CA 1
ATOM 2938 C C . GLY B 1 175 ? -9.352 19.062 12.953 1 90.75 175 GLY B C 1
ATOM 2939 O O . GLY B 1 175 ? -8.984 20.25 12.898 1 90.75 175 GLY B O 1
ATOM 2940 N N . ILE B 1 176 ? -9.656 18.375 11.891 1 96.31 176 ILE B N 1
ATOM 2941 C CA . ILE B 1 176 ? -9.758 19.062 10.609 1 96.31 176 ILE B CA 1
ATOM 2942 C C . ILE B 1 176 ? -11.203 19.484 10.367 1 96.31 176 ILE B C 1
ATOM 2944 O O . ILE B 1 176 ? -12.078 18.641 10.141 1 96.31 176 ILE B O 1
ATOM 2948 N N . THR B 1 177 ? -11.438 20.781 10.359 1 96.44 177 THR B N 1
ATOM 2949 C CA . THR B 1 177 ? -12.789 21.328 10.266 1 96.44 177 THR B CA 1
ATOM 2950 C C . THR B 1 177 ? -13.25 21.359 8.812 1 96.44 177 THR B C 1
ATOM 2952 O O . THR B 1 177 ? -12.438 21.25 7.891 1 96.44 177 THR B O 1
ATOM 2955 N N . PRO B 1 178 ? -14.555 21.531 8.594 1 96.69 178 PRO B N 1
ATOM 2956 C CA . PRO B 1 178 ? -15.047 21.672 7.223 1 96.69 178 PRO B CA 1
ATOM 2957 C C . PRO B 1 178 ? -14.383 22.828 6.48 1 96.69 178 PRO B C 1
ATOM 2959 O O . PRO B 1 178 ? -14.078 22.703 5.289 1 96.69 178 PRO B O 1
ATOM 2962 N N . ALA B 1 179 ? -14.156 23.875 7.141 1 96.56 179 ALA B N 1
ATOM 2963 C CA . ALA B 1 179 ? -13.5 25.016 6.527 1 96.56 179 ALA B CA 1
ATOM 2964 C C . ALA B 1 179 ? -12.078 24.672 6.094 1 96.56 179 ALA B C 1
ATOM 2966 O O . ALA B 1 179 ? -11.633 25.078 5.016 1 96.56 179 ALA B O 1
ATOM 2967 N N . LEU B 1 180 ? -11.391 23.938 6.957 1 97.38 180 LEU B N 1
ATOM 2968 C CA . LEU B 1 180 ? -10.031 23.516 6.617 1 97.38 180 LEU B CA 1
ATOM 2969 C C . LEU B 1 180 ? -10.047 22.547 5.445 1 97.38 180 LEU B C 1
ATOM 2971 O O . LEU B 1 180 ? -9.125 22.531 4.629 1 97.38 180 LEU B O 1
ATOM 2975 N N . LEU B 1 181 ? -11.086 21.719 5.379 1 98.19 181 LEU B N 1
ATOM 2976 C CA . LEU B 1 181 ? -11.195 20.781 4.258 1 98.19 181 LEU B CA 1
ATOM 2977 C C . LEU B 1 181 ? -11.414 21.531 2.949 1 98.19 181 LEU B C 1
ATOM 2979 O O . LEU B 1 181 ? -10.938 21.094 1.896 1 98.19 181 LEU B O 1
ATOM 2983 N N . LYS B 1 182 ? -12.125 22.641 3.021 1 97.38 182 LYS B N 1
ATOM 2984 C CA . LYS B 1 182 ? -12.266 23.469 1.827 1 97.38 182 LYS B CA 1
ATOM 2985 C C . LYS B 1 182 ? -10.93 24.094 1.428 1 97.38 182 LYS B C 1
ATOM 2987 O O . LYS B 1 182 ? -10.609 24.172 0.24 1 97.38 182 LYS B O 1
ATOM 2992 N N . THR B 1 183 ? -10.188 24.547 2.43 1 98 183 THR B N 1
ATOM 2993 C CA . THR B 1 183 ? -8.836 25.031 2.164 1 98 183 THR B CA 1
ATOM 2994 C C . THR B 1 183 ? -7.977 23.922 1.558 1 98 183 THR B C 1
ATOM 2996 O O . THR B 1 183 ? -7.211 24.156 0.624 1 98 183 THR B O 1
ATOM 2999 N N . PHE B 1 184 ? -8.102 22.703 2.07 1 98.62 184 PHE B N 1
ATOM 3000 C CA . PHE B 1 184 ? -7.422 21.516 1.559 1 98.62 184 PHE B CA 1
ATOM 3001 C C . PHE B 1 184 ? -7.734 21.312 0.081 1 98.62 184 PHE B C 1
ATOM 3003 O O . PHE B 1 184 ? -6.828 21.062 -0.72 1 98.62 184 PHE B O 1
ATOM 3010 N N . ILE B 1 185 ? -8.953 21.469 -0.283 1 98.5 185 ILE B N 1
ATOM 3011 C CA . ILE B 1 185 ? -9.375 21.297 -1.669 1 98.5 185 ILE B CA 1
ATOM 3012 C C . ILE B 1 185 ? -8.734 22.375 -2.543 1 98.5 185 ILE B C 1
ATOM 3014 O O . ILE B 1 185 ? -8.344 22.109 -3.682 1 98.5 185 ILE B O 1
ATOM 3018 N N . GLY B 1 186 ? -8.625 23.547 -2.014 1 98.25 186 GLY B N 1
ATOM 3019 C CA . GLY B 1 186 ? -7.906 24.594 -2.719 1 98.25 186 GLY B CA 1
ATOM 3020 C C . GLY B 1 186 ? -6.449 24.25 -2.975 1 98.25 186 GLY B C 1
ATOM 3021 O O . GLY B 1 186 ? -5.922 24.516 -4.055 1 98.25 186 GLY B O 1
ATOM 3022 N N . GLU B 1 187 ? -5.816 23.656 -2.006 1 98.5 187 GLU B N 1
ATOM 3023 C CA . GLU B 1 187 ? -4.438 23.203 -2.166 1 98.5 187 GLU B CA 1
ATOM 3024 C C . GLU B 1 187 ? -4.328 22.125 -3.236 1 98.5 187 GLU B C 1
ATOM 3026 O O . GLU B 1 187 ? -3.379 22.125 -4.023 1 98.5 187 GLU B O 1
ATOM 3031 N N . LEU B 1 188 ? -5.273 21.203 -3.24 1 98.75 188 LEU B N 1
ATOM 3032 C CA . LEU B 1 188 ? -5.293 20.172 -4.273 1 98.75 188 LEU B CA 1
ATOM 3033 C C . LEU B 1 188 ? -5.387 20.797 -5.66 1 98.75 188 LEU B C 1
ATOM 3035 O O . LEU B 1 188 ? -4.715 20.344 -6.594 1 98.75 188 LEU B O 1
ATOM 3039 N N . LYS B 1 189 ? -6.277 21.781 -5.758 1 98.75 189 LYS B N 1
ATOM 3040 C CA . LYS B 1 189 ? -6.441 22.453 -7.043 1 98.75 189 LYS B CA 1
ATOM 3041 C C . LYS B 1 189 ? -5.125 23.062 -7.516 1 98.75 189 LYS B C 1
ATOM 3043 O O . LYS B 1 189 ? -4.75 22.922 -8.68 1 98.75 189 LYS B O 1
ATOM 3048 N N . GLN B 1 190 ? -4.457 23.703 -6.633 1 98.38 190 GLN B N 1
ATOM 3049 C CA . GLN B 1 190 ? -3.209 24.391 -6.941 1 98.38 190 GLN B CA 1
ATOM 3050 C C . GLN B 1 190 ? -2.119 23.406 -7.34 1 98.38 190 GLN B C 1
ATOM 3052 O O . GLN B 1 190 ? -1.345 23.656 -8.266 1 98.38 190 GLN B O 1
ATOM 3057 N N . HIS B 1 191 ? -2.049 22.25 -6.715 1 98.62 191 HIS B N 1
ATOM 3058 C CA . HIS B 1 191 ? -0.917 21.359 -6.891 1 98.62 191 HIS B CA 1
ATOM 3059 C C . HIS B 1 191 ? -1.254 20.234 -7.871 1 98.62 191 HIS B C 1
ATOM 3061 O O . HIS B 1 191 ? -0.418 19.844 -8.695 1 98.62 191 HIS B O 1
ATOM 3067 N N . CYS B 1 192 ? -2.506 19.719 -7.723 1 98.62 192 CYS B N 1
ATOM 3068 C CA . CYS B 1 192 ? -2.82 18.469 -8.422 1 98.62 192 CYS B CA 1
ATOM 3069 C C . CYS B 1 192 ? -3.771 18.719 -9.586 1 98.62 192 CYS B C 1
ATOM 3071 O O . CYS B 1 192 ? -4.035 17.828 -10.383 1 98.62 192 CYS B O 1
ATOM 3073 N N . GLY B 1 193 ? -4.375 19.906 -9.664 1 98.56 193 GLY B N 1
ATOM 3074 C CA . GLY B 1 193 ? -5.199 20.25 -10.805 1 98.56 193 GLY B CA 1
ATOM 3075 C C . GLY B 1 193 ? -6.68 20.297 -10.492 1 98.56 193 GLY B C 1
ATOM 3076 O O . GLY B 1 193 ? -7.105 19.828 -9.43 1 98.56 193 GLY B O 1
ATOM 3077 N N . GLU B 1 194 ? -7.449 20.828 -11.383 1 98.56 194 GLU B N 1
ATOM 3078 C CA . GLU B 1 194 ? -8.867 21.125 -11.203 1 98.56 194 GLU B CA 1
ATOM 3079 C C . GLU B 1 194 ? -9.68 19.844 -11.062 1 98.56 194 GLU B C 1
ATOM 3081 O O . GLU B 1 194 ? -10.594 19.766 -10.227 1 98.56 194 GLU B O 1
ATOM 3086 N N . ASP B 1 195 ? -9.398 18.859 -11.836 1 98.56 195 ASP B N 1
ATOM 3087 C CA . ASP B 1 195 ? -10.18 17.625 -11.828 1 98.56 195 ASP B CA 1
ATOM 3088 C C . ASP B 1 195 ? -10.078 16.906 -10.484 1 98.56 195 ASP B C 1
ATOM 3090 O O . ASP B 1 195 ? -11.07 16.406 -9.969 1 98.56 195 ASP B O 1
ATOM 3094 N N . VAL B 1 196 ? -8.852 16.859 -9.93 1 98.75 196 VAL B N 1
ATOM 3095 C CA . VAL B 1 196 ? -8.625 16.234 -8.633 1 98.75 196 VAL B CA 1
ATOM 3096 C C . VAL B 1 196 ? -9.398 16.984 -7.555 1 98.75 196 VAL B C 1
ATOM 3098 O O . VAL B 1 196 ? -10.062 16.375 -6.715 1 98.75 196 VAL B O 1
ATOM 3101 N N . ALA B 1 197 ? -9.289 18.297 -7.613 1 98.75 197 ALA B N 1
ATOM 3102 C CA . ALA B 1 197 ? -9.969 19.141 -6.637 1 98.75 197 ALA B CA 1
ATOM 3103 C C . ALA B 1 197 ? -11.484 19 -6.742 1 98.75 197 ALA B C 1
ATOM 3105 O O . ALA B 1 197 ? -12.18 18.922 -5.727 1 98.75 197 ALA B O 1
ATOM 3106 N N . LEU B 1 198 ? -12 18.953 -7.965 1 98.62 198 LEU B N 1
ATOM 3107 C CA . LEU B 1 198 ? -13.445 18.828 -8.172 1 98.62 198 LEU B CA 1
ATOM 3108 C C . LEU B 1 198 ? -13.961 17.5 -7.641 1 98.62 198 LEU B C 1
ATOM 3110 O O . LEU B 1 198 ? -15.023 17.453 -7.016 1 98.62 198 LEU B O 1
ATOM 3114 N N . ASN B 1 199 ? -13.242 16.469 -7.918 1 98.69 199 ASN B N 1
ATOM 3115 C CA . ASN B 1 199 ? -13.633 15.172 -7.391 1 98.69 199 ASN B CA 1
ATOM 3116 C C . ASN B 1 199 ? -13.656 15.164 -5.867 1 98.69 199 ASN B C 1
ATOM 3118 O O . ASN B 1 199 ? -14.617 14.688 -5.258 1 98.69 199 ASN B O 1
ATOM 3122 N N . ALA B 1 200 ? -12.586 15.656 -5.258 1 98.81 200 ALA B N 1
ATOM 3123 C CA . ALA B 1 200 ? -12.508 15.703 -3.803 1 98.81 200 ALA B CA 1
ATOM 3124 C C . ALA B 1 200 ? -13.648 16.531 -3.215 1 98.81 200 ALA B C 1
ATOM 3126 O O . ALA B 1 200 ? -14.211 16.172 -2.174 1 98.81 200 ALA B O 1
ATOM 3127 N N . ASP B 1 201 ? -13.93 17.609 -3.924 1 98.62 201 ASP B N 1
ATOM 3128 C CA . ASP B 1 201 ? -15.016 18.469 -3.473 1 98.62 201 ASP B CA 1
ATOM 3129 C C . ASP B 1 201 ? -16.359 17.75 -3.518 1 98.62 201 ASP B C 1
ATOM 3131 O O . ASP B 1 201 ? -17.172 17.875 -2.607 1 98.62 201 ASP B O 1
ATOM 3135 N N . GLN B 1 202 ? -16.609 17.031 -4.531 1 98.5 202 GLN B N 1
ATOM 3136 C CA . GLN B 1 202 ? -17.844 16.25 -4.652 1 98.5 202 GLN B CA 1
ATOM 3137 C C . GLN B 1 202 ? -17.938 15.195 -3.555 1 98.5 202 GLN B C 1
ATOM 3139 O O . GLN B 1 202 ? -19.016 14.984 -2.98 1 98.5 202 GLN B O 1
ATOM 3144 N N . VAL B 1 203 ? -16.828 14.539 -3.293 1 98.56 203 VAL B N 1
ATOM 3145 C CA . VAL B 1 203 ? -16.797 13.523 -2.244 1 98.56 203 VAL B CA 1
ATOM 3146 C C . VAL B 1 203 ? -17.094 14.172 -0.893 1 98.56 203 VAL B C 1
ATOM 3148 O O . VAL B 1 203 ? -17.828 13.625 -0.076 1 98.56 203 VAL B O 1
ATOM 3151 N N . LEU B 1 204 ? -16.453 15.297 -0.635 1 98.25 204 LEU B N 1
ATOM 3152 C CA . LEU B 1 204 ? -16.656 16.016 0.619 1 98.25 204 LEU B CA 1
ATOM 3153 C C . LEU B 1 204 ? -18.125 16.422 0.777 1 98.25 204 LEU B C 1
ATOM 3155 O O . LEU B 1 204 ? -18.672 16.344 1.878 1 98.25 204 LEU B O 1
ATOM 3159 N N . ASP B 1 205 ? -18.781 16.812 -0.313 1 96.81 205 ASP B N 1
ATOM 3160 C CA . ASP B 1 205 ? -20.188 17.25 -0.295 1 96.81 205 ASP B CA 1
ATOM 3161 C C . ASP B 1 205 ? -21.094 16.109 0.155 1 96.81 205 ASP B C 1
ATOM 3163 O O . ASP B 1 205 ? -22.125 16.344 0.806 1 96.81 205 ASP B O 1
ATOM 3167 N N . ASN B 1 206 ? -20.703 14.922 -0.19 1 95.12 206 ASN B N 1
ATOM 3168 C CA . ASN B 1 206 ? -21.5 13.758 0.206 1 95.12 206 ASN B CA 1
ATOM 3169 C C . ASN B 1 206 ? -21.516 13.586 1.722 1 95.12 206 ASN B C 1
ATOM 3171 O O . ASN B 1 206 ? -22.406 12.938 2.266 1 95.12 206 ASN B O 1
ATOM 3175 N N . ILE B 1 207 ? -20.562 14.117 2.408 1 93.25 207 ILE B N 1
ATOM 3176 C CA . ILE B 1 207 ? -20.438 13.969 3.855 1 93.25 207 ILE B CA 1
ATOM 3177 C C . ILE B 1 207 ? -21.078 15.164 4.555 1 93.25 207 ILE B C 1
ATOM 3179 O O . ILE B 1 207 ? -21.734 15.016 5.594 1 93.25 207 ILE B O 1
ATOM 3183 N N . LEU B 1 208 ? -20.812 16.328 3.998 1 91.62 208 LEU B N 1
ATOM 3184 C CA . LEU B 1 208 ? -21.25 17.547 4.668 1 91.62 208 LEU B CA 1
ATOM 3185 C C . LEU B 1 208 ? -22.688 17.891 4.312 1 91.62 208 LEU B C 1
ATOM 3187 O O . LEU B 1 208 ? -23.375 18.578 5.066 1 91.62 208 LEU B O 1
ATOM 3191 N N . GLY B 1 209 ? -23.312 17.25 3.279 1 81.44 209 GLY B N 1
ATOM 3192 C CA . GLY B 1 209 ? -24.672 17.578 2.85 1 81.44 209 GLY B CA 1
ATOM 3193 C C . GLY B 1 209 ? -24.719 18.797 1.94 1 81.44 209 GLY B C 1
ATOM 3194 O O . GLY B 1 209 ? -23.812 19.625 1.954 1 81.44 209 GLY B O 1
#

Nearest PDB structures (foldseek):
  4g9q-assembly1_A  TM=7.881E-01  e=1.887E-07  Sinorhizobium meliloti 1021
  2af7-assembly1_F  TM=9.160E-01  e=2.911E-02  Methanothermobacter thermautotrophicus
  2af7-assembly1_A  TM=7.865E-01  e=2.911E-02  Methanothermobacter thermautotrophicus
  4g9q-assembly1_A  TM=7.883E-01  e=1.758E-07  Sinorhizobium meliloti 1021
  2af7-assembly1_F  TM=8.858E-01  e=2.806E-02  Methanothermobacter thermautotrophicus

Secondary structure (DSSP, 8-state):
------HHHHHHHHHHHHHHHT-HHHHHHHHHHHHHTT--HHHHHHHHHHHHHHHHHHHHHHHHHHHHHHHHHHHHTT------PPPPPPPSSS-HHHHHHHHHHHHHSS----HHHHH-HHHHHIIIIIIIIIITT-TTS-HHHHHHHHHHHHHTSSS-HHHHHHHHHHHHTTT--HHHHHHHHHHHHHHH-HHHHHHHHHHHHHHH-/------HHHHHHHHHHHHHHHT-HHHHHHHHHHHHHTT--HHHHHHHHHHHHHHHHHHHHHHHHHHHHHHHHHHHHTT------PPPPPPPSSS-HHHHHHHHHHHHHSS----HHHHH-HHHHHIIIIIIIIIITT-TTS-HHHHHHHHHHHHHTSSS-HHHHHHHHHHHHTTT--HHHHHHHHHHHHHHH-HHHHHHHHHHHHHHH-

InterPro domains:
  IPR003779 Alkyl hydroperoxide reductase AhpD/CMD-like [PF02627] (121-200)
  IPR029032 AhpD-like [G3DSA:1.20.1290.10] (1-209)
  IPR029032 AhpD-like [SSF69118] (3-208)
  IPR052512 4-carboxymuconolactone decarboxylase/NDH-1 regulator [PTHR33570] (116-207)